Protein AF-A0A9E5QYQ7-F1 (afdb_monomer_lite)

pLDDT: mean 75.48, std 22.98, range [23.92, 98.12]

Structure (mmCIF, N/CA/C/O backbone):
data_AF-A0A9E5QYQ7-F1
#
_entry.id   AF-A0A9E5QYQ7-F1
#
loop_
_atom_site.group_PDB
_atom_site.id
_atom_site.type_symbol
_atom_site.label_atom_id
_atom_site.label_alt_id
_atom_site.label_comp_id
_atom_site.label_asym_id
_atom_site.label_entity_id
_atom_site.label_seq_id
_atom_site.pdbx_PDB_ins_code
_atom_site.Cartn_x
_atom_site.Cartn_y
_atom_site.Cartn_z
_atom_site.occupancy
_atom_site.B_iso_or_equiv
_atom_site.auth_seq_id
_atom_site.auth_comp_id
_atom_site.auth_asym_id
_atom_site.auth_atom_id
_atom_site.pdbx_PDB_model_num
ATOM 1 N N . MET A 1 1 ? 65.138 37.770 37.296 1.00 38.84 1 MET A N 1
ATOM 2 C CA . MET A 1 1 ? 65.118 37.848 35.817 1.00 38.84 1 MET A CA 1
ATOM 3 C C . MET A 1 1 ? 64.359 36.651 35.265 1.00 38.84 1 MET A C 1
ATOM 5 O O . MET A 1 1 ? 64.835 35.534 35.405 1.00 38.84 1 MET A O 1
ATOM 9 N N . LYS A 1 2 ? 63.151 36.860 34.728 1.00 35.47 2 LYS A N 1
ATOM 10 C CA . LYS A 1 2 ? 62.323 35.807 34.115 1.00 35.47 2 LYS A CA 1
ATOM 11 C C . LYS A 1 2 ? 62.461 35.909 32.596 1.00 35.47 2 LYS A C 1
ATOM 13 O O . LYS A 1 2 ? 62.114 36.936 32.027 1.00 35.47 2 LYS A O 1
ATOM 18 N N . ILE A 1 3 ? 62.979 34.858 31.968 1.00 43.50 3 ILE A N 1
ATOM 19 C CA . ILE A 1 3 ? 63.094 34.733 30.511 1.00 43.50 3 ILE A CA 1
ATOM 20 C C . ILE A 1 3 ? 61.751 34.216 29.979 1.00 43.50 3 ILE A C 1
ATOM 22 O O . ILE A 1 3 ? 61.337 33.101 30.301 1.00 43.50 3 ILE A O 1
ATOM 26 N N . GLN A 1 4 ? 61.053 35.047 29.203 1.00 43.84 4 GLN A N 1
ATOM 27 C CA . GLN A 1 4 ? 59.834 34.685 28.480 1.00 43.84 4 GLN A CA 1
ATOM 28 C C . GLN A 1 4 ? 60.175 33.746 27.315 1.00 43.84 4 GLN A C 1
ATOM 30 O O . GLN A 1 4 ? 60.941 34.098 26.422 1.00 43.84 4 GLN A O 1
ATOM 35 N N . ARG A 1 5 ? 59.576 32.551 27.312 1.00 45.88 5 ARG A N 1
ATOM 36 C CA . ARG A 1 5 ? 59.571 31.638 26.164 1.00 45.88 5 ARG A CA 1
ATOM 37 C C . ARG A 1 5 ? 58.439 32.040 25.219 1.00 45.88 5 ARG A C 1
ATOM 39 O O . ARG A 1 5 ? 57.270 31.860 25.550 1.00 45.88 5 ARG A O 1
ATOM 46 N N . VAL A 1 6 ? 58.790 32.568 24.051 1.00 42.19 6 VAL A N 1
ATOM 47 C CA . VAL A 1 6 ? 57.861 32.773 22.933 1.00 42.19 6 VAL A CA 1
ATOM 48 C C . VAL A 1 6 ? 57.679 31.428 22.227 1.00 42.19 6 VAL A C 1
ATOM 50 O O . VAL A 1 6 ? 58.617 30.902 21.634 1.00 42.19 6 VAL A O 1
ATOM 53 N N . CYS A 1 7 ? 56.485 30.844 22.331 1.00 45.31 7 CYS A N 1
ATOM 54 C CA . CYS A 1 7 ? 56.102 29.659 21.565 1.00 45.31 7 CYS A CA 1
ATOM 55 C C . CYS A 1 7 ? 55.668 30.089 20.157 1.00 45.31 7 CYS A C 1
ATOM 57 O O . CYS A 1 7 ? 54.628 30.724 19.997 1.00 45.31 7 CYS A O 1
ATOM 59 N N . PHE A 1 8 ? 56.451 29.724 19.141 1.00 40.88 8 PHE A N 1
ATOM 60 C CA . PHE A 1 8 ? 56.025 29.766 17.742 1.00 40.88 8 PHE A CA 1
ATOM 61 C C . PHE A 1 8 ? 55.010 28.641 17.499 1.00 40.88 8 PHE A C 1
ATOM 63 O O . PHE A 1 8 ? 55.369 27.470 17.402 1.00 40.88 8 PHE A O 1
ATOM 70 N N . LEU A 1 9 ? 53.730 28.999 17.420 1.00 43.44 9 LEU A N 1
ATOM 71 C CA . LEU A 1 9 ? 52.652 28.108 16.995 1.00 43.44 9 LEU A CA 1
ATOM 72 C C . LEU A 1 9 ? 52.541 28.204 15.465 1.00 43.44 9 LEU A C 1
ATOM 74 O O . LEU A 1 9 ? 51.872 29.082 14.925 1.00 43.44 9 LEU A O 1
ATOM 78 N N . LEU A 1 10 ? 53.255 27.321 14.763 1.00 41.22 10 LEU A N 1
ATOM 79 C CA . LEU A 1 10 ? 53.089 27.083 13.327 1.00 41.22 10 LEU A CA 1
ATOM 80 C C . LEU A 1 10 ? 51.719 26.428 13.100 1.00 41.22 10 LEU A C 1
ATOM 82 O O . LEU A 1 10 ? 51.566 25.211 13.194 1.00 41.22 10 LEU A O 1
ATOM 86 N N . ILE A 1 11 ? 50.705 27.248 12.826 1.00 45.03 11 ILE A N 1
ATOM 87 C CA . ILE A 1 11 ? 49.406 26.793 12.325 1.00 45.03 11 ILE A CA 1
ATOM 88 C C . ILE A 1 11 ? 49.627 26.355 10.874 1.00 45.03 11 ILE A C 1
ATOM 90 O O . ILE A 1 11 ? 49.570 27.158 9.945 1.00 45.03 11 ILE A O 1
ATOM 94 N N . GLY A 1 12 ? 49.932 25.071 10.687 1.00 43.25 12 GLY A N 1
ATOM 95 C CA . GLY A 1 12 ? 49.880 24.420 9.385 1.00 43.25 12 GLY A CA 1
ATOM 96 C C . GLY A 1 12 ? 48.432 24.378 8.916 1.00 43.25 12 GLY A C 1
ATOM 97 O O . GLY A 1 12 ? 47.701 23.453 9.253 1.00 43.25 12 GLY A O 1
ATOM 98 N N . LEU A 1 13 ? 48.008 25.405 8.180 1.00 41.00 13 LEU A N 1
ATOM 99 C CA . LEU A 1 13 ? 46.746 25.415 7.454 1.00 41.00 13 LEU A CA 1
ATOM 100 C C . LEU A 1 13 ? 46.850 24.312 6.386 1.00 41.00 13 LEU A C 1
ATOM 102 O O . LEU A 1 13 ? 47.666 24.456 5.471 1.00 41.00 13 LEU A O 1
ATOM 106 N N . PRO A 1 14 ? 46.101 23.196 6.468 1.00 48.91 14 PRO A N 1
ATOM 107 C CA . PRO A 1 14 ? 46.063 22.271 5.356 1.00 48.91 14 PRO A CA 1
ATOM 108 C C . PRO A 1 14 ? 45.380 23.021 4.215 1.00 48.91 14 PRO A C 1
ATOM 110 O O . PRO A 1 14 ? 44.173 23.264 4.245 1.00 48.91 14 PRO A O 1
ATOM 113 N N . LEU A 1 15 ? 46.173 23.432 3.226 1.00 45.81 15 LEU A N 1
ATOM 114 C CA . LEU A 1 15 ? 45.701 23.782 1.895 1.00 45.81 15 LEU A CA 1
ATOM 115 C C . LEU A 1 15 ? 44.999 22.536 1.349 1.00 45.81 15 LEU A C 1
ATOM 117 O O . LEU A 1 15 ? 45.595 21.709 0.663 1.00 45.81 15 LEU A O 1
ATOM 121 N N . PHE A 1 16 ? 43.721 22.383 1.690 1.00 46.03 16 PHE A N 1
ATOM 122 C CA . PHE A 1 16 ? 42.801 21.564 0.928 1.00 46.03 16 PHE A CA 1
ATOM 123 C C . PHE A 1 16 ? 42.709 22.229 -0.442 1.00 46.03 16 PHE A C 1
ATOM 125 O O . PHE A 1 16 ? 41.857 23.081 -0.690 1.00 46.03 16 PHE A O 1
ATOM 132 N N . LEU A 1 17 ? 43.637 21.860 -1.325 1.00 43.59 17 LEU A N 1
ATOM 133 C CA . LEU A 1 17 ? 43.463 21.965 -2.760 1.00 43.59 17 LEU A CA 1
ATOM 134 C C . LEU A 1 17 ? 42.234 21.116 -3.073 1.00 43.59 17 LEU A C 1
ATOM 136 O O . LEU A 1 17 ? 42.340 19.919 -3.334 1.00 43.59 17 LEU A O 1
ATOM 140 N N . ALA A 1 18 ? 41.054 21.725 -2.953 1.00 46.72 18 ALA A N 1
ATOM 141 C CA . ALA A 1 18 ? 39.823 21.182 -3.478 1.00 46.72 18 ALA A CA 1
ATOM 142 C C . ALA A 1 18 ? 40.062 21.050 -4.977 1.00 46.72 18 ALA A C 1
ATOM 144 O O . ALA A 1 18 ? 39.936 22.016 -5.729 1.00 46.72 18 ALA A O 1
ATOM 145 N N . SER A 1 19 ? 40.512 19.867 -5.391 1.00 51.03 19 SER A N 1
ATOM 146 C CA . SER A 1 19 ? 40.604 19.506 -6.792 1.00 51.03 19 SER A CA 1
ATOM 147 C C . SER A 1 19 ? 39.211 19.792 -7.344 1.00 51.03 19 SER A C 1
ATOM 149 O O . SER A 1 19 ? 38.252 19.248 -6.786 1.00 51.03 19 SER A O 1
ATOM 151 N N . PRO A 1 20 ? 39.044 20.698 -8.324 1.00 54.78 20 PRO A N 1
ATOM 152 C CA . PRO A 1 20 ? 37.731 20.968 -8.879 1.00 54.78 20 PRO A CA 1
ATOM 153 C C . PRO A 1 20 ? 37.189 19.631 -9.368 1.00 54.78 20 PRO A C 1
ATOM 155 O O . PRO A 1 20 ? 37.719 19.034 -10.301 1.00 54.78 20 PRO A O 1
ATOM 158 N N . GLY A 1 21 ? 36.204 19.108 -8.640 1.00 57.53 21 GLY A N 1
ATOM 159 C CA . GLY A 1 21 ? 35.591 17.833 -8.946 1.00 57.53 21 GLY A CA 1
ATOM 160 C C . GLY A 1 21 ? 34.894 17.978 -10.284 1.00 57.53 21 GLY A C 1
ATOM 161 O O . GLY A 1 21 ? 33.826 18.579 -10.368 1.00 57.53 21 GLY A O 1
ATOM 162 N N . PHE A 1 22 ? 35.536 17.464 -11.322 1.00 58.47 22 PHE A N 1
ATOM 163 C CA . PHE A 1 22 ? 35.000 17.241 -12.655 1.00 58.47 22 PHE A CA 1
ATOM 164 C C . PHE A 1 22 ? 33.882 16.193 -12.560 1.00 58.47 22 PHE A C 1
ATOM 166 O O . PHE A 1 22 ? 34.091 15.002 -12.770 1.00 58.47 22 PHE A O 1
ATOM 173 N N . GLY A 1 23 ? 32.714 16.616 -12.076 1.00 66.69 23 GLY A N 1
ATOM 174 C CA . GLY A 1 23 ? 31.576 15.743 -11.829 1.00 66.69 23 GLY A CA 1
ATOM 175 C C . GLY A 1 23 ? 30.323 16.287 -12.493 1.00 66.69 23 GLY A C 1
ATOM 176 O O . GLY A 1 23 ? 29.873 17.377 -12.160 1.00 66.69 23 GLY A O 1
ATOM 177 N N . GLN A 1 24 ? 29.730 15.506 -13.395 1.00 78.62 24 GLN A N 1
ATOM 178 C CA . GLN A 1 24 ? 28.367 15.753 -13.873 1.00 78.62 24 GLN A CA 1
ATOM 179 C C . GLN A 1 24 ? 27.392 15.610 -12.700 1.00 78.62 24 GLN A C 1
ATOM 181 O O . GLN A 1 24 ? 27.439 14.606 -11.978 1.00 78.62 24 GLN A O 1
ATOM 186 N N . ASP A 1 25 ? 26.494 16.570 -12.506 1.00 83.31 25 ASP A N 1
ATOM 187 C CA . ASP A 1 25 ? 25.489 16.486 -11.445 1.00 83.31 25 ASP A CA 1
ATOM 188 C C . ASP A 1 25 ? 24.307 15.632 -11.908 1.00 83.31 25 ASP A C 1
ATOM 190 O O . ASP A 1 25 ? 23.764 15.841 -12.992 1.00 83.31 25 ASP A O 1
ATOM 194 N N . ILE A 1 26 ? 23.890 14.676 -11.074 1.00 85.38 26 ILE A N 1
ATOM 195 C CA . ILE A 1 26 ? 22.733 13.815 -11.351 1.00 85.38 26 ILE A CA 1
ATOM 196 C C . ILE A 1 26 ? 21.555 14.306 -10.533 1.00 85.38 26 ILE A C 1
ATOM 198 O O . ILE A 1 26 ? 21.653 14.472 -9.317 1.00 85.38 26 ILE A O 1
ATOM 202 N N . GLY A 1 27 ? 20.428 14.477 -11.205 1.00 87.81 27 GLY A N 1
ATOM 203 C CA . GLY A 1 27 ? 19.148 14.796 -10.605 1.00 87.81 27 GLY A CA 1
ATOM 204 C C . GLY A 1 27 ? 18.158 13.662 -10.776 1.00 87.81 27 GLY A C 1
ATOM 205 O O . GLY A 1 27 ? 18.388 12.674 -11.473 1.00 87.81 27 GLY A O 1
ATOM 206 N N . GLN A 1 28 ? 17.011 13.831 -10.134 1.00 90.19 28 GLN A N 1
ATOM 207 C CA . GLN A 1 28 ? 15.899 12.904 -10.230 1.00 90.19 28 GLN A CA 1
ATOM 208 C C . GLN A 1 28 ? 14.604 13.685 -10.446 1.00 90.19 28 GLN A C 1
ATOM 210 O O . GLN A 1 28 ? 14.286 14.581 -9.663 1.00 90.19 28 GLN A O 1
ATOM 215 N N . ARG A 1 29 ? 13.835 13.326 -11.476 1.00 91.62 29 ARG A N 1
ATOM 216 C CA . ARG A 1 29 ? 12.459 13.802 -11.666 1.00 91.62 29 ARG A CA 1
ATOM 217 C C . ARG A 1 29 ? 11.501 12.691 -11.280 1.00 91.62 29 ARG A C 1
ATOM 219 O O . ARG A 1 29 ? 11.740 11.522 -11.565 1.00 91.62 29 ARG A O 1
ATOM 226 N N . ASN A 1 30 ? 10.439 13.055 -10.576 1.00 93.56 30 ASN A N 1
ATOM 227 C CA . ASN A 1 30 ? 9.406 12.116 -10.171 1.00 93.56 30 ASN A CA 1
ATOM 228 C C . ASN A 1 30 ? 8.135 12.435 -10.939 1.00 93.56 30 ASN A C 1
ATOM 230 O O . ASN A 1 30 ? 7.682 13.576 -10.927 1.00 93.56 30 ASN A O 1
ATOM 234 N N . TYR A 1 31 ? 7.564 11.412 -11.549 1.00 91.25 31 TYR A N 1
ATOM 235 C CA . TYR A 1 31 ? 6.316 11.473 -12.282 1.00 91.25 31 TYR A CA 1
ATOM 236 C C . TYR A 1 31 ? 5.318 10.551 -11.594 1.00 91.25 31 TYR A C 1
ATOM 238 O O . TYR A 1 31 ? 5.666 9.445 -11.180 1.00 91.25 31 TYR A O 1
ATOM 246 N N . LEU A 1 32 ? 4.087 11.021 -11.435 1.00 90.38 32 LEU A N 1
ATOM 247 C CA . LEU A 1 32 ? 2.991 10.199 -10.947 1.00 90.38 32 LEU A CA 1
ATOM 248 C C . LEU A 1 32 ? 2.309 9.569 -12.160 1.00 90.38 32 LEU A C 1
ATOM 250 O O . LEU A 1 32 ? 1.726 10.279 -12.979 1.00 90.38 32 LEU A O 1
ATOM 254 N N . ILE A 1 33 ? 2.444 8.256 -12.291 1.00 87.88 33 ILE A N 1
ATOM 255 C CA . ILE A 1 33 ? 1.881 7.469 -13.386 1.00 87.88 33 ILE A CA 1
ATOM 256 C C . ILE A 1 33 ? 0.721 6.663 -12.823 1.00 87.88 33 ILE A C 1
ATOM 258 O O . ILE A 1 33 ? 0.876 6.029 -11.784 1.00 87.88 33 ILE A O 1
ATOM 262 N N . GLU A 1 34 ? -0.430 6.677 -13.487 1.00 84.56 34 GLU A N 1
ATOM 263 C CA . GLU A 1 34 ? -1.482 5.707 -13.174 1.00 84.56 34 GLU A CA 1
ATOM 264 C C . GLU A 1 34 ? -1.282 4.479 -14.041 1.00 84.56 34 GLU A C 1
ATOM 266 O O . GLU A 1 34 ? -0.961 4.596 -15.222 1.00 84.56 34 GLU A O 1
ATOM 271 N N . TYR A 1 35 ? -1.452 3.313 -13.442 1.00 81.81 35 TYR A N 1
ATOM 272 C CA . TYR A 1 35 ? -1.351 2.037 -14.124 1.00 81.81 35 TYR A CA 1
ATOM 273 C C . TYR A 1 35 ? -2.341 1.052 -13.519 1.00 81.81 35 TYR A C 1
ATOM 275 O O . TYR A 1 35 ? -2.819 1.235 -12.397 1.00 81.81 35 TYR A O 1
ATOM 283 N N . VAL A 1 36 ? -2.629 -0.005 -14.264 1.00 80.00 36 VAL A N 1
ATOM 284 C CA . VAL A 1 36 ? -3.455 -1.109 -13.787 1.00 80.00 36 VAL A CA 1
ATOM 285 C C . VAL A 1 36 ? -2.533 -2.214 -13.320 1.00 80.00 36 VAL A C 1
ATOM 287 O O . VAL A 1 36 ? -1.706 -2.714 -14.079 1.00 80.00 36 VAL A O 1
ATOM 290 N N . ARG A 1 37 ? -2.668 -2.600 -12.057 1.00 84.50 37 ARG A N 1
ATOM 291 C CA . ARG A 1 37 ? -1.988 -3.772 -11.526 1.00 84.50 37 ARG A CA 1
ATOM 292 C C . ARG A 1 37 ? -2.822 -5.008 -11.840 1.00 84.50 37 ARG A C 1
ATOM 294 O O . ARG A 1 37 ? -3.970 -5.102 -11.412 1.00 84.50 37 ARG A O 1
ATOM 301 N N . LEU A 1 38 ? -2.210 -5.956 -12.543 1.00 84.25 38 LEU A N 1
ATOM 302 C CA . LEU A 1 38 ? -2.731 -7.309 -12.732 1.00 84.25 38 LEU A CA 1
ATOM 303 C C . LEU A 1 38 ? -2.953 -8.015 -11.391 1.00 84.25 38 LEU A C 1
ATOM 305 O O . LEU A 1 38 ? -2.107 -7.844 -10.516 1.00 84.25 38 LEU A O 1
ATOM 309 N N . PRO A 1 39 ? -3.996 -8.839 -11.203 1.00 87.69 39 PRO A N 1
ATOM 310 C CA . PRO A 1 39 ? -4.102 -9.681 -10.015 1.00 87.69 39 PRO A CA 1
ATOM 311 C C . PRO A 1 39 ? -2.972 -10.721 -9.971 1.00 87.69 39 PRO A C 1
ATOM 313 O O . PRO A 1 39 ? -2.419 -11.101 -11.000 1.00 87.69 39 PRO A O 1
ATOM 316 N N . TYR A 1 40 ? -2.630 -11.189 -8.772 1.00 85.56 40 TYR A N 1
ATOM 317 C CA . TYR A 1 40 ? -1.838 -12.413 -8.607 1.00 85.56 40 TYR A CA 1
ATOM 318 C C . TYR A 1 40 ? -2.696 -13.649 -8.918 1.00 85.56 40 TYR A C 1
ATOM 320 O O . TYR A 1 40 ? -2.279 -14.563 -9.621 1.00 85.56 40 TYR A O 1
ATOM 328 N N . PHE A 1 41 ? -3.935 -13.653 -8.436 1.00 85.19 41 PHE A N 1
ATOM 329 C CA . PHE A 1 41 ? -4.869 -14.759 -8.569 1.00 85.19 41 PHE A CA 1
ATOM 330 C C . PHE A 1 41 ? -6.130 -14.277 -9.276 1.00 85.19 41 PHE A C 1
ATOM 332 O O . PHE A 1 41 ? -7.071 -13.817 -8.640 1.00 85.19 41 PHE A O 1
ATOM 339 N N . GLN A 1 42 ? -6.169 -14.378 -10.600 1.00 81.31 42 GLN A N 1
ATOM 340 C CA . GLN A 1 42 ? -7.366 -14.003 -11.348 1.00 81.31 42 GLN A CA 1
ATOM 341 C C . GLN A 1 42 ? -8.575 -14.842 -10.886 1.00 81.31 42 GLN A C 1
ATOM 343 O O . GLN A 1 42 ? -8.464 -16.054 -10.658 1.00 81.31 42 GLN A O 1
ATOM 348 N N . LEU A 1 43 ? -9.735 -14.212 -10.724 1.00 86.62 43 LEU A N 1
ATOM 349 C CA . LEU A 1 43 ? -10.981 -14.938 -10.483 1.00 86.62 43 LEU A CA 1
ATOM 350 C C . LEU A 1 43 ? -11.389 -15.721 -11.745 1.00 86.62 43 LEU A C 1
ATOM 352 O O . LEU A 1 43 ? -10.883 -15.471 -12.837 1.00 86.62 43 LEU A O 1
ATOM 356 N N . SER A 1 44 ? -12.264 -16.719 -11.599 1.00 85.25 44 SER A N 1
ATOM 357 C CA . SER A 1 44 ? -12.815 -17.438 -12.758 1.00 85.25 44 SER A CA 1
ATOM 358 C C . SER A 1 44 ? -13.576 -16.472 -13.670 1.00 85.25 44 SER A C 1
ATOM 360 O O . SER A 1 44 ? -14.321 -15.641 -13.164 1.00 85.25 44 SER A O 1
ATOM 362 N N . GLU A 1 45 ? -13.477 -16.633 -14.993 1.00 82.81 45 GLU A N 1
ATOM 363 C CA . GLU A 1 45 ? -14.250 -15.838 -15.969 1.00 82.81 45 GLU A CA 1
ATOM 364 C C . GLU A 1 45 ? -15.776 -15.976 -15.814 1.00 82.81 45 GLU A C 1
ATOM 366 O O . GLU A 1 45 ? -16.544 -15.139 -16.293 1.00 82.81 45 GLU A O 1
ATOM 371 N N . SER A 1 46 ? -16.226 -17.042 -15.141 1.00 88.88 46 SER A N 1
ATOM 372 C CA . SER A 1 46 ? -17.635 -17.225 -14.782 1.00 88.88 46 SER A CA 1
ATOM 373 C C . SER A 1 46 ? -18.125 -16.215 -13.740 1.00 88.88 46 SER A C 1
ATOM 375 O O . SER A 1 46 ? -19.325 -15.978 -13.654 1.00 88.88 46 SER A O 1
ATOM 377 N N . ILE A 1 47 ? -17.216 -15.603 -12.974 1.00 93.06 47 ILE A N 1
ATOM 378 C CA . ILE A 1 47 ? -17.538 -14.582 -11.980 1.00 93.06 47 ILE A CA 1
ATOM 379 C C . ILE A 1 47 ? -17.632 -13.241 -12.700 1.00 93.06 47 ILE A C 1
ATOM 381 O O . ILE A 1 47 ? -16.625 -12.696 -13.147 1.00 93.06 47 ILE A O 1
ATOM 385 N N . ARG A 1 48 ? -18.844 -12.695 -12.786 1.00 93.31 48 ARG A N 1
ATOM 386 C CA . ARG A 1 48 ? -19.098 -11.374 -13.383 1.00 93.31 48 ARG A CA 1
ATOM 387 C C . ARG A 1 48 ? -19.632 -10.390 -12.363 1.00 93.31 48 ARG A C 1
ATOM 389 O O . ARG A 1 48 ? -19.363 -9.195 -12.455 1.00 93.31 48 ARG A O 1
ATOM 396 N N . THR A 1 49 ? -20.362 -10.907 -11.383 1.00 96.50 49 THR A N 1
ATOM 397 C CA . THR A 1 49 ? -21.050 -10.108 -10.382 1.00 96.50 49 THR A CA 1
ATOM 398 C C . THR A 1 49 ? -20.534 -10.381 -8.977 1.00 96.50 49 THR A C 1
ATOM 400 O O . THR A 1 49 ? -20.120 -11.495 -8.643 1.00 96.50 49 THR A O 1
ATOM 403 N N . TYR A 1 50 ? -20.586 -9.369 -8.116 1.00 97.56 50 TYR A N 1
ATOM 404 C CA . TYR A 1 50 ? -20.253 -9.525 -6.708 1.00 97.56 50 TYR A CA 1
ATOM 405 C C . TYR A 1 50 ? -21.178 -8.729 -5.787 1.00 97.56 50 TYR A C 1
ATOM 407 O O . TYR A 1 50 ? -21.807 -7.751 -6.187 1.00 97.56 50 TYR A O 1
ATOM 415 N N . GLN A 1 51 ? -21.240 -9.136 -4.520 1.00 97.94 51 GLN A N 1
ATOM 416 C CA . GLN A 1 51 ? -21.945 -8.415 -3.465 1.00 97.94 51 GLN A CA 1
ATOM 417 C C . GLN A 1 51 ? -21.024 -8.148 -2.282 1.00 97.94 51 GLN A C 1
ATOM 419 O O . GLN A 1 51 ? -20.288 -9.020 -1.821 1.00 97.94 51 GLN A O 1
ATOM 424 N N . GLN A 1 52 ? -21.131 -6.943 -1.737 1.00 97.88 52 GLN A N 1
ATOM 425 C CA . GLN A 1 52 ? -20.426 -6.527 -0.533 1.00 97.88 52 GLN A CA 1
ATOM 426 C C . GLN A 1 52 ? -21.352 -6.672 0.678 1.00 97.88 52 GLN A C 1
ATOM 428 O O . GLN A 1 52 ? -22.468 -6.146 0.679 1.00 97.88 52 GLN A O 1
ATOM 433 N N . LYS A 1 53 ? -20.900 -7.342 1.740 1.00 97.94 53 LYS A N 1
ATOM 434 C CA . LYS A 1 53 ? -21.609 -7.371 3.027 1.00 97.94 53 LYS A CA 1
ATOM 435 C C . LYS A 1 53 ? -20.661 -7.009 4.152 1.00 97.94 53 LYS A C 1
ATOM 437 O O . LYS A 1 53 ? -19.594 -7.596 4.289 1.00 97.94 53 LYS A O 1
ATOM 442 N N . ILE A 1 54 ? -21.088 -6.063 4.979 1.00 97.94 54 ILE A N 1
ATOM 443 C CA . ILE A 1 54 ? -20.337 -5.619 6.150 1.00 97.94 54 ILE A CA 1
ATOM 444 C C . ILE A 1 54 ? -21.166 -5.950 7.384 1.00 97.94 54 ILE A C 1
ATOM 446 O O . ILE A 1 54 ? -22.268 -5.423 7.557 1.00 97.94 54 ILE A O 1
ATOM 450 N N . SER A 1 55 ? -20.636 -6.812 8.243 1.00 97.62 55 SER A N 1
ATOM 451 C CA . SER A 1 55 ? -21.188 -7.101 9.561 1.00 97.62 55 SER A CA 1
ATOM 452 C C . SER A 1 55 ? -20.286 -6.537 10.651 1.00 97.62 55 SER A C 1
ATOM 454 O O . SER A 1 55 ? -19.085 -6.338 10.480 1.00 97.62 55 SER A O 1
ATOM 456 N N . MET A 1 56 ? -20.887 -6.245 11.796 1.00 97.56 56 MET A N 1
ATOM 457 C CA . MET A 1 56 ? -20.178 -5.785 12.981 1.00 97.56 56 MET A CA 1
ATOM 458 C C . MET A 1 56 ? -20.717 -6.565 14.166 1.00 97.56 56 MET A C 1
ATOM 460 O O . MET A 1 56 ? -21.934 -6.741 14.284 1.00 97.56 56 MET A O 1
ATOM 464 N N . ASN A 1 57 ? -19.844 -7.003 15.068 1.00 96.81 57 ASN A N 1
ATOM 465 C CA . ASN A 1 57 ? -20.323 -7.556 16.325 1.00 96.81 57 ASN A CA 1
ATOM 466 C C . ASN A 1 57 ? -20.990 -6.462 17.184 1.00 96.81 57 ASN A C 1
ATOM 468 O O . ASN A 1 57 ? -20.867 -5.257 16.929 1.00 96.81 57 ASN A O 1
ATOM 472 N N . LYS A 1 58 ? -21.700 -6.889 18.235 1.00 97.12 58 LYS A N 1
ATOM 473 C CA . LYS A 1 58 ? -22.454 -5.989 19.122 1.00 97.12 58 LYS A CA 1
ATOM 474 C C . LYS A 1 58 ? -21.595 -4.839 19.669 1.00 97.12 58 LYS A C 1
ATOM 476 O O . LYS A 1 58 ? -22.065 -3.706 19.721 1.00 97.12 58 LYS A O 1
ATOM 481 N N . TYR A 1 59 ? -20.351 -5.120 20.054 1.00 95.31 59 TYR A N 1
ATOM 482 C CA . TYR A 1 59 ? -19.461 -4.148 20.692 1.00 95.31 59 TYR A CA 1
ATOM 483 C C . TYR A 1 59 ? -18.956 -3.086 19.715 1.00 95.31 59 TYR A C 1
ATOM 485 O O . TYR A 1 59 ? -18.999 -1.897 20.032 1.00 95.31 59 TYR A O 1
ATOM 493 N N . VAL A 1 60 ? -18.544 -3.496 18.512 1.00 95.50 60 VAL A N 1
ATOM 494 C CA . VAL A 1 60 ? -18.141 -2.566 17.451 1.00 95.50 60 VAL A CA 1
ATOM 495 C C . VAL A 1 60 ? -19.328 -1.710 17.026 1.00 95.50 60 VAL A C 1
ATOM 497 O O . VAL A 1 60 ? -19.202 -0.489 16.980 1.00 95.50 60 VAL A O 1
ATOM 500 N N . SER A 1 61 ? -20.500 -2.314 16.799 1.00 96.38 61 SER A N 1
ATOM 501 C CA . SER A 1 61 ? -21.702 -1.555 16.429 1.00 96.38 61 SER A CA 1
ATOM 502 C C . SER A 1 61 ? -22.055 -0.511 17.492 1.00 96.38 61 SER A C 1
ATOM 504 O O . SER A 1 61 ? -22.313 0.640 17.151 1.00 96.38 61 SER A O 1
ATOM 506 N N . GLN A 1 62 ? -21.995 -0.863 18.782 1.00 95.56 62 GLN A N 1
ATOM 507 C CA . GLN A 1 62 ? -22.251 0.087 19.866 1.00 95.56 62 GLN A CA 1
ATOM 508 C C . GLN A 1 62 ? -21.235 1.241 19.877 1.00 95.56 62 GLN A C 1
ATOM 510 O O . GLN A 1 62 ? -21.640 2.402 19.901 1.00 95.56 62 GLN A O 1
ATOM 515 N N . LEU A 1 63 ? -19.933 0.944 19.808 1.00 94.50 63 LEU A N 1
ATOM 516 C CA . LEU A 1 63 ? -18.879 1.964 19.761 1.00 94.50 63 LEU A CA 1
ATOM 517 C C . LEU A 1 63 ? -19.068 2.931 18.586 1.00 94.50 63 LEU A C 1
ATOM 519 O O . LEU A 1 63 ? -18.952 4.150 18.737 1.00 94.50 63 LEU A O 1
ATOM 523 N N . LEU A 1 64 ? -19.341 2.395 17.399 1.00 95.50 64 LEU A N 1
ATOM 524 C CA . LEU A 1 64 ? -19.458 3.202 16.190 1.00 95.50 64 LEU A CA 1
ATOM 525 C C . LEU A 1 64 ? -20.746 4.031 16.166 1.00 95.50 64 LEU A C 1
ATOM 527 O O . LEU A 1 64 ? -20.726 5.152 15.655 1.00 95.50 64 LEU A O 1
ATOM 531 N N . LYS A 1 65 ? -21.830 3.542 16.780 1.00 96.06 65 LYS A N 1
ATOM 532 C CA . LYS A 1 65 ? -23.059 4.320 17.008 1.00 96.06 65 LYS A CA 1
ATOM 533 C C . LYS A 1 65 ? -22.834 5.452 18.002 1.00 96.06 65 LYS A C 1
ATOM 535 O O . LYS A 1 65 ? -23.152 6.593 17.685 1.00 96.06 65 LYS A O 1
ATOM 540 N N . GLU A 1 66 ? -22.217 5.168 19.153 1.00 95.19 66 GLU A N 1
ATOM 541 C CA . GLU A 1 66 ? -21.899 6.180 20.179 1.00 95.19 66 GLU A CA 1
ATOM 542 C C . GLU A 1 66 ? -20.992 7.301 19.638 1.00 95.19 66 GLU A C 1
ATOM 544 O O . GLU A 1 66 ? -21.037 8.429 20.124 1.00 95.19 66 GLU A O 1
ATOM 549 N N . THR A 1 67 ? -20.169 7.009 18.629 1.00 95.75 67 THR A N 1
ATOM 550 C CA . THR A 1 67 ? -19.240 7.978 18.021 1.00 95.75 67 THR A CA 1
ATOM 551 C C . THR A 1 67 ? -19.753 8.618 16.728 1.00 95.75 67 THR A C 1
ATOM 553 O O . THR A 1 67 ? -19.100 9.532 16.215 1.00 95.75 67 THR A O 1
ATOM 556 N N . GLY A 1 68 ? -20.893 8.162 16.196 1.00 95.94 68 GLY A N 1
ATOM 557 C CA . GLY A 1 68 ? -21.431 8.599 14.903 1.00 95.94 68 GLY A CA 1
ATOM 558 C C . GLY A 1 68 ? -20.576 8.192 13.694 1.00 95.94 68 GLY A C 1
ATOM 559 O O . GLY A 1 68 ? -20.657 8.834 12.650 1.00 95.94 68 GLY A O 1
ATOM 560 N N . LEU A 1 69 ? -19.728 7.167 13.828 1.00 95.62 69 LEU A N 1
ATOM 561 C CA . LEU A 1 69 ? -18.784 6.717 12.793 1.00 95.62 69 LEU A CA 1
ATOM 562 C C . LEU A 1 69 ? -19.258 5.487 12.006 1.00 95.62 69 LEU A C 1
ATOM 564 O O . LEU A 1 69 ? -18.610 5.118 11.030 1.00 95.62 69 LEU A O 1
ATOM 568 N N . GLU A 1 70 ? -20.368 4.848 12.396 1.00 95.62 70 GLU A N 1
ATOM 569 C CA . GLU A 1 70 ? -20.821 3.589 11.778 1.00 95.62 70 GLU A CA 1
ATOM 570 C C . GLU A 1 70 ? -20.996 3.710 10.258 1.00 95.62 70 GLU A C 1
ATOM 572 O O . GLU A 1 70 ? -20.462 2.895 9.508 1.00 95.62 70 GLU A O 1
ATOM 577 N N . ASN A 1 71 ? -21.696 4.749 9.798 1.00 96.06 71 ASN A N 1
ATOM 578 C CA . ASN A 1 71 ? -21.940 4.956 8.370 1.00 96.06 71 ASN A CA 1
ATOM 579 C C . ASN A 1 71 ? -20.669 5.358 7.616 1.00 96.06 71 ASN A C 1
ATOM 581 O O . ASN A 1 71 ? -20.473 4.901 6.496 1.00 96.06 71 ASN A O 1
ATOM 585 N N . ALA A 1 72 ? -19.796 6.160 8.236 1.00 95.38 72 ALA A N 1
ATOM 586 C CA . ALA A 1 72 ? -18.534 6.577 7.628 1.00 95.38 72 ALA A CA 1
ATOM 587 C C . ALA A 1 72 ? -17.623 5.369 7.366 1.00 95.38 72 ALA A C 1
ATOM 589 O O . ALA A 1 72 ? -17.170 5.185 6.244 1.00 95.38 72 ALA A O 1
ATOM 590 N N . ILE A 1 73 ? -17.445 4.493 8.362 1.00 94.12 73 ILE A N 1
ATOM 591 C CA . ILE A 1 73 ? -16.625 3.280 8.224 1.00 94.12 73 ILE A CA 1
ATOM 592 C C . ILE A 1 73 ? -17.258 2.287 7.245 1.00 94.12 73 ILE A C 1
ATOM 594 O O . ILE A 1 73 ? -16.542 1.668 6.463 1.00 94.12 73 ILE A O 1
ATOM 598 N N . LYS A 1 74 ? -18.592 2.126 7.248 1.00 95.94 74 LYS A N 1
ATOM 599 C CA . LYS A 1 74 ? -19.271 1.277 6.252 1.00 95.94 74 LYS A CA 1
ATOM 600 C C . LYS A 1 74 ? -19.084 1.807 4.834 1.00 95.94 74 LYS A C 1
ATOM 602 O O . LYS A 1 74 ? -18.846 1.005 3.941 1.00 95.94 74 LYS A O 1
ATOM 607 N N . SER A 1 75 ? -19.214 3.118 4.631 1.00 95.75 75 SER A N 1
ATOM 608 C CA . SER A 1 75 ? -18.995 3.749 3.326 1.00 95.75 75 SER A CA 1
ATOM 609 C C . SER A 1 75 ? -17.555 3.551 2.871 1.00 95.75 75 SER A C 1
ATOM 611 O O . SER A 1 75 ? -17.337 3.036 1.784 1.00 95.75 75 SER A O 1
ATOM 613 N N . GLU A 1 76 ? -16.590 3.853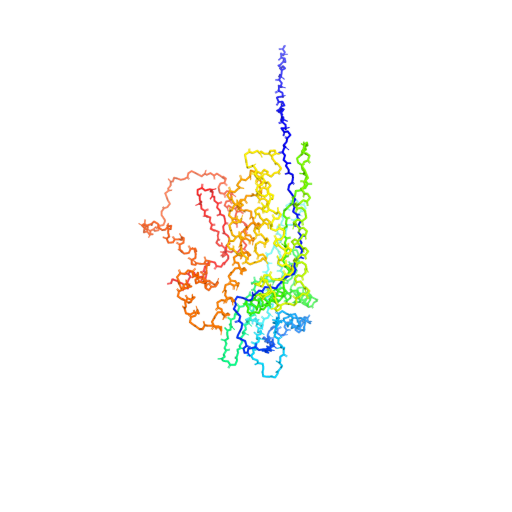 3.742 1.00 95.06 76 GLU A N 1
ATOM 614 C CA . GLU A 1 76 ? -15.170 3.676 3.449 1.00 95.06 76 GLU A CA 1
ATOM 615 C C . GLU A 1 76 ? -14.869 2.215 3.087 1.00 95.06 76 GLU A C 1
ATOM 617 O O . GLU A 1 76 ? -14.326 1.943 2.028 1.00 95.06 76 GLU A O 1
ATOM 622 N N . LEU A 1 77 ? -15.311 1.234 3.877 1.00 95.56 77 LEU A N 1
ATOM 623 C CA . LEU A 1 77 ? -15.107 -0.177 3.531 1.00 95.56 77 LEU A CA 1
ATOM 624 C C . LEU A 1 77 ? -15.724 -0.567 2.181 1.00 95.56 77 LEU A C 1
ATOM 626 O O . LEU A 1 77 ? -15.093 -1.318 1.442 1.00 95.56 77 LEU A O 1
ATOM 630 N N . LYS A 1 78 ? -16.914 -0.060 1.834 1.00 96.38 78 LYS A N 1
ATOM 631 C CA . LYS A 1 78 ? -17.532 -0.326 0.523 1.00 96.38 78 LYS A CA 1
ATOM 632 C C . LYS A 1 78 ? -16.670 0.184 -0.630 1.00 96.38 78 LYS A C 1
ATOM 634 O O . LYS A 1 78 ? -16.482 -0.555 -1.596 1.00 96.38 78 LYS A O 1
ATOM 639 N N . ASP A 1 79 ? -16.108 1.384 -0.497 1.00 94.62 79 ASP A N 1
ATOM 640 C CA . ASP A 1 79 ? -15.230 1.988 -1.506 1.00 94.62 79 ASP A CA 1
ATOM 641 C C . ASP A 1 79 ? -13.949 1.157 -1.702 1.00 94.62 79 ASP A C 1
ATOM 643 O O . ASP A 1 79 ? -13.488 0.953 -2.823 1.00 94.62 79 ASP A O 1
ATOM 647 N N . TYR A 1 80 ? -13.398 0.601 -0.618 1.00 93.69 80 TYR A N 1
ATOM 648 C CA . TYR A 1 80 ? -12.202 -0.253 -0.661 1.00 93.69 80 TYR A CA 1
ATOM 649 C C . TYR A 1 80 ? -12.491 -1.698 -1.108 1.00 93.69 80 TYR A C 1
ATOM 651 O O . TYR A 1 80 ? -11.560 -2.421 -1.470 1.00 93.69 80 TYR A O 1
ATOM 659 N N . MET A 1 81 ? -13.760 -2.117 -1.099 1.00 94.94 81 MET A N 1
ATOM 660 C CA . MET A 1 81 ? -14.232 -3.429 -1.555 1.00 94.94 81 MET A CA 1
ATOM 661 C C . MET A 1 81 ? -14.681 -3.436 -3.025 1.00 94.94 81 MET A C 1
ATOM 663 O O . MET A 1 81 ? -15.333 -4.390 -3.460 1.00 94.94 81 MET A O 1
ATOM 667 N N . VAL A 1 82 ? -14.418 -2.371 -3.785 1.00 92.94 82 VAL A N 1
ATOM 668 C CA . VAL A 1 82 ? -14.723 -2.330 -5.220 1.00 92.94 82 VAL A CA 1
ATOM 669 C C . VAL A 1 82 ? -13.768 -3.250 -5.980 1.00 92.94 82 VAL A C 1
ATOM 671 O O . VAL A 1 82 ? -12.556 -3.194 -5.776 1.00 92.94 82 VAL A O 1
ATOM 674 N N . LEU A 1 83 ? -14.319 -4.110 -6.841 1.00 89.88 83 LEU A N 1
ATOM 675 C CA . LEU A 1 83 ? -13.539 -4.967 -7.732 1.00 89.88 83 LEU A CA 1
ATOM 676 C C . LEU A 1 83 ? -13.618 -4.407 -9.155 1.00 89.88 83 LEU A C 1
ATOM 678 O O . LEU A 1 83 ? -14.637 -4.567 -9.826 1.00 89.88 83 LEU A O 1
ATOM 682 N N . ASP A 1 84 ? -12.545 -3.765 -9.623 1.00 84.31 84 ASP A N 1
ATOM 683 C CA . ASP A 1 84 ? -12.500 -3.213 -10.981 1.00 84.31 84 ASP A CA 1
ATOM 684 C C . ASP A 1 84 ? -12.722 -4.328 -12.019 1.00 84.31 84 ASP A C 1
ATOM 686 O O . ASP A 1 84 ? -12.056 -5.368 -11.992 1.00 84.31 84 ASP A O 1
ATOM 690 N N . GLY A 1 85 ? -13.654 -4.097 -12.948 1.00 81.06 85 GLY A N 1
ATOM 691 C CA . GLY A 1 85 ? -14.030 -5.055 -13.995 1.00 81.06 85 GLY A CA 1
ATOM 692 C C . GLY A 1 85 ? -15.173 -6.012 -13.635 1.00 81.06 85 GLY A C 1
ATOM 693 O O . GLY A 1 85 ? -15.500 -6.862 -14.458 1.00 81.06 85 GLY A O 1
ATOM 694 N N . TYR A 1 86 ? -15.789 -5.870 -12.458 1.00 89.19 86 TYR A N 1
ATOM 695 C CA . TYR A 1 86 ? -16.935 -6.675 -12.022 1.00 89.19 86 TYR A CA 1
ATOM 696 C C . TYR A 1 86 ? -18.139 -5.784 -11.705 1.00 89.19 86 TYR A C 1
ATOM 698 O O . TYR A 1 86 ? -17.992 -4.628 -11.306 1.00 89.19 86 TYR A O 1
ATOM 706 N N . GLU A 1 87 ? -19.341 -6.333 -11.847 1.00 93.19 87 GLU A N 1
ATOM 707 C CA . GLU A 1 87 ? -20.591 -5.620 -11.577 1.00 93.19 87 GLU A CA 1
ATOM 708 C C . GLU A 1 87 ? -21.104 -5.917 -10.165 1.00 93.19 87 GLU A C 1
ATOM 710 O O . GLU A 1 87 ? -21.022 -7.042 -9.671 1.00 93.19 87 GLU A O 1
ATOM 715 N N . ILE A 1 88 ? -21.664 -4.917 -9.488 1.00 96.38 88 ILE A N 1
ATOM 716 C CA . ILE A 1 88 ? -22.310 -5.144 -8.192 1.00 96.38 88 ILE A CA 1
ATOM 717 C C . ILE A 1 88 ? -23.712 -5.711 -8.440 1.00 96.38 88 ILE A C 1
ATOM 719 O O . ILE A 1 88 ? -24.514 -5.078 -9.123 1.00 96.38 88 ILE A O 1
ATOM 723 N N . SER A 1 89 ? -24.029 -6.862 -7.842 1.00 97.44 89 SER A N 1
ATOM 724 C CA . SER A 1 89 ? -25.377 -7.445 -7.849 1.00 97.44 89 SER A CA 1
ATOM 725 C C . SER A 1 89 ? -25.866 -7.704 -6.428 1.00 97.44 89 SER A C 1
ATOM 727 O O . SER A 1 89 ? -25.181 -8.331 -5.618 1.00 97.44 89 SER A O 1
ATOM 729 N N . GLU A 1 90 ? -27.073 -7.237 -6.107 1.00 96.38 90 GLU A N 1
ATOM 730 C CA . GLU A 1 90 ? -27.712 -7.530 -4.820 1.00 96.38 90 GLU A CA 1
ATOM 731 C C . GLU A 1 90 ? -28.442 -8.881 -4.822 1.00 96.38 90 GLU A C 1
ATOM 733 O O . GLU A 1 90 ? -28.611 -9.493 -3.761 1.00 96.38 90 GLU A O 1
ATOM 738 N N . THR A 1 91 ? -28.839 -9.354 -6.006 1.00 95.50 91 THR A N 1
ATOM 739 C CA . THR A 1 91 ? -29.624 -10.571 -6.224 1.00 95.50 91 THR A CA 1
ATOM 740 C C . THR A 1 91 ? -28.771 -11.641 -6.897 1.00 95.50 91 THR A C 1
ATOM 742 O O . THR A 1 91 ? -28.406 -11.496 -8.059 1.00 95.50 91 THR A O 1
ATOM 745 N N . ASP A 1 92 ? -28.488 -12.725 -6.171 1.00 96.19 92 ASP A N 1
ATOM 746 C CA . ASP A 1 92 ? -27.751 -13.903 -6.667 1.00 96.19 92 ASP A CA 1
ATOM 747 C C . ASP A 1 92 ? -26.358 -13.598 -7.283 1.00 96.19 92 ASP A C 1
ATOM 749 O O . ASP A 1 92 ? -26.085 -13.973 -8.424 1.00 96.19 92 ASP A O 1
ATOM 753 N N . PRO A 1 93 ? -25.453 -12.909 -6.556 1.00 97.62 93 PRO A N 1
ATOM 754 C CA . PRO A 1 93 ? -24.106 -12.623 -7.049 1.00 97.62 93 PRO A CA 1
ATOM 755 C C . PRO A 1 93 ? -23.270 -13.903 -7.230 1.00 97.62 93 PRO A C 1
ATOM 757 O O . PRO A 1 93 ? -23.452 -14.902 -6.527 1.00 97.62 93 PRO A O 1
ATOM 760 N N . ASP A 1 94 ? -22.279 -13.857 -8.118 1.00 97.44 94 ASP A N 1
ATOM 761 C CA . ASP A 1 94 ? -21.315 -14.956 -8.294 1.00 97.44 94 ASP A CA 1
ATOM 762 C C . ASP A 1 94 ? -20.316 -15.031 -7.127 1.00 97.44 94 ASP A C 1
ATOM 764 O O . ASP A 1 94 ? -19.845 -16.112 -6.750 1.00 97.44 94 ASP A O 1
ATOM 768 N N . LEU A 1 95 ? -20.016 -13.867 -6.539 1.00 97.12 95 LEU A N 1
ATOM 769 C CA . LEU A 1 95 ? -19.026 -13.667 -5.487 1.00 97.12 95 LEU A CA 1
ATOM 770 C C . LEU A 1 95 ? -19.587 -12.830 -4.326 1.00 97.12 95 LEU A C 1
ATOM 772 O O . LEU A 1 95 ? -20.174 -11.770 -4.516 1.00 97.12 95 LEU A O 1
ATOM 776 N N . TYR A 1 96 ? -19.329 -13.244 -3.093 1.00 97.88 96 TYR A N 1
ATOM 777 C CA . TYR A 1 96 ? -19.605 -12.471 -1.887 1.00 97.88 96 TYR A CA 1
ATOM 778 C C . TYR A 1 96 ? -18.299 -12.017 -1.247 1.00 97.88 96 TYR A C 1
ATOM 780 O O . TYR A 1 96 ? -17.454 -12.846 -0.912 1.00 97.88 96 TYR A O 1
ATOM 788 N N . ILE A 1 97 ? -18.169 -10.716 -0.999 1.00 97.81 97 ILE A N 1
ATOM 789 C CA . ILE A 1 97 ? -17.101 -10.140 -0.181 1.00 97.81 97 ILE A CA 1
ATOM 790 C C . ILE A 1 97 ? -17.710 -9.776 1.169 1.00 97.81 97 ILE A C 1
ATOM 792 O O . ILE A 1 97 ? -18.517 -8.849 1.280 1.00 97.81 97 ILE A O 1
ATOM 796 N N . LEU A 1 98 ? -17.356 -10.539 2.195 1.00 98.00 98 LEU A N 1
ATOM 797 C CA . LEU A 1 98 ? -17.878 -10.403 3.545 1.00 98.00 98 LEU A CA 1
ATOM 798 C C . LEU A 1 98 ? -16.789 -9.816 4.442 1.00 98.00 98 LEU A C 1
ATOM 800 O O . LEU A 1 98 ? -15.723 -10.406 4.593 1.00 98.00 98 LEU A O 1
ATOM 804 N N . VAL A 1 99 ? -17.069 -8.675 5.059 1.00 97.81 99 VAL A N 1
ATOM 805 C CA . VAL A 1 99 ? -16.198 -8.052 6.057 1.00 97.81 99 VAL A CA 1
ATOM 806 C C . VAL A 1 99 ? -16.911 -8.059 7.399 1.00 97.81 99 VAL A C 1
ATOM 808 O O . VAL A 1 99 ? -17.976 -7.463 7.539 1.00 97.81 99 VAL A O 1
ATOM 811 N N . ASN A 1 100 ? -16.325 -8.713 8.396 1.00 97.75 100 ASN A N 1
ATOM 812 C CA . ASN A 1 100 ? -16.838 -8.737 9.757 1.00 97.75 100 ASN A CA 1
ATOM 813 C C . ASN A 1 100 ? -15.879 -8.014 10.707 1.00 97.75 100 ASN A C 1
ATOM 815 O O . ASN A 1 100 ? -14.756 -8.465 10.928 1.00 97.75 100 ASN A O 1
ATOM 819 N N . LEU A 1 101 ? -16.331 -6.902 11.284 1.00 96.56 101 LEU A N 1
ATOM 820 C CA . LEU A 1 101 ? -15.581 -6.172 12.304 1.00 96.56 101 LEU A CA 1
ATOM 821 C C . LEU A 1 101 ? -15.976 -6.661 13.695 1.00 96.56 101 LEU A C 1
ATOM 823 O O . LEU A 1 101 ? -17.153 -6.631 14.070 1.00 96.56 101 LEU A O 1
ATOM 827 N N . ALA A 1 102 ? -14.996 -7.051 14.500 1.00 95.56 102 ALA A N 1
ATOM 828 C CA . ALA A 1 102 ? -15.249 -7.541 15.845 1.00 95.56 102 ALA A CA 1
ATOM 829 C C . ALA A 1 102 ? -14.191 -7.067 16.837 1.00 95.56 102 ALA A C 1
ATOM 831 O O . ALA A 1 102 ? -13.009 -7.002 16.524 1.00 95.56 102 ALA A O 1
ATOM 832 N N . THR A 1 103 ? -14.611 -6.802 18.069 1.00 92.94 103 THR A N 1
ATOM 833 C CA . THR A 1 103 ? -13.718 -6.774 19.233 1.00 92.94 103 THR A CA 1
ATOM 834 C C . THR A 1 103 ? -14.008 -7.976 20.116 1.00 92.94 103 THR A C 1
ATOM 836 O O . THR A 1 103 ? -15.168 -8.374 20.260 1.00 92.94 103 THR A O 1
ATOM 839 N N . SER A 1 104 ? -12.983 -8.560 20.736 1.00 91.50 104 SER A N 1
ATOM 840 C CA . SER A 1 104 ? -13.186 -9.735 21.596 1.00 91.50 104 SER A CA 1
ATOM 841 C C . SER A 1 104 ? -13.934 -9.422 22.898 1.00 91.50 104 SER A C 1
ATOM 843 O O . SER A 1 104 ? -14.488 -10.330 23.518 1.00 91.50 104 SER A O 1
ATOM 845 N N . LYS A 1 105 ? -13.980 -8.150 23.318 1.00 90.81 105 LYS A N 1
ATOM 846 C CA . LYS A 1 105 ? -14.641 -7.695 24.550 1.00 90.81 105 LYS A CA 1
ATOM 847 C C . LYS A 1 105 ? -15.335 -6.338 24.353 1.00 90.81 105 LYS A C 1
ATOM 849 O O . LYS A 1 105 ? -14.971 -5.593 23.435 1.00 90.81 105 LYS A O 1
ATOM 854 N N . PRO A 1 106 ? -16.326 -5.997 25.201 1.00 90.62 106 PRO A N 1
ATOM 855 C CA . PRO A 1 106 ? -16.843 -4.637 25.270 1.00 90.62 106 PRO A CA 1
ATOM 856 C C . PRO A 1 106 ? -15.755 -3.673 25.752 1.00 90.62 106 PRO A C 1
ATOM 858 O O . PRO A 1 106 ? -14.865 -4.053 26.510 1.00 90.62 106 PRO A O 1
ATOM 861 N N . LEU A 1 107 ? -15.872 -2.406 25.357 1.00 88.75 107 LEU A N 1
ATOM 862 C CA . LEU A 1 107 ? -15.063 -1.318 25.902 1.00 88.75 107 LEU A CA 1
ATOM 863 C C . LEU A 1 107 ? -15.393 -1.118 27.381 1.00 88.75 107 LEU A C 1
ATOM 865 O O . LEU A 1 107 ? -16.434 -0.553 27.719 1.00 88.75 107 LEU A O 1
ATOM 869 N N . THR A 1 108 ? -14.500 -1.568 28.257 1.00 88.94 108 THR A N 1
ATOM 870 C CA . THR A 1 108 ? -14.671 -1.443 29.709 1.00 88.94 108 THR A CA 1
ATOM 871 C C . THR A 1 108 ? -13.648 -0.463 30.281 1.00 88.94 108 THR A C 1
ATOM 873 O O . THR A 1 108 ? -12.444 -0.728 30.215 1.00 88.94 108 THR A O 1
ATOM 876 N N . PRO A 1 109 ? -14.085 0.686 30.830 1.00 90.06 109 PRO A N 1
ATOM 877 C CA . PRO A 1 109 ? -13.191 1.556 31.573 1.00 90.06 109 PRO A CA 1
ATOM 878 C C . PRO A 1 109 ? -12.830 0.900 32.907 1.00 90.06 109 PRO A C 1
ATOM 880 O O . PRO A 1 109 ? -13.697 0.610 33.728 1.00 90.06 109 PRO A O 1
ATOM 883 N N . LYS A 1 110 ? -11.537 0.675 33.132 1.00 92.56 110 LYS A N 1
ATOM 884 C CA . LYS A 1 110 ? -10.976 0.189 34.394 1.00 92.56 110 LYS A CA 1
ATOM 885 C C . LYS A 1 110 ? -10.311 1.354 35.111 1.00 92.56 110 LYS A C 1
ATOM 887 O O . LYS A 1 110 ? -9.413 1.995 34.566 1.00 92.56 110 LYS A O 1
ATOM 892 N N . LEU A 1 111 ? -10.752 1.642 36.333 1.00 92.88 111 LEU A N 1
ATOM 893 C CA . LEU A 1 111 ? -10.118 2.659 37.167 1.00 92.88 111 LEU A CA 1
ATOM 894 C C . LEU A 1 111 ? -8.687 2.221 37.499 1.00 92.88 111 LEU A C 1
ATOM 896 O O . LEU A 1 111 ? -8.469 1.134 38.037 1.00 92.88 111 LEU A O 1
ATOM 900 N N . LYS A 1 112 ? -7.713 3.080 37.204 1.00 93.44 112 LYS A N 1
ATOM 901 C CA . LYS A 1 112 ? -6.324 2.916 37.629 1.00 93.44 112 LYS A CA 1
ATOM 902 C C . LYS A 1 112 ? -5.949 4.030 38.589 1.00 93.44 112 LYS A C 1
ATOM 904 O O . LYS A 1 112 ? -6.157 5.212 38.308 1.00 93.44 112 LYS A O 1
ATOM 909 N N . VAL A 1 113 ? -5.375 3.622 39.714 1.00 92.19 113 VAL A N 1
ATOM 910 C CA . VAL A 1 113 ? -4.855 4.507 40.753 1.00 92.19 113 VAL A CA 1
ATOM 911 C C . VAL A 1 113 ? -3.337 4.450 40.695 1.00 92.19 113 VAL A C 1
ATOM 913 O O . VAL A 1 113 ? -2.752 3.369 40.678 1.00 92.19 113 VAL A O 1
ATOM 916 N N . PHE A 1 114 ? -2.705 5.615 40.650 1.00 88.94 114 PHE A N 1
ATOM 917 C CA . PHE A 1 114 ? -1.254 5.750 40.672 1.00 88.94 114 PHE A CA 1
ATOM 918 C C . PHE A 1 114 ? -0.853 6.496 41.930 1.00 88.94 114 PHE A C 1
ATOM 920 O O . PHE A 1 114 ? -1.354 7.596 42.174 1.00 88.94 114 PHE A O 1
ATOM 927 N N . SER A 1 115 ? 0.081 5.925 42.679 1.00 89.81 115 SER A N 1
ATOM 928 C CA . SER A 1 115 ? 0.782 6.620 43.751 1.00 89.81 115 SER A CA 1
ATOM 929 C C . SER A 1 115 ? 1.896 7.459 43.137 1.00 89.81 115 SER A C 1
ATOM 931 O O . SER A 1 115 ? 2.798 6.927 42.492 1.00 89.81 115 SER A O 1
ATOM 933 N N . ASN A 1 116 ? 1.825 8.771 43.315 1.00 89.38 116 ASN A N 1
ATOM 934 C CA . ASN A 1 116 ? 2.876 9.701 42.927 1.00 89.38 116 ASN A CA 1
ATOM 935 C C . ASN A 1 116 ? 3.334 10.478 44.160 1.00 89.38 116 ASN A C 1
ATOM 937 O O . ASN A 1 116 ? 2.734 10.394 45.230 1.00 89.38 116 ASN A O 1
ATOM 941 N N . SER A 1 117 ? 4.363 11.295 43.992 1.00 89.44 117 SER A N 1
ATOM 942 C CA . SER A 1 117 ? 4.712 12.323 44.959 1.00 89.44 117 SER A CA 1
ATOM 943 C C . SER A 1 117 ? 5.175 13.586 44.245 1.00 89.44 117 SER A C 1
ATOM 945 O O . SER A 1 117 ? 5.583 13.542 43.081 1.00 89.44 117 SER A O 1
ATOM 947 N N . TYR A 1 118 ? 5.055 14.728 44.912 1.00 90.88 118 TYR A N 1
ATOM 948 C CA . TYR A 1 118 ? 5.703 15.968 44.490 1.00 90.88 118 TYR A CA 1
ATOM 949 C C . TYR A 1 118 ? 6.551 16.508 45.632 1.00 90.88 118 TYR A C 1
ATOM 951 O O . TYR A 1 118 ? 6.293 16.244 46.804 1.00 90.88 118 TYR A O 1
ATOM 959 N N . SER A 1 119 ? 7.593 17.243 45.274 1.00 93.19 119 SER A N 1
ATOM 960 C CA . SER A 1 119 ? 8.507 17.840 46.236 1.00 93.19 119 SER A CA 1
ATOM 961 C C . SER A 1 119 ? 8.003 19.222 46.643 1.00 93.19 119 SER A C 1
ATOM 963 O O . SER A 1 119 ? 7.831 20.089 45.787 1.00 93.19 119 SER A O 1
ATOM 965 N N . VAL A 1 120 ? 7.783 19.428 47.938 1.00 95.44 120 VAL A N 1
ATOM 966 C CA . VAL A 1 120 ? 7.520 20.734 48.552 1.00 95.44 120 VAL A CA 1
ATOM 967 C C . VAL A 1 120 ? 8.796 21.184 49.241 1.00 95.44 120 VAL A C 1
ATOM 969 O O . VAL A 1 120 ? 9.412 20.409 49.969 1.00 95.44 120 VAL A O 1
ATOM 972 N N . ARG A 1 121 ? 9.222 22.421 48.989 1.00 96.88 121 ARG A N 1
ATOM 973 C CA . ARG A 1 121 ? 10.333 23.021 49.724 1.00 96.88 121 ARG A CA 1
ATOM 974 C C . ARG A 1 121 ? 9.766 23.765 50.926 1.00 96.88 121 ARG A C 1
ATOM 976 O O . ARG A 1 121 ? 8.949 24.662 50.742 1.00 96.88 121 ARG A O 1
ATOM 983 N N . ASN A 1 122 ? 10.187 23.369 52.116 1.00 94.81 122 ASN A N 1
ATOM 984 C CA . ASN A 1 122 ? 9.810 24.003 53.369 1.00 94.81 122 ASN A CA 1
ATOM 985 C C . ASN A 1 122 ? 10.595 25.310 53.569 1.00 94.81 122 ASN A C 1
ATOM 987 O O . ASN A 1 122 ? 11.590 25.565 52.884 1.00 94.81 122 ASN A O 1
ATOM 991 N N . GLU A 1 123 ? 10.149 26.139 54.514 1.00 95.62 123 GLU A N 1
ATOM 992 C CA . GLU A 1 123 ? 10.764 27.441 54.823 1.00 95.62 123 GLU A CA 1
ATOM 993 C C . GLU A 1 123 ? 12.222 27.319 55.302 1.00 95.62 123 GLU A C 1
ATOM 995 O O . GLU A 1 123 ? 13.039 28.194 55.025 1.00 95.62 123 GLU A O 1
ATOM 1000 N N . ASP A 1 124 ? 12.578 26.199 55.937 1.00 94.69 124 ASP A N 1
ATOM 1001 C CA . ASP A 1 124 ? 13.944 25.859 56.366 1.00 94.69 124 ASP A CA 1
ATOM 1002 C C . ASP A 1 124 ? 14.860 25.389 55.213 1.00 94.69 124 ASP A C 1
ATOM 1004 O O . ASP A 1 124 ? 16.023 25.039 55.421 1.00 94.69 124 ASP A O 1
ATOM 1008 N N . GLY A 1 125 ? 14.343 25.363 53.981 1.00 95.69 125 GLY A N 1
ATOM 1009 C CA . GLY A 1 125 ? 15.047 24.909 52.787 1.00 95.69 125 GLY A CA 1
ATOM 1010 C C . GLY A 1 125 ? 15.031 23.393 52.571 1.00 95.69 125 GLY A C 1
ATOM 1011 O O . GLY A 1 125 ? 15.497 22.949 51.511 1.00 95.69 125 GLY A O 1
ATOM 1012 N N . THR A 1 126 ? 14.475 22.604 53.501 1.00 95.81 126 THR A N 1
ATOM 1013 C CA . THR A 1 126 ? 14.324 21.151 53.341 1.00 95.81 126 THR A CA 1
ATOM 1014 C C . THR A 1 126 ? 13.302 20.826 52.255 1.00 95.81 126 THR A C 1
ATOM 1016 O O . THR A 1 126 ? 12.370 21.584 51.990 1.00 95.81 126 THR A O 1
ATOM 1019 N N . VAL A 1 127 ? 13.498 19.701 51.565 1.00 96.06 127 VAL A N 1
ATOM 1020 C CA . VAL A 1 127 ? 12.575 19.229 50.529 1.00 96.06 127 VAL A CA 1
ATOM 1021 C C . VAL A 1 127 ? 11.811 18.031 51.072 1.00 96.06 127 VAL A C 1
ATOM 1023 O O . VAL A 1 127 ? 12.386 16.961 51.267 1.00 96.06 127 VAL A O 1
ATOM 1026 N N . GLN A 1 128 ? 10.513 18.201 51.290 1.00 95.38 128 GLN A N 1
ATOM 1027 C CA . GLN A 1 128 ? 9.609 17.137 51.698 1.00 95.38 128 GLN A CA 1
ATOM 1028 C C . GLN A 1 128 ? 8.903 16.552 50.474 1.00 95.38 128 GLN A C 1
ATOM 1030 O O . GLN A 1 128 ? 8.316 17.271 49.668 1.00 95.38 128 GLN A O 1
ATOM 1035 N N . SER A 1 129 ? 8.936 15.227 50.331 1.00 95.25 129 SER A N 1
ATOM 1036 C CA . SER A 1 129 ? 8.135 14.535 49.321 1.00 95.25 129 SER A CA 1
ATOM 1037 C C . SER A 1 129 ? 6.725 14.314 49.863 1.00 95.25 129 SER A C 1
ATOM 1039 O O . SER A 1 129 ? 6.545 13.604 50.851 1.00 95.25 129 SER A O 1
ATOM 1041 N N . VAL A 1 130 ? 5.727 14.928 49.231 1.00 94.38 130 VAL A N 1
ATOM 1042 C CA . VAL A 1 130 ? 4.315 14.774 49.591 1.00 94.38 130 VAL A CA 1
ATOM 1043 C C . VAL A 1 130 ? 3.691 13.732 48.662 1.00 94.38 130 VAL A C 1
ATOM 1045 O O . VAL A 1 130 ? 3.602 13.979 47.452 1.00 94.38 130 VAL A O 1
ATOM 1048 N N . PRO A 1 131 ? 3.281 12.556 49.175 1.00 94.69 131 PRO A N 1
ATOM 1049 C CA . PRO A 1 131 ? 2.611 11.555 48.362 1.00 94.69 131 PRO A CA 1
ATOM 1050 C C . PRO A 1 131 ? 1.207 12.033 47.982 1.00 94.69 131 PRO A C 1
ATOM 1052 O O . PRO A 1 131 ? 0.495 12.635 48.782 1.00 94.69 131 PRO A O 1
ATOM 1055 N N . TYR A 1 132 ? 0.780 11.730 46.761 1.00 92.50 132 TYR A N 1
ATOM 1056 C CA . TYR A 1 132 ? -0.593 11.930 46.316 1.00 92.50 132 TYR A CA 1
ATOM 1057 C C . TYR A 1 132 ? -1.019 10.812 45.369 1.00 92.50 132 TYR A C 1
ATOM 1059 O O . TYR A 1 132 ? -0.214 10.248 44.627 1.00 92.50 132 TYR A O 1
ATOM 1067 N N . SER A 1 133 ? -2.313 10.506 45.370 1.00 93.25 133 SER A N 1
ATOM 1068 C CA . SER A 1 133 ? -2.893 9.579 44.402 1.00 93.25 133 SER A CA 1
ATOM 1069 C C . SER A 1 133 ? -3.400 10.340 43.185 1.00 93.25 133 SER A C 1
ATOM 1071 O O . SER A 1 133 ? -3.958 11.430 43.301 1.00 93.25 133 SER A O 1
ATOM 1073 N N . SER A 1 134 ? -3.221 9.759 42.007 1.00 92.81 134 SER A N 1
ATOM 1074 C CA . SER A 1 134 ? -3.834 10.255 40.778 1.00 92.81 134 SER A CA 1
ATOM 1075 C C . SER A 1 134 ? -4.623 9.150 40.091 1.00 92.81 134 SER A C 1
ATOM 1077 O O . SER A 1 134 ? -4.212 7.990 40.130 1.00 92.81 134 SER A O 1
ATOM 1079 N N . PHE A 1 135 ? -5.709 9.521 39.426 1.00 92.19 135 PHE A N 1
ATOM 1080 C CA . PHE A 1 135 ? -6.706 8.602 38.894 1.00 92.19 135 PHE A CA 1
ATOM 1081 C C . PHE A 1 135 ? -6.822 8.752 37.375 1.00 92.19 135 PHE A C 1
ATOM 1083 O O . PHE A 1 135 ? -6.796 9.870 36.846 1.00 92.19 135 PHE A O 1
ATOM 1090 N N . CYS A 1 136 ? -6.976 7.632 36.670 1.00 93.38 136 CYS A N 1
ATOM 1091 C CA . CYS A 1 136 ? -7.333 7.610 35.253 1.00 93.38 136 CYS A CA 1
ATOM 1092 C C . CYS A 1 136 ? -8.189 6.380 34.906 1.00 93.38 136 CYS A C 1
ATOM 1094 O O . CYS A 1 136 ? -8.307 5.453 35.712 1.00 93.38 136 CYS A O 1
ATOM 1096 N N . TYR A 1 137 ? -8.773 6.366 33.705 1.00 92.75 137 TYR A N 1
ATOM 1097 C CA . TYR A 1 137 ? -9.409 5.166 33.160 1.00 92.75 137 TYR A CA 1
ATOM 1098 C C . TYR A 1 137 ? -8.485 4.512 32.132 1.00 92.75 137 TYR A C 1
ATOM 1100 O O . TYR A 1 137 ? -8.137 5.115 31.113 1.00 92.75 137 TYR A O 1
ATOM 1108 N N . GLU A 1 138 ? -8.108 3.264 32.383 1.00 90.38 138 GLU A N 1
ATOM 1109 C CA . GLU A 1 138 ? -7.543 2.380 31.371 1.00 90.38 138 GLU A CA 1
ATOM 1110 C C . GLU A 1 138 ? -8.693 1.720 30.615 1.00 90.38 138 GLU A C 1
ATOM 1112 O O . GLU A 1 138 ? -9.591 1.140 31.222 1.00 90.38 138 GLU A O 1
ATOM 1117 N N . ILE A 1 139 ? -8.692 1.828 29.290 1.00 88.81 139 ILE A N 1
ATOM 1118 C CA . ILE A 1 139 ? -9.772 1.285 28.472 1.00 88.81 139 ILE A CA 1
ATOM 1119 C C . ILE A 1 139 ? -9.320 -0.046 27.878 1.00 88.81 139 ILE A C 1
ATOM 1121 O O . ILE A 1 139 ? -8.457 -0.071 27.001 1.00 88.81 139 ILE A O 1
ATOM 1125 N N . ASP A 1 140 ? -9.928 -1.136 28.344 1.00 87.38 140 ASP A N 1
ATOM 1126 C CA . ASP A 1 140 ? -9.746 -2.478 27.788 1.00 87.38 140 ASP A CA 1
ATOM 1127 C C . ASP A 1 140 ? -10.876 -2.775 26.796 1.00 87.38 140 ASP A C 1
ATOM 1129 O O . ASP A 1 140 ? -12.057 -2.677 27.141 1.00 87.38 140 ASP A O 1
ATOM 1133 N N . TYR A 1 141 ? -10.506 -3.113 25.563 1.00 82.44 141 TYR A N 1
ATOM 1134 C CA . TYR A 1 141 ? -11.421 -3.456 24.471 1.00 82.44 141 TYR A CA 1
ATOM 1135 C C . TYR A 1 141 ? -11.058 -4.777 23.783 1.00 82.44 141 TYR A C 1
ATOM 1137 O O . TYR A 1 141 ? -11.636 -5.119 22.750 1.00 82.44 141 TYR A O 1
ATOM 1145 N N . GLY A 1 142 ? -10.120 -5.540 24.355 1.00 86.75 142 GLY A N 1
ATOM 1146 C CA . GLY A 1 142 ? -9.601 -6.752 23.732 1.00 86.75 142 GLY A CA 1
ATOM 1147 C C . GLY A 1 142 ? -8.879 -6.496 22.403 1.00 86.75 142 GLY A C 1
ATOM 1148 O O . GLY A 1 142 ? -8.343 -5.416 22.160 1.00 86.75 142 GLY A O 1
ATOM 1149 N N . VAL A 1 143 ? -8.852 -7.516 21.544 1.00 87.06 143 VAL A N 1
ATOM 1150 C CA . VAL A 1 143 ? -8.267 -7.428 20.199 1.00 87.06 143 VAL A CA 1
ATOM 1151 C C . VAL A 1 143 ? -9.371 -7.009 19.237 1.00 87.06 143 VAL A C 1
ATOM 1153 O O . VAL A 1 143 ? -10.412 -7.668 19.163 1.00 87.06 143 VAL A O 1
ATOM 1156 N N . ALA A 1 144 ? -9.164 -5.894 18.536 1.00 91.75 144 ALA A N 1
ATOM 1157 C CA . ALA A 1 144 ? -10.011 -5.510 17.417 1.00 91.75 144 ALA A CA 1
ATOM 1158 C C . ALA A 1 144 ? -9.550 -6.276 16.176 1.00 91.75 144 ALA A C 1
ATOM 1160 O O . ALA A 1 144 ? -8.361 -6.334 15.881 1.00 91.75 144 ALA A O 1
ATOM 1161 N N . THR A 1 145 ? -10.492 -6.873 15.465 1.00 94.69 145 THR A N 1
ATOM 1162 C CA . THR A 1 145 ? -10.246 -7.753 14.326 1.00 94.69 145 THR A CA 1
ATOM 1163 C C . THR A 1 145 ? -11.155 -7.375 13.166 1.00 94.69 145 THR A C 1
ATOM 1165 O O . THR A 1 145 ? -12.305 -6.972 13.369 1.00 94.69 145 THR A O 1
ATOM 1168 N N . LEU A 1 146 ? -10.631 -7.524 11.956 1.00 96.12 146 LEU A N 1
ATOM 1169 C CA . LEU A 1 146 ? -11.383 -7.538 10.712 1.00 96.12 146 LEU A CA 1
ATOM 1170 C C . LEU A 1 146 ? -11.239 -8.922 10.099 1.00 96.12 146 LEU A C 1
ATOM 1172 O O . LEU A 1 146 ? -10.135 -9.338 9.762 1.00 96.12 146 LEU A O 1
ATOM 1176 N N . GLN A 1 147 ? -12.349 -9.627 9.936 1.00 97.19 147 GLN A N 1
ATOM 1177 C CA . GLN A 1 147 ? -12.388 -10.876 9.185 1.00 97.19 147 GLN A CA 1
ATOM 1178 C C . GLN A 1 147 ? -12.886 -10.580 7.773 1.00 97.19 147 GLN A C 1
ATOM 1180 O O . GLN A 1 147 ? -14.010 -10.112 7.599 1.00 97.19 147 GLN A O 1
ATOM 1185 N N . LEU A 1 148 ? -12.044 -10.834 6.779 1.00 97.44 148 LEU A N 1
ATOM 1186 C CA . LEU A 1 148 ? -12.371 -10.759 5.363 1.00 97.44 148 LEU A CA 1
ATOM 1187 C C . LEU A 1 148 ? -12.597 -12.181 4.847 1.00 97.44 148 LEU A C 1
ATOM 1189 O O . LEU A 1 148 ? -11.688 -13.010 4.891 1.00 97.44 148 LEU A O 1
ATOM 1193 N N . GLN A 1 149 ? -13.793 -12.450 4.334 1.00 97.44 149 GLN A N 1
ATOM 1194 C CA . GLN A 1 149 ? -14.115 -13.687 3.633 1.00 97.44 149 GLN A CA 1
ATOM 1195 C C . GLN A 1 149 ? -14.554 -13.377 2.203 1.00 97.44 149 GLN A C 1
ATOM 1197 O O . GLN A 1 149 ? -15.444 -12.556 1.988 1.00 97.44 149 GLN A O 1
ATOM 1202 N N . ILE A 1 150 ? -13.974 -14.073 1.230 1.00 96.12 150 ILE A N 1
ATOM 1203 C CA . ILE A 1 150 ? -14.447 -14.087 -0.155 1.00 96.12 150 ILE A CA 1
ATOM 1204 C C . ILE A 1 150 ? -15.092 -15.450 -0.385 1.00 96.12 150 ILE A C 1
ATOM 1206 O O . ILE A 1 150 ? -14.438 -16.478 -0.198 1.00 96.12 150 ILE A O 1
ATOM 1210 N N . LYS A 1 151 ? -16.372 -15.480 -0.758 1.00 96.69 151 LYS A N 1
ATOM 1211 C CA . LYS A 1 151 ? -17.122 -16.721 -1.002 1.00 96.69 151 LYS A CA 1
ATOM 1212 C C . LYS A 1 151 ? -17.689 -16.743 -2.408 1.00 96.69 151 LYS A C 1
ATOM 1214 O O . LYS A 1 151 ? -18.212 -15.738 -2.869 1.00 96.69 151 LYS A O 1
ATOM 1219 N N . THR A 1 152 ? -17.635 -17.892 -3.057 1.00 96.06 152 THR A N 1
ATOM 1220 C CA . THR A 1 152 ? -18.380 -18.170 -4.288 1.00 96.06 152 THR A CA 1
ATOM 1221 C C . THR A 1 152 ? -19.565 -19.076 -3.958 1.00 96.06 152 THR A C 1
ATOM 1223 O O . THR A 1 152 ? -19.717 -19.537 -2.822 1.00 96.06 152 THR A O 1
ATOM 1226 N N . ARG A 1 153 ? -20.383 -19.411 -4.959 1.00 93.75 153 ARG A N 1
ATOM 1227 C CA . ARG A 1 153 ? -21.435 -20.437 -4.824 1.00 93.75 153 ARG A CA 1
ATOM 1228 C C . ARG A 1 153 ? -20.889 -21.820 -4.434 1.00 93.75 153 ARG A C 1
ATOM 1230 O O . ARG A 1 153 ? -21.623 -22.633 -3.887 1.00 93.75 153 ARG A O 1
ATOM 1237 N N . GLN A 1 154 ? -19.608 -22.078 -4.701 1.00 94.19 154 GLN A N 1
ATOM 1238 C CA . GLN A 1 154 ? -18.946 -23.354 -4.416 1.00 94.19 154 GLN A CA 1
ATOM 1239 C C . GLN A 1 154 ? -18.354 -23.426 -3.000 1.00 94.19 154 GLN A C 1
ATOM 1241 O O . GLN A 1 154 ? -17.995 -24.511 -2.551 1.00 94.19 154 GLN A O 1
ATOM 1246 N N . GLY A 1 155 ? -18.247 -22.300 -2.284 1.00 94.31 155 GLY A N 1
ATOM 1247 C CA . GLY A 1 155 ? -17.720 -22.270 -0.921 1.00 94.31 155 GLY A CA 1
ATOM 1248 C C . GLY A 1 155 ? -16.865 -21.045 -0.611 1.00 94.31 155 GLY A C 1
ATOM 1249 O O . GLY A 1 155 ? -16.912 -20.022 -1.293 1.00 94.31 155 GLY A O 1
ATOM 1250 N N . VAL A 1 156 ? -16.089 -21.140 0.470 1.00 95.19 156 VAL A N 1
ATOM 1251 C CA . VAL A 1 156 ? -15.165 -20.079 0.888 1.00 95.19 156 VAL A CA 1
ATOM 1252 C C . VAL A 1 156 ? -13.893 -20.172 0.062 1.00 95.19 156 VAL A C 1
ATOM 1254 O O . VAL A 1 156 ? -13.193 -21.178 0.105 1.00 95.19 156 VAL A O 1
ATOM 1257 N N . PHE A 1 157 ? -13.608 -19.115 -0.686 1.00 91.44 157 PHE A N 1
ATOM 1258 C CA . PHE A 1 157 ? -12.424 -19.008 -1.527 1.00 91.44 157 PHE A CA 1
ATOM 1259 C C . PHE A 1 157 ? -11.238 -18.408 -0.761 1.00 91.44 157 PHE A C 1
ATOM 1261 O O . PHE A 1 157 ? -10.114 -18.887 -0.876 1.00 91.44 157 PHE A O 1
ATOM 1268 N N . LEU A 1 158 ? -11.494 -17.386 0.060 1.00 94.19 158 LEU A N 1
ATOM 1269 C CA . LEU A 1 158 ? -10.490 -16.751 0.910 1.00 94.19 158 LEU A CA 1
ATOM 1270 C C . LEU A 1 158 ? -11.077 -16.464 2.284 1.00 94.19 158 LEU A C 1
ATOM 1272 O O . LEU A 1 158 ? -12.201 -15.980 2.389 1.00 94.19 158 LEU A O 1
ATOM 1276 N N . GLU A 1 159 ? -10.275 -16.681 3.319 1.00 96.44 159 GLU A N 1
ATOM 1277 C CA . GLU A 1 159 ? -10.555 -16.225 4.673 1.00 96.44 159 GLU A CA 1
ATOM 1278 C C . GLU A 1 159 ? -9.279 -15.657 5.302 1.00 96.44 159 GLU A C 1
ATOM 1280 O O . GLU A 1 159 ? -8.223 -16.299 5.327 1.00 96.44 159 GLU A O 1
ATOM 1285 N N . ARG A 1 160 ? -9.363 -14.414 5.777 1.00 96.50 160 ARG A N 1
ATOM 1286 C CA . ARG A 1 160 ? -8.268 -13.694 6.428 1.00 96.50 160 ARG A CA 1
ATOM 1287 C C . ARG A 1 160 ? -8.786 -12.954 7.648 1.00 96.50 160 ARG A C 1
ATOM 1289 O O . ARG A 1 160 ? -9.819 -12.299 7.583 1.00 96.50 160 ARG A O 1
ATOM 1296 N N . THR A 1 161 ? -8.020 -13.010 8.730 1.00 96.12 161 THR A N 1
ATOM 1297 C CA . THR A 1 161 ? -8.254 -12.206 9.930 1.00 96.12 161 THR A CA 1
ATOM 1298 C C . THR A 1 161 ? -7.108 -11.218 10.067 1.00 96.12 161 THR A C 1
ATOM 1300 O O . THR A 1 161 ? -5.949 -11.619 10.135 1.00 96.12 161 THR A O 1
ATOM 1303 N N . ILE A 1 162 ? -7.436 -9.933 10.089 1.00 93.69 162 ILE A N 1
ATOM 1304 C CA . ILE A 1 162 ? -6.508 -8.833 10.322 1.00 93.69 162 ILE A CA 1
ATOM 1305 C C . ILE A 1 162 ? -6.740 -8.345 11.744 1.00 93.69 162 ILE A C 1
ATOM 1307 O O . ILE A 1 162 ? -7.850 -7.948 12.099 1.00 93.69 162 ILE A O 1
ATOM 1311 N N . GLU A 1 163 ? -5.698 -8.366 12.562 1.00 92.56 163 GLU A N 1
ATOM 1312 C CA . GLU A 1 163 ? -5.747 -7.811 13.909 1.00 92.56 163 GLU A CA 1
ATOM 1313 C C . GLU A 1 163 ? -5.301 -6.350 13.875 1.00 92.56 163 GLU A C 1
ATOM 1315 O O . GLU A 1 163 ? -4.269 -6.008 13.294 1.00 92.56 163 GLU A O 1
ATOM 1320 N N . ALA A 1 164 ? -6.070 -5.470 14.515 1.00 86.81 164 ALA A N 1
ATOM 1321 C CA . ALA A 1 164 ? -5.603 -4.122 14.783 1.00 86.81 164 ALA A CA 1
ATOM 1322 C C . ALA A 1 164 ? -4.374 -4.205 15.697 1.00 86.81 164 ALA A C 1
ATOM 1324 O O . ALA A 1 164 ? -4.372 -5.010 16.637 1.00 86.81 164 ALA A O 1
ATOM 1325 N N . PRO A 1 165 ? -3.361 -3.342 15.507 1.00 78.75 165 PRO A N 1
ATOM 1326 C CA . PRO A 1 165 ? -2.273 -3.252 16.462 1.00 78.75 165 PRO A CA 1
ATOM 1327 C C . PRO A 1 165 ? -2.853 -2.985 17.852 1.00 78.75 165 PRO A C 1
ATOM 1329 O O . PRO A 1 165 ? -3.675 -2.085 18.041 1.00 78.75 165 PRO A O 1
ATOM 1332 N N . MET A 1 166 ? -2.437 -3.793 18.823 1.00 70.38 166 MET A N 1
ATOM 1333 C CA . MET A 1 166 ? -2.925 -3.683 20.189 1.00 70.38 166 MET A CA 1
ATOM 1334 C C . MET A 1 166 ? -2.470 -2.335 20.766 1.00 70.38 166 MET A C 1
ATOM 1336 O O . MET A 1 166 ? -1.282 -2.111 21.002 1.00 70.38 166 MET A O 1
ATOM 1340 N N . LEU A 1 167 ? -3.404 -1.407 20.970 1.00 67.25 167 LEU A N 1
ATOM 1341 C CA . LEU A 1 167 ? -3.112 -0.096 21.544 1.00 67.25 167 LEU A CA 1
ATOM 1342 C C . LEU A 1 167 ? -3.697 -0.039 22.951 1.00 67.25 167 LEU A C 1
ATOM 1344 O O . LEU A 1 167 ? -4.899 0.164 23.112 1.00 67.25 167 LEU A O 1
ATOM 1348 N N . GLN A 1 168 ? -2.865 -0.158 23.985 1.00 68.25 168 GLN A N 1
ATOM 1349 C CA . GLN A 1 168 ? -3.305 0.263 25.313 1.00 68.25 168 GLN A CA 1
ATOM 1350 C C . GLN A 1 168 ? -3.610 1.762 25.263 1.00 68.25 168 GLN A C 1
ATOM 1352 O O . GLN A 1 168 ? -2.738 2.586 24.971 1.00 68.25 168 GLN A O 1
ATOM 1357 N N . THR A 1 169 ? -4.869 2.126 25.506 1.00 75.44 169 THR A N 1
ATOM 1358 C CA . THR A 1 169 ? -5.292 3.526 25.522 1.00 75.44 169 THR A CA 1
ATOM 1359 C C . THR A 1 169 ? -5.787 3.921 26.897 1.00 75.44 169 THR A C 1
ATOM 1361 O O . THR A 1 169 ? -6.699 3.309 27.448 1.00 75.44 169 THR A O 1
ATOM 1364 N N . VAL A 1 170 ? -5.191 4.986 27.423 1.00 77.00 170 VAL A N 1
ATOM 1365 C CA . VAL A 1 170 ? -5.524 5.554 28.726 1.00 77.00 170 VAL A CA 1
ATOM 1366 C C . VAL A 1 170 ? -6.248 6.882 28.514 1.00 77.00 170 VAL A C 1
ATOM 1368 O O . VAL A 1 170 ? -5.744 7.773 27.820 1.00 77.00 170 VAL A O 1
ATOM 1371 N N . PHE A 1 171 ? -7.431 7.028 29.104 1.00 76.50 171 PHE A N 1
ATOM 1372 C CA . PHE A 1 171 ? -8.139 8.303 29.185 1.00 76.50 171 PHE A CA 1
ATOM 1373 C C . PHE A 1 171 ? -7.609 9.115 30.375 1.00 76.50 171 PHE A C 1
ATOM 1375 O O . PHE A 1 171 ? -7.491 8.582 31.474 1.00 76.50 171 PHE A O 1
ATOM 1382 N N . GLY A 1 172 ? -7.297 10.401 30.168 1.00 58.84 172 GLY A N 1
ATOM 1383 C CA . GLY A 1 172 ? -6.625 11.236 31.181 1.00 58.84 172 GLY A CA 1
ATOM 1384 C C . GLY A 1 172 ? -5.093 11.105 31.177 1.00 58.84 172 GLY A C 1
ATOM 1385 O O . GLY A 1 172 ? -4.455 11.160 32.219 1.00 58.84 172 GLY A O 1
ATOM 1386 N N . SER A 1 173 ? -4.492 10.856 30.006 1.00 56.59 173 SER A N 1
ATOM 1387 C CA . SER A 1 173 ? -3.035 10.709 29.838 1.00 56.59 173 SER A CA 1
ATOM 1388 C C . SER A 1 173 ? -2.473 11.567 28.692 1.00 56.59 173 SER A C 1
ATOM 1390 O O . SER A 1 173 ? -1.516 11.167 28.021 1.00 56.59 173 SER A O 1
ATOM 1392 N N . ARG A 1 174 ? -3.059 12.739 28.400 1.00 48.31 174 ARG A N 1
ATOM 1393 C CA . ARG A 1 174 ? -2.424 13.678 27.454 1.00 48.31 174 ARG A CA 1
ATOM 1394 C C . ARG A 1 174 ? -1.166 14.230 28.126 1.00 48.31 174 ARG A C 1
ATOM 1396 O O . ARG A 1 174 ? -1.265 15.116 28.969 1.00 48.31 174 ARG A O 1
ATOM 1403 N N . GLY A 1 175 ? -0.014 13.653 27.779 1.00 49.94 175 GLY A N 1
ATOM 1404 C CA . GLY A 1 175 ? 1.244 13.897 28.483 1.00 49.94 175 GLY A CA 1
ATOM 1405 C C . GLY A 1 175 ? 1.198 13.353 29.911 1.00 49.94 175 GLY A C 1
ATOM 1406 O O . GLY A 1 175 ? 0.142 12.987 30.423 1.00 49.94 175 GLY A O 1
ATOM 1407 N N . TYR A 1 176 ? 2.337 13.302 30.586 1.00 39.41 176 TYR A N 1
ATOM 1408 C CA . TYR A 1 176 ? 2.437 12.861 31.981 1.00 39.41 176 TYR A CA 1
ATOM 1409 C C . TYR A 1 176 ? 1.666 13.767 32.981 1.00 39.41 176 TYR A C 1
ATOM 1411 O O . TYR A 1 176 ? 1.711 13.522 34.181 1.00 39.41 176 TYR A O 1
ATOM 1419 N N . GLU A 1 177 ? 0.926 14.777 32.503 1.00 48.84 177 GLU A N 1
ATOM 1420 C CA . GLU A 1 177 ? 0.429 15.915 33.286 1.00 48.84 177 GLU A CA 1
ATOM 1421 C C . GLU A 1 177 ? -1.089 15.939 33.534 1.00 48.84 177 GLU A C 1
ATOM 1423 O O . GLU A 1 177 ? -1.540 16.688 34.393 1.00 48.84 177 GLU A O 1
ATOM 1428 N N . THR A 1 178 ? -1.909 15.127 32.854 1.00 60.53 178 THR A N 1
ATOM 1429 C CA . THR A 1 178 ? -3.386 15.219 32.987 1.00 60.53 178 THR A CA 1
ATOM 1430 C C . THR A 1 178 ? -4.040 14.028 33.682 1.00 60.53 178 THR A C 1
ATOM 1432 O O . THR A 1 178 ? -5.151 13.634 33.333 1.00 60.53 178 THR A O 1
ATOM 1435 N N . ARG A 1 179 ? -3.387 13.467 34.707 1.00 82.00 179 ARG A N 1
ATOM 1436 C CA . ARG A 1 179 ? -4.073 12.564 35.643 1.00 82.00 179 ARG A CA 1
ATOM 1437 C C . ARG A 1 179 ? -4.932 13.385 36.607 1.00 82.00 179 ARG A C 1
ATOM 1439 O O . ARG A 1 179 ? -4.530 14.463 37.041 1.00 82.00 179 ARG A O 1
ATOM 1446 N N . TYR A 1 180 ? -6.102 12.874 36.969 1.00 90.19 180 TYR A N 1
ATOM 1447 C CA . TYR A 1 180 ? -7.018 13.589 37.858 1.00 90.19 180 TYR A CA 1
ATOM 1448 C C . TYR A 1 180 ? -6.614 13.388 39.320 1.00 90.19 180 TYR A C 1
ATOM 1450 O O . TYR A 1 180 ? -6.176 12.305 39.700 1.00 90.19 180 TYR A O 1
ATOM 1458 N N . ARG A 1 181 ? -6.773 14.422 40.157 1.00 91.12 181 ARG A N 1
ATOM 1459 C CA . ARG A 1 181 ? -6.434 14.365 41.595 1.00 91.12 181 ARG A CA 1
ATOM 1460 C C . ARG A 1 181 ? -7.479 13.636 42.445 1.00 91.12 181 ARG A C 1
ATOM 1462 O O . ARG A 1 181 ? -7.184 13.254 43.569 1.00 91.12 181 ARG A O 1
ATOM 1469 N N . SER A 1 182 ? -8.688 13.446 41.920 1.00 92.94 182 SER A N 1
ATOM 1470 C CA . SER A 1 182 ? -9.773 12.727 42.589 1.00 92.94 182 SER A CA 1
ATOM 1471 C C . SER A 1 182 ? -10.574 11.892 41.594 1.00 92.94 182 SER A C 1
ATOM 1473 O O . SER A 1 182 ? -10.646 12.222 40.406 1.00 92.94 182 SER A O 1
ATOM 1475 N N . GLN A 1 183 ? -11.203 10.823 42.088 1.00 94.25 183 GLN A N 1
ATOM 1476 C CA . GLN A 1 183 ? -12.102 9.981 41.297 1.00 94.25 183 GLN A CA 1
ATOM 1477 C C . GLN A 1 183 ? -13.320 10.767 40.782 1.00 94.25 183 GLN A C 1
ATOM 1479 O O . GLN A 1 183 ? -13.738 10.570 39.646 1.00 94.25 183 GLN A O 1
ATOM 1484 N N . GLU A 1 184 ? -13.843 11.712 41.568 1.00 94.88 184 GLU A N 1
ATOM 1485 C CA . GLU A 1 184 ? -14.945 12.585 41.143 1.00 94.88 184 GLU A CA 1
ATOM 1486 C C . GLU A 1 184 ? -14.545 13.470 39.951 1.00 94.88 184 GLU A C 1
ATOM 1488 O O . GLU A 1 184 ? -15.268 13.558 38.958 1.00 94.88 184 GLU A O 1
ATOM 1493 N N . SER A 1 185 ? -13.353 14.079 40.008 1.00 92.50 185 SER A N 1
ATOM 1494 C CA . SER A 1 185 ? -12.832 14.877 38.892 1.00 92.50 185 SER A CA 1
ATOM 1495 C C . SER A 1 185 ? -12.617 14.021 37.642 1.00 92.50 185 SER A C 1
ATOM 1497 O O . SER A 1 185 ? -12.911 14.476 36.537 1.00 92.50 185 SER A O 1
ATOM 1499 N N . LEU A 1 186 ? -12.138 12.778 37.807 1.00 93.31 186 LEU A N 1
ATOM 1500 C CA . LEU A 1 186 ? -12.003 11.817 36.708 1.00 93.31 186 LEU A CA 1
ATOM 1501 C C . LEU A 1 186 ? -13.359 11.499 36.076 1.00 93.31 186 LEU A C 1
ATOM 1503 O O . LEU A 1 186 ? -13.460 11.489 34.853 1.00 93.31 186 LEU A O 1
ATOM 1507 N N . GLN A 1 187 ? -14.390 11.257 36.885 1.00 94.44 187 GLN A N 1
ATOM 1508 C CA . GLN A 1 187 ? -15.728 10.941 36.393 1.00 94.44 187 GLN A CA 1
ATOM 1509 C C . GLN A 1 187 ? -16.321 12.105 35.589 1.00 94.44 187 GLN A C 1
ATOM 1511 O O . GLN A 1 187 ? -16.735 11.903 34.449 1.00 94.44 187 GLN A O 1
ATOM 1516 N N . LYS A 1 188 ? -16.252 13.336 36.115 1.00 94.75 188 LYS A N 1
ATOM 1517 C CA . LYS A 1 188 ? -16.665 14.559 35.395 1.00 94.75 188 LYS A CA 1
ATOM 1518 C C . LYS A 1 188 ? -15.885 14.745 34.088 1.00 94.75 188 LYS A C 1
ATOM 1520 O O . LYS A 1 188 ? -16.440 15.099 33.043 1.00 94.75 188 LYS A O 1
ATOM 1525 N N . GLY A 1 189 ? -14.580 14.479 34.132 1.00 92.00 189 GLY A N 1
ATOM 1526 C CA . GLY A 1 189 ? -13.716 14.494 32.956 1.00 92.00 189 GLY A CA 1
ATOM 1527 C C . GLY A 1 189 ? -14.111 13.444 31.919 1.00 92.00 189 GLY A C 1
ATOM 1528 O O . GLY A 1 189 ? -14.139 13.733 30.725 1.00 92.00 189 GLY A O 1
ATOM 1529 N N . TRP A 1 190 ? -14.451 12.235 32.359 1.00 93.19 190 TRP A N 1
ATOM 1530 C CA . TRP A 1 190 ? -14.904 11.154 31.492 1.00 93.19 190 TRP A CA 1
ATOM 1531 C C . TRP A 1 190 ? -16.245 11.475 30.846 1.00 93.19 190 TRP A C 1
ATOM 1533 O O . TRP A 1 190 ? -16.351 11.386 29.631 1.00 93.19 190 TRP A O 1
ATOM 1543 N N . GLU A 1 191 ? -17.243 11.916 31.606 1.00 93.81 191 GLU A N 1
ATOM 1544 C CA . GLU A 1 191 ? -18.569 12.256 31.074 1.00 93.81 191 GLU A CA 1
ATOM 1545 C C . GLU A 1 191 ? -18.497 13.335 29.987 1.00 93.81 191 GLU A C 1
ATOM 1547 O O . GLU A 1 191 ? -19.110 13.190 28.930 1.00 93.81 191 GLU A O 1
ATOM 1552 N N . SER A 1 192 ? -17.670 14.364 30.191 1.00 93.38 192 SER A N 1
ATOM 1553 C CA . SER A 1 192 ? -17.461 15.424 29.195 1.00 93.38 192 SER A CA 1
ATOM 1554 C C . SER A 1 192 ? -16.556 15.001 28.025 1.00 93.38 192 SER A C 1
ATOM 1556 O O . SER A 1 192 ? -16.742 15.448 26.893 1.00 93.38 192 SER A O 1
ATOM 1558 N N . GLY A 1 193 ? -15.566 14.136 28.267 1.00 91.88 193 GLY A N 1
ATOM 1559 C CA . GLY A 1 193 ? -14.527 13.779 27.295 1.00 91.88 193 GLY A CA 1
ATOM 1560 C C . GLY A 1 193 ? -14.703 12.435 26.579 1.00 91.88 193 GLY A C 1
ATOM 1561 O O . GLY A 1 193 ? -13.952 12.164 25.631 1.00 91.88 193 GLY A O 1
ATOM 1562 N N . LYS A 1 194 ? -15.662 11.594 26.995 1.00 92.81 194 LYS A N 1
ATOM 1563 C CA . LYS A 1 194 ? -15.858 10.217 26.502 1.00 92.81 194 LYS A CA 1
ATOM 1564 C C . LYS A 1 194 ? -16.078 10.193 24.996 1.00 92.81 194 LYS A C 1
ATOM 1566 O O . LYS A 1 194 ? -15.370 9.468 24.304 1.00 92.81 194 LYS A O 1
ATOM 1571 N N . GLY A 1 195 ? -16.998 11.005 24.471 1.00 93.44 195 GLY A N 1
ATOM 1572 C CA . GLY A 1 195 ? -17.328 11.030 23.038 1.00 93.44 195 GLY A CA 1
ATOM 1573 C C . GLY A 1 195 ? -16.104 11.286 22.144 1.00 93.44 195 GLY A C 1
ATOM 1574 O O . GLY A 1 195 ? -15.743 10.424 21.337 1.00 93.44 195 GLY A O 1
ATOM 1575 N N . PRO A 1 196 ? -15.385 12.414 22.315 1.00 93.69 196 PRO A N 1
ATOM 1576 C CA . PRO A 1 196 ? -14.166 12.695 21.556 1.00 93.69 196 PRO A CA 1
ATOM 1577 C C . PRO A 1 196 ? -13.060 11.649 21.741 1.00 93.69 196 PRO A C 1
ATOM 1579 O O . PRO A 1 196 ? -12.296 11.391 20.808 1.00 93.69 196 PRO A O 1
ATOM 1582 N N . PHE A 1 197 ? -12.932 11.063 22.935 1.00 92.50 197 PHE A N 1
ATOM 1583 C CA . PHE A 1 197 ? -11.979 9.982 23.175 1.00 92.50 197 PHE A CA 1
ATOM 1584 C C . PHE A 1 197 ? -12.338 8.722 22.383 1.00 92.50 197 PHE A C 1
ATOM 1586 O O . PHE A 1 197 ? -11.489 8.229 21.639 1.00 92.50 197 PHE A O 1
ATOM 1593 N N . LEU A 1 198 ? -13.582 8.249 22.488 1.00 92.50 198 LEU A N 1
ATOM 1594 C CA . LEU A 1 198 ? -14.054 7.063 21.780 1.00 92.50 198 LEU A CA 1
ATOM 1595 C C . LEU A 1 198 ? -13.976 7.250 20.268 1.00 92.50 198 LEU A C 1
ATOM 1597 O O . LEU A 1 198 ? -13.556 6.332 19.575 1.00 92.50 198 LEU A O 1
ATOM 1601 N N . LYS A 1 199 ? -14.276 8.449 19.754 1.00 94.25 199 LYS A N 1
ATOM 1602 C CA . LYS A 1 199 ? -14.142 8.760 18.323 1.00 94.25 199 LYS A CA 1
ATOM 1603 C C . LYS A 1 199 ? -12.695 8.607 17.844 1.00 94.25 199 LYS A C 1
ATOM 1605 O O . LYS A 1 199 ? -12.444 7.998 16.809 1.00 94.25 199 LYS A O 1
ATOM 1610 N N . ARG A 1 200 ? -11.720 9.111 18.614 1.00 92.12 200 ARG A N 1
ATOM 1611 C CA . ARG A 1 200 ? -10.291 8.925 18.301 1.00 92.12 200 ARG A CA 1
ATOM 1612 C C . ARG A 1 200 ? -9.864 7.465 18.401 1.00 92.12 200 ARG A C 1
ATOM 1614 O O . ARG A 1 200 ? -9.051 7.036 17.590 1.00 92.12 200 ARG A O 1
ATOM 1621 N N . LEU A 1 201 ? -10.368 6.734 19.395 1.00 91.00 201 LEU A N 1
ATOM 1622 C CA . LEU A 1 201 ? -10.084 5.311 19.553 1.00 91.00 201 LEU A CA 1
ATOM 1623 C C . LEU A 1 201 ? -10.626 4.517 18.358 1.00 91.00 201 LEU A C 1
ATOM 1625 O O . LEU A 1 201 ? -9.856 3.818 17.715 1.00 91.00 201 LEU A O 1
ATOM 1629 N N . ALA A 1 202 ? -11.899 4.701 18.005 1.00 92.44 202 ALA A N 1
ATOM 1630 C CA . ALA A 1 202 ? -12.534 4.063 16.856 1.00 92.44 202 ALA A CA 1
ATOM 1631 C C . ALA A 1 202 ? -11.781 4.345 15.546 1.00 92.44 202 ALA A C 1
ATOM 1633 O O . ALA A 1 202 ? -11.451 3.405 14.830 1.00 92.44 202 ALA A O 1
ATOM 1634 N N . ASN A 1 203 ? -11.412 5.603 15.278 1.00 91.81 203 ASN A N 1
ATOM 1635 C CA . ASN A 1 203 ? -10.602 5.940 14.102 1.00 91.81 203 ASN A CA 1
ATOM 1636 C C . ASN A 1 203 ? -9.251 5.204 14.100 1.00 91.81 203 ASN A C 1
ATOM 1638 O O . ASN A 1 203 ? -8.842 4.651 13.089 1.00 91.81 203 ASN A O 1
ATOM 1642 N N . ARG A 1 204 ? -8.548 5.138 15.237 1.00 89.56 204 ARG A N 1
ATOM 1643 C CA . ARG A 1 204 ? -7.273 4.399 15.300 1.00 89.56 204 ARG A CA 1
ATOM 1644 C C . ARG A 1 204 ? -7.443 2.905 15.044 1.00 89.56 204 ARG A C 1
ATOM 1646 O O . ARG A 1 204 ? -6.559 2.311 14.440 1.00 89.56 204 ARG A O 1
ATOM 1653 N N . LEU A 1 205 ? -8.534 2.316 15.530 1.00 90.12 205 LEU A N 1
ATOM 1654 C CA . LEU A 1 205 ? -8.791 0.887 15.378 1.00 90.12 205 LEU A CA 1
ATOM 1655 C C . LEU A 1 205 ? -9.188 0.527 13.948 1.00 90.12 205 LEU A C 1
ATOM 1657 O O . LEU A 1 205 ? -8.712 -0.480 13.438 1.00 90.12 205 LEU A O 1
ATOM 1661 N N . PHE A 1 206 ? -10.034 1.335 13.307 1.00 90.25 206 PHE A N 1
ATOM 1662 C CA . PHE A 1 206 ? -10.697 0.929 12.068 1.00 90.25 206 PHE A CA 1
ATOM 1663 C C . PHE A 1 206 ? -10.225 1.668 10.813 1.00 90.25 206 PHE A C 1
ATOM 1665 O O . PHE A 1 206 ? -10.379 1.110 9.740 1.00 90.25 206 PHE A O 1
ATOM 1672 N N . THR A 1 207 ? -9.594 2.846 10.888 1.00 85.94 207 THR A N 1
ATOM 1673 C CA . THR A 1 207 ? -9.187 3.598 9.675 1.00 85.94 207 THR A CA 1
ATOM 1674 C C . THR A 1 207 ? -8.015 2.953 8.921 1.00 85.94 207 THR A C 1
ATOM 1676 O O . THR A 1 207 ? -7.858 3.162 7.725 1.00 85.94 207 THR A O 1
ATOM 1679 N N . ALA A 1 208 ? -7.182 2.141 9.580 1.00 86.19 208 ALA A N 1
ATOM 1680 C CA . ALA A 1 208 ? -6.112 1.415 8.885 1.00 86.19 208 ALA A CA 1
ATOM 1681 C C . ALA A 1 208 ? -6.629 0.180 8.123 1.00 86.19 208 ALA A C 1
ATOM 1683 O O . ALA A 1 208 ? -6.016 -0.242 7.147 1.00 86.19 208 ALA A O 1
ATOM 1684 N N . MET A 1 209 ? -7.758 -0.389 8.553 1.00 90.38 209 MET A N 1
ATOM 1685 C CA . MET A 1 209 ? -8.246 -1.677 8.063 1.00 90.38 209 MET A CA 1
ATOM 1686 C C . MET A 1 209 ? -8.755 -1.671 6.606 1.00 90.38 209 MET A C 1
ATOM 1688 O O . MET A 1 209 ? -8.490 -2.652 5.913 1.00 90.38 209 MET A O 1
ATOM 1692 N N . PRO A 1 210 ? -9.435 -0.622 6.091 1.00 91.06 210 PRO A N 1
ATOM 1693 C CA . PRO A 1 210 ? -9.827 -0.556 4.682 1.00 91.06 210 PRO A CA 1
ATOM 1694 C C . PRO A 1 210 ? -8.651 -0.710 3.713 1.00 91.06 210 PRO A C 1
ATOM 1696 O O . PRO A 1 210 ? -8.772 -1.422 2.716 1.00 91.06 210 PRO A O 1
ATOM 1699 N N . ASN A 1 211 ? -7.493 -0.118 4.033 1.00 89.50 211 ASN A N 1
ATOM 1700 C CA . ASN A 1 211 ? -6.286 -0.254 3.213 1.00 89.50 211 ASN A CA 1
ATOM 1701 C C . ASN A 1 211 ? -5.849 -1.719 3.100 1.00 89.50 211 ASN A C 1
ATOM 1703 O O . ASN A 1 211 ? -5.619 -2.193 1.992 1.00 89.50 211 ASN A O 1
ATOM 1707 N N . GLU A 1 212 ? -5.823 -2.447 4.220 1.00 91.88 212 GLU A N 1
ATOM 1708 C CA . GLU A 1 212 ? -5.488 -3.877 4.250 1.00 91.88 212 GLU A CA 1
ATOM 1709 C C . GLU A 1 212 ? -6.490 -4.713 3.439 1.00 91.88 212 GLU A C 1
ATOM 1711 O O . GLU A 1 212 ? -6.094 -5.584 2.667 1.00 91.88 212 GLU A O 1
ATOM 1716 N N . VAL A 1 213 ? -7.794 -4.419 3.548 1.00 93.75 213 VAL A N 1
ATOM 1717 C CA . VAL A 1 213 ? -8.830 -5.092 2.741 1.00 93.75 213 VAL A CA 1
ATOM 1718 C C . VAL A 1 213 ? -8.567 -4.886 1.255 1.00 93.75 213 VAL A C 1
ATOM 1720 O O . VAL A 1 213 ? -8.538 -5.853 0.499 1.00 93.75 213 VAL A O 1
ATOM 1723 N N . SER A 1 214 ? -8.342 -3.648 0.825 1.00 92.06 214 SER A N 1
ATOM 1724 C CA . SER A 1 214 ? -8.119 -3.366 -0.592 1.00 92.06 214 SER A CA 1
ATOM 1725 C C . SER A 1 214 ? -6.787 -3.912 -1.097 1.00 92.06 214 SER A C 1
ATOM 1727 O O . SER A 1 214 ? -6.684 -4.318 -2.257 1.00 92.06 214 SER A O 1
ATOM 1729 N N . ASP A 1 215 ? -5.758 -3.969 -0.253 1.00 90.00 215 ASP A N 1
ATOM 1730 C CA . ASP A 1 215 ? -4.487 -4.601 -0.598 1.00 90.00 215 ASP A CA 1
ATOM 1731 C C . ASP A 1 215 ? -4.651 -6.109 -0.796 1.00 90.00 215 ASP A C 1
ATOM 1733 O O . ASP A 1 215 ? -4.196 -6.619 -1.820 1.00 90.00 215 ASP A O 1
ATOM 1737 N N . ILE A 1 216 ? -5.411 -6.796 0.061 1.00 93.12 216 ILE A N 1
ATOM 1738 C CA . ILE A 1 216 ? -5.758 -8.209 -0.147 1.00 93.12 216 ILE A CA 1
ATOM 1739 C C . ILE A 1 216 ? -6.595 -8.390 -1.420 1.00 93.12 216 ILE A C 1
ATOM 1741 O O . ILE A 1 216 ? -6.274 -9.235 -2.251 1.00 93.12 216 ILE A O 1
ATOM 1745 N N . LEU A 1 217 ? -7.652 -7.595 -1.619 1.00 92.44 217 LEU A N 1
ATOM 1746 C CA . LEU A 1 217 ? -8.534 -7.735 -2.789 1.00 92.44 217 LEU A CA 1
ATOM 1747 C C . LEU A 1 217 ? -7.800 -7.491 -4.110 1.00 92.44 217 LEU A C 1
ATOM 1749 O O . LEU A 1 217 ? -8.058 -8.169 -5.100 1.00 92.44 217 LEU A O 1
ATOM 1753 N N . SER A 1 218 ? -6.811 -6.602 -4.112 1.00 88.94 218 SER A N 1
ATOM 1754 C CA . SER A 1 218 ? -5.968 -6.330 -5.280 1.00 88.94 218 SER A CA 1
ATOM 1755 C C . SER A 1 218 ? -5.003 -7.457 -5.668 1.00 88.94 218 SER A C 1
ATOM 1757 O O . SER A 1 218 ? -4.251 -7.351 -6.647 1.00 88.94 218 SER A O 1
ATOM 1759 N N . GLU A 1 219 ? -4.950 -8.524 -4.875 1.00 90.25 219 GLU A N 1
ATOM 1760 C CA . GLU A 1 219 ? -4.336 -9.777 -5.293 1.00 90.25 219 GLU A CA 1
ATOM 1761 C C . GLU A 1 219 ? -5.254 -10.560 -6.237 1.00 90.25 219 GLU A C 1
ATOM 1763 O O . GLU A 1 219 ? -4.738 -11.378 -6.988 1.00 90.25 219 GLU A O 1
ATOM 1768 N N . TYR A 1 220 ? -6.562 -10.282 -6.261 1.00 88.50 220 TYR A N 1
ATOM 1769 C CA . TYR A 1 220 ? -7.563 -11.071 -6.988 1.00 88.50 220 TYR A CA 1
ATOM 1770 C C . TYR A 1 220 ? -8.258 -10.332 -8.132 1.00 88.50 220 TYR A C 1
ATOM 1772 O O . TYR A 1 220 ? -8.696 -10.954 -9.100 1.00 88.50 220 TYR A O 1
ATOM 1780 N N . CYS A 1 221 ? -8.332 -9.005 -8.055 1.00 84.44 221 CYS A N 1
ATOM 1781 C CA . CYS A 1 221 ? -8.890 -8.169 -9.111 1.00 84.44 221 CYS A CA 1
ATOM 1782 C C . CYS A 1 221 ? -7.840 -7.252 -9.742 1.00 84.44 221 CYS A C 1
ATOM 1784 O O . CYS A 1 221 ? -6.746 -7.040 -9.206 1.00 84.44 221 CYS A O 1
ATOM 1786 N N . LEU A 1 222 ? -8.203 -6.688 -10.895 1.00 84.19 222 LEU A N 1
ATOM 1787 C CA . LEU A 1 222 ? -7.499 -5.534 -11.434 1.00 84.19 222 LEU A CA 1
ATOM 1788 C C . LEU A 1 222 ? -7.606 -4.390 -10.425 1.00 84.19 222 LEU A C 1
ATOM 1790 O O . LEU A 1 222 ? -8.598 -4.274 -9.703 1.00 84.19 222 LEU A O 1
ATOM 1794 N N . ARG A 1 223 ? -6.564 -3.565 -10.347 1.00 83.06 223 ARG A N 1
ATOM 1795 C CA . ARG A 1 223 ? -6.616 -2.356 -9.527 1.00 83.06 223 ARG A CA 1
ATOM 1796 C C . ARG A 1 223 ? -5.896 -1.217 -10.208 1.00 83.06 223 ARG A C 1
ATOM 1798 O O . ARG A 1 223 ? -4.707 -1.339 -10.522 1.00 83.06 223 ARG A O 1
ATOM 1805 N N . GLN A 1 224 ? -6.591 -0.101 -10.377 1.00 82.81 224 GLN A N 1
ATOM 1806 C CA . GLN A 1 224 ? -5.949 1.138 -10.788 1.00 82.81 224 GLN A CA 1
ATOM 1807 C C . GLN A 1 224 ? -5.134 1.712 -9.622 1.00 82.81 224 GLN A C 1
ATOM 1809 O O . GLN A 1 224 ? -5.638 1.938 -8.523 1.00 82.81 224 GLN A O 1
ATOM 1814 N N . LEU A 1 225 ? -3.842 1.930 -9.850 1.00 83.62 225 LEU A N 1
ATOM 1815 C CA . LEU A 1 225 ? -2.906 2.431 -8.852 1.00 83.62 225 LEU A CA 1
ATOM 1816 C C . LEU A 1 225 ? -2.083 3.580 -9.409 1.00 83.62 225 LEU A C 1
ATOM 1818 O O . LEU A 1 225 ? -1.841 3.685 -10.608 1.00 83.62 225 LEU A O 1
ATOM 1822 N N . GLN A 1 226 ? -1.577 4.408 -8.502 1.00 87.56 226 GLN A N 1
ATOM 1823 C CA . GLN A 1 226 ? -0.576 5.412 -8.819 1.00 87.56 226 GLN A CA 1
ATOM 1824 C C . GLN A 1 226 ? 0.819 4.895 -8.457 1.00 87.56 226 GLN A C 1
ATOM 1826 O O . GLN A 1 226 ? 1.088 4.505 -7.321 1.00 87.56 226 GLN A O 1
ATOM 1831 N N . HIS A 1 227 ? 1.728 4.907 -9.425 1.00 86.94 227 HIS A N 1
ATOM 1832 C CA . HIS A 1 227 ? 3.141 4.619 -9.245 1.00 86.94 227 HIS A CA 1
ATOM 1833 C C . HIS A 1 227 ? 3.964 5.895 -9.409 1.00 86.94 227 HIS A C 1
ATOM 1835 O O . HIS A 1 227 ? 3.853 6.620 -10.399 1.00 86.94 227 HIS A O 1
ATOM 1841 N N . ARG A 1 228 ? 4.853 6.155 -8.449 1.00 91.62 228 ARG A N 1
ATOM 1842 C CA . ARG A 1 228 ? 5.834 7.236 -8.557 1.00 91.62 228 ARG A CA 1
ATOM 1843 C C . ARG A 1 228 ? 7.022 6.768 -9.398 1.00 91.62 228 ARG A C 1
ATOM 1845 O O . ARG A 1 228 ? 7.993 6.232 -8.864 1.00 91.62 228 ARG A O 1
ATOM 1852 N N . LEU A 1 229 ? 6.969 7.026 -10.702 1.00 90.44 229 LEU A N 1
ATOM 1853 C CA . LEU A 1 229 ? 8.088 6.802 -11.607 1.00 90.44 229 LEU A CA 1
ATOM 1854 C C . LEU A 1 229 ? 9.166 7.861 -11.371 1.00 90.44 229 LEU A C 1
ATOM 1856 O O . LEU A 1 229 ? 9.022 9.034 -11.704 1.00 90.44 229 LEU A O 1
ATOM 1860 N N . SER A 1 230 ? 10.281 7.436 -10.805 1.00 92.38 230 SER A N 1
ATOM 1861 C CA . SER A 1 230 ? 11.478 8.259 -10.687 1.00 92.38 230 SER A CA 1
ATOM 1862 C C . SER A 1 230 ? 12.341 8.080 -11.932 1.00 92.38 230 SER A C 1
ATOM 1864 O O . SER A 1 230 ? 12.836 6.980 -12.112 1.00 92.38 230 SER A O 1
ATOM 1866 N N . LEU A 1 231 ? 12.633 9.106 -12.722 1.00 91.94 231 LEU A N 1
ATOM 1867 C CA . LEU A 1 231 ? 13.681 9.044 -13.753 1.00 91.94 231 LEU A CA 1
ATOM 1868 C C . LEU A 1 231 ? 14.893 9.855 -13.304 1.00 91.94 231 LEU A C 1
ATOM 1870 O O . LEU A 1 231 ? 14.750 10.940 -12.735 1.00 91.94 231 LEU A O 1
ATOM 1874 N N . GLU A 1 232 ? 16.081 9.299 -13.502 1.00 89.88 232 GLU A N 1
ATOM 1875 C CA . GLU A 1 232 ? 17.334 9.999 -13.214 1.00 89.88 232 GLU A CA 1
ATOM 1876 C C . GLU A 1 232 ? 17.759 10.766 -14.469 1.00 89.88 232 GLU A C 1
ATOM 1878 O O . GLU A 1 232 ? 17.600 10.239 -15.565 1.00 89.88 232 GLU A O 1
ATOM 1883 N N . TYR A 1 233 ? 18.239 12.002 -14.316 1.00 88.12 233 TYR A N 1
ATOM 1884 C CA . TYR A 1 233 ? 18.631 12.901 -15.411 1.00 88.12 233 TYR A CA 1
ATOM 1885 C C . TYR A 1 233 ? 19.911 13.665 -15.063 1.00 88.12 233 TYR A C 1
ATOM 1887 O O . TYR A 1 233 ? 20.355 13.665 -13.912 1.00 88.12 233 TYR A O 1
ATOM 1895 N N . ILE A 1 234 ? 20.499 14.339 -16.048 1.00 83.75 234 ILE A N 1
ATOM 1896 C CA . ILE A 1 234 ? 21.730 15.117 -15.874 1.00 83.75 234 ILE A CA 1
ATOM 1897 C C . ILE A 1 234 ? 21.354 16.576 -15.600 1.00 83.75 234 ILE A C 1
ATOM 1899 O O . ILE A 1 234 ? 20.702 17.222 -16.411 1.00 83.75 234 ILE A O 1
ATOM 1903 N N . VAL A 1 235 ? 21.720 17.089 -14.423 1.00 78.31 235 VAL A N 1
ATOM 1904 C CA . VAL A 1 235 ? 21.355 18.441 -13.952 1.00 78.31 235 VAL A CA 1
ATOM 1905 C C . VAL A 1 235 ? 22.300 19.487 -14.510 1.00 78.31 235 VAL A C 1
ATOM 1907 O O . VAL A 1 235 ? 21.865 20.571 -14.891 1.00 78.31 235 VAL A O 1
ATOM 1910 N N . ARG A 1 236 ? 23.598 19.176 -14.525 1.00 73.50 236 ARG A N 1
ATOM 1911 C CA . ARG A 1 236 ? 24.627 20.046 -15.086 1.00 73.50 236 ARG A CA 1
ATOM 1912 C C . ARG A 1 236 ? 25.635 19.206 -15.859 1.00 73.50 236 ARG A C 1
ATOM 1914 O O . ARG A 1 236 ? 26.149 18.237 -15.287 1.00 73.50 236 ARG A O 1
ATOM 1921 N N . PRO A 1 237 ? 25.938 19.579 -17.116 1.00 70.19 237 PRO A N 1
ATOM 1922 C CA . PRO A 1 237 ? 27.116 19.060 -17.783 1.00 70.19 237 PRO A CA 1
ATOM 1923 C C . PRO A 1 237 ? 28.354 19.464 -16.979 1.00 70.19 237 PRO A C 1
ATOM 1925 O O . PRO A 1 237 ? 28.349 20.432 -16.212 1.00 70.19 237 PRO A O 1
ATOM 1928 N N . GLU A 1 238 ? 29.421 18.698 -17.134 1.00 68.94 238 GLU A N 1
ATOM 1929 C CA . GLU A 1 238 ? 30.686 18.984 -16.477 1.00 68.94 238 GLU A CA 1
ATOM 1930 C C . GLU A 1 238 ? 31.190 20.368 -16.910 1.00 68.94 238 GLU A C 1
ATOM 1932 O O . GLU A 1 238 ? 31.147 20.705 -18.099 1.00 68.94 238 GLU A O 1
ATOM 1937 N N . LYS A 1 239 ? 31.636 21.187 -15.946 1.00 61.31 239 LYS A N 1
ATOM 1938 C CA . LYS A 1 239 ? 32.179 22.523 -16.227 1.00 61.31 239 LYS A CA 1
ATOM 1939 C C . LYS A 1 239 ? 33.308 22.366 -17.254 1.00 61.31 239 LYS A C 1
ATOM 1941 O O . LYS A 1 239 ? 34.289 21.694 -16.956 1.00 61.31 239 LYS A O 1
ATOM 1946 N N . ASN A 1 240 ? 33.154 22.993 -18.424 1.00 59.84 240 ASN A N 1
ATOM 1947 C CA . ASN A 1 240 ? 34.046 22.946 -19.600 1.00 59.84 240 ASN A CA 1
ATOM 1948 C C . ASN A 1 240 ? 33.778 21.845 -20.645 1.00 59.84 240 ASN A C 1
ATOM 1950 O O . ASN A 1 240 ? 34.582 21.693 -21.561 1.00 59.84 240 ASN A O 1
ATOM 1954 N N . THR A 1 241 ? 32.658 21.121 -20.577 1.00 64.25 241 THR A N 1
ATOM 1955 C CA . THR A 1 241 ? 32.237 20.226 -21.671 1.00 64.25 241 THR A CA 1
ATOM 1956 C C . THR A 1 241 ? 31.177 20.894 -22.552 1.00 64.25 241 THR A C 1
ATOM 1958 O O . THR A 1 241 ? 30.215 21.467 -22.049 1.00 64.25 241 THR A O 1
ATOM 1961 N N . THR A 1 242 ? 31.343 20.826 -23.877 1.00 73.88 242 THR A N 1
ATOM 1962 C CA . THR A 1 242 ? 30.365 21.297 -24.885 1.00 73.88 242 THR A CA 1
ATOM 1963 C C . THR A 1 242 ? 29.232 20.294 -25.126 1.00 73.88 242 THR A C 1
ATOM 1965 O O . THR A 1 242 ? 28.406 20.480 -26.016 1.00 73.88 242 THR A O 1
ATOM 1968 N N . HIS A 1 243 ? 29.193 19.203 -24.359 1.00 80.69 243 HIS A N 1
ATOM 1969 C CA . HIS A 1 243 ? 28.233 18.126 -24.546 1.00 80.69 243 HIS A CA 1
ATOM 1970 C C . HIS A 1 243 ? 26.826 18.540 -24.102 1.00 80.69 243 HIS A C 1
ATOM 1972 O O . HIS A 1 243 ? 26.615 18.927 -22.951 1.00 80.69 243 HIS A O 1
ATOM 1978 N N . THR A 1 244 ? 25.851 18.384 -24.997 1.00 85.50 244 THR A N 1
ATOM 1979 C CA . THR A 1 244 ? 24.421 18.485 -24.683 1.00 85.50 244 THR A CA 1
ATOM 1980 C C . THR A 1 244 ? 23.844 17.101 -24.354 1.00 85.50 244 THR A C 1
ATOM 1982 O O . THR A 1 244 ? 24.397 16.065 -24.741 1.00 85.50 244 THR A O 1
ATOM 1985 N N . TYR A 1 245 ? 22.732 17.074 -23.614 1.00 89.25 245 TYR A N 1
ATOM 1986 C CA . TYR A 1 245 ? 22.007 15.852 -23.221 1.00 89.25 245 TYR A CA 1
ATOM 1987 C C . TYR A 1 245 ? 20.521 15.935 -23.605 1.00 89.25 245 TYR A C 1
ATOM 1989 O O . TYR A 1 245 ? 19.651 15.413 -22.912 1.00 89.25 245 TYR A O 1
ATOM 1997 N N . GLU A 1 246 ? 20.219 16.634 -24.702 1.00 91.56 246 GLU A N 1
ATOM 1998 C CA . GLU A 1 246 ? 18.847 16.818 -25.196 1.00 91.56 246 GLU A CA 1
ATOM 1999 C C . GLU A 1 246 ? 18.184 15.489 -25.577 1.00 91.56 246 GLU A C 1
ATOM 2001 O O . GLU A 1 246 ? 16.992 15.299 -25.359 1.00 91.56 246 GLU A O 1
ATOM 2006 N N . ASP A 1 247 ? 18.964 14.538 -26.088 1.00 93.25 247 ASP A N 1
ATOM 2007 C CA . ASP A 1 247 ? 18.539 13.164 -26.356 1.00 93.25 247 ASP A CA 1
ATOM 2008 C C . ASP A 1 247 ? 18.106 12.427 -25.081 1.00 93.25 247 ASP A C 1
ATOM 2010 O O . ASP A 1 247 ? 17.091 11.727 -25.076 1.00 93.25 247 ASP A O 1
ATOM 2014 N N . PHE A 1 248 ? 18.817 12.639 -23.974 1.00 91.06 248 PHE A N 1
ATOM 2015 C CA . PHE A 1 248 ? 18.464 12.080 -22.673 1.00 91.06 248 PHE A CA 1
ATOM 2016 C C . PHE A 1 248 ? 17.101 12.597 -22.180 1.00 91.06 248 PHE A C 1
ATOM 2018 O O . PHE A 1 248 ? 16.256 11.819 -21.710 1.00 91.06 248 PHE A O 1
ATOM 2025 N N . ASP A 1 249 ? 16.885 13.909 -22.293 1.00 90.81 249 ASP A N 1
ATOM 2026 C CA . ASP A 1 249 ? 15.624 14.558 -21.931 1.00 90.81 249 ASP A CA 1
ATOM 2027 C C . ASP A 1 249 ? 14.490 14.136 -22.875 1.00 90.81 249 ASP A C 1
ATOM 2029 O O . ASP A 1 249 ? 13.395 13.823 -22.402 1.00 90.81 249 ASP A O 1
ATOM 2033 N N . LYS A 1 250 ? 14.761 14.028 -24.183 1.00 95.38 250 LYS A N 1
ATOM 2034 C CA . LYS A 1 250 ? 13.809 13.545 -25.193 1.00 95.38 250 LYS A CA 1
ATOM 2035 C C . LYS A 1 250 ? 13.321 12.131 -24.876 1.00 95.38 250 LYS A C 1
ATOM 2037 O O . LYS A 1 250 ? 12.115 11.907 -24.838 1.00 95.38 250 LYS A O 1
ATOM 2042 N N . ALA A 1 251 ? 14.226 11.194 -24.594 1.00 96.38 251 ALA A N 1
ATOM 2043 C CA . ALA A 1 251 ? 13.858 9.825 -24.227 1.00 96.38 251 ALA A CA 1
ATOM 2044 C C . ALA A 1 251 ? 13.041 9.772 -22.924 1.00 96.38 251 ALA A C 1
ATOM 2046 O O . ALA A 1 251 ? 12.042 9.058 -22.830 1.00 96.38 251 ALA A O 1
ATOM 2047 N N . SER A 1 252 ? 13.415 10.584 -21.931 1.00 94.81 252 SER A N 1
ATOM 2048 C CA . SER A 1 252 ? 12.660 10.689 -20.676 1.00 94.81 252 SER A CA 1
ATOM 2049 C C . SER A 1 252 ? 11.244 11.226 -20.901 1.00 94.81 252 SER A C 1
ATOM 2051 O O . SER A 1 252 ? 10.297 10.730 -20.287 1.00 94.81 252 SER A O 1
ATOM 2053 N N . LEU A 1 253 ? 11.094 12.231 -21.769 1.00 94.62 253 LEU A N 1
ATOM 2054 C CA . LEU A 1 253 ? 9.805 12.816 -22.123 1.00 94.62 253 LEU A CA 1
ATOM 2055 C C . LEU A 1 253 ? 8.926 11.807 -22.869 1.00 94.62 253 LEU A C 1
ATOM 2057 O O . LEU A 1 253 ? 7.786 11.609 -22.455 1.00 94.62 253 LEU A O 1
ATOM 2061 N N . LEU A 1 254 ? 9.476 11.108 -23.870 1.00 95.69 254 LEU A N 1
ATOM 2062 C CA . LEU A 1 254 ? 8.776 10.062 -24.626 1.00 95.69 254 LEU A CA 1
ATOM 2063 C C . LEU A 1 254 ? 8.203 8.978 -23.708 1.00 95.69 254 LEU A C 1
ATOM 2065 O O . LEU A 1 254 ? 7.019 8.656 -23.802 1.00 95.69 254 LEU A O 1
ATOM 2069 N N . LEU A 1 255 ? 9.006 8.464 -22.767 1.00 94.44 255 LEU A N 1
ATOM 2070 C CA . LEU A 1 255 ? 8.533 7.477 -21.793 1.00 94.44 255 LEU A CA 1
ATOM 2071 C C . LEU A 1 255 ? 7.391 8.038 -20.934 1.00 94.44 255 LEU A C 1
ATOM 2073 O O . LEU A 1 255 ? 6.376 7.377 -20.736 1.00 94.44 255 LEU A O 1
ATOM 2077 N N . VAL A 1 256 ? 7.534 9.255 -20.405 1.00 93.25 256 VAL A N 1
ATOM 2078 C CA . VAL A 1 256 ? 6.512 9.860 -19.533 1.00 93.25 256 VAL A CA 1
ATOM 2079 C C . VAL A 1 256 ? 5.215 10.143 -20.289 1.00 93.25 256 VAL A C 1
ATOM 2081 O O . VAL A 1 256 ? 4.139 9.937 -19.730 1.00 93.25 256 VAL A O 1
ATOM 2084 N N . GLU A 1 257 ? 5.293 10.617 -21.530 1.00 92.44 257 GLU A N 1
ATOM 2085 C CA . GLU A 1 257 ? 4.128 10.849 -22.387 1.00 92.44 257 GLU A CA 1
ATOM 2086 C C . GLU A 1 257 ? 3.410 9.540 -22.708 1.00 92.44 257 GLU A C 1
ATOM 2088 O O . GLU A 1 257 ? 2.205 9.445 -22.475 1.00 92.44 257 GLU A O 1
ATOM 2093 N N . ALA A 1 258 ? 4.152 8.506 -23.114 1.00 90.50 258 ALA A N 1
ATOM 2094 C CA . ALA A 1 258 ? 3.598 7.178 -23.366 1.00 90.50 258 ALA A CA 1
ATOM 2095 C C . ALA A 1 258 ? 2.866 6.623 -22.130 1.00 90.50 258 ALA A C 1
ATOM 2097 O O . ALA A 1 258 ? 1.730 6.161 -22.214 1.00 90.50 258 ALA A O 1
ATOM 2098 N N . LEU A 1 259 ? 3.473 6.738 -20.946 1.00 88.88 259 LEU A N 1
ATOM 2099 C CA . LEU A 1 259 ? 2.870 6.248 -19.705 1.00 88.88 259 LEU A CA 1
ATOM 2100 C C . LEU A 1 259 ? 1.683 7.090 -19.218 1.00 88.88 259 LEU A C 1
ATOM 2102 O O . LEU A 1 259 ? 0.823 6.580 -18.505 1.00 88.88 259 LEU A O 1
ATOM 2106 N N . LYS A 1 260 ? 1.599 8.372 -19.584 1.00 87.69 260 LYS A N 1
ATOM 2107 C CA . LYS A 1 260 ? 0.398 9.187 -19.334 1.00 87.69 260 LYS A CA 1
ATOM 2108 C C . LYS A 1 260 ? -0.754 8.805 -20.264 1.00 87.69 260 LYS A C 1
ATOM 2110 O O . LYS A 1 260 ? -1.910 8.963 -19.872 1.00 87.69 260 LYS A O 1
ATOM 2115 N N . GLU A 1 261 ? -0.454 8.312 -21.463 1.00 84.19 261 GLU A N 1
ATOM 2116 C CA . GLU A 1 261 ? -1.447 7.847 -22.438 1.00 84.19 261 GLU A CA 1
ATOM 2117 C C . GLU A 1 261 ? -2.076 6.502 -22.059 1.00 84.19 261 GLU A C 1
ATOM 2119 O O . GLU A 1 261 ? -3.240 6.290 -22.392 1.00 84.19 261 GLU A O 1
ATOM 2124 N N . LEU A 1 262 ? -1.398 5.670 -21.250 1.00 73.94 262 LEU A N 1
ATOM 2125 C CA . LEU A 1 262 ? -1.967 4.434 -20.676 1.00 73.94 262 LEU A CA 1
ATOM 2126 C C . LEU A 1 262 ? -3.312 4.647 -19.958 1.00 73.94 262 LEU A C 1
ATOM 2128 O O . LEU A 1 262 ? -4.077 3.704 -19.796 1.00 73.94 262 LEU A O 1
ATOM 2132 N N . LYS A 1 263 ? -3.615 5.879 -19.534 1.00 66.25 263 LYS A N 1
ATOM 2133 C CA . LYS A 1 263 ? -4.883 6.242 -18.890 1.00 66.25 263 LYS A CA 1
ATOM 2134 C C . LYS A 1 263 ? -6.086 6.296 -19.841 1.00 66.25 263 LYS A C 1
ATOM 2136 O O . LYS A 1 263 ? -7.212 6.202 -19.364 1.00 66.25 263 LYS A O 1
ATOM 2141 N N . LYS A 1 264 ? -5.877 6.556 -21.139 1.00 57.06 264 LYS A N 1
ATOM 2142 C CA . LYS A 1 264 ? -6.964 6.882 -22.087 1.00 57.06 264 LYS A CA 1
ATOM 2143 C C . LYS A 1 264 ? -7.574 5.650 -22.757 1.00 57.06 264 LYS A C 1
ATOM 2145 O O . LYS A 1 264 ? -8.774 5.650 -23.011 1.00 57.06 264 LYS A O 1
ATOM 2150 N N . ASP A 1 265 ? -6.783 4.600 -22.961 1.00 52.09 265 ASP A N 1
ATOM 2151 C CA . ASP A 1 265 ? -7.229 3.360 -23.596 1.00 52.09 265 ASP A CA 1
ATOM 2152 C C . ASP A 1 265 ? -7.456 2.296 -22.516 1.00 52.09 265 ASP A C 1
ATOM 2154 O O . ASP A 1 265 ? -6.519 1.805 -21.898 1.00 52.09 265 ASP A O 1
ATOM 2158 N N . SER A 1 266 ? -8.732 2.006 -22.256 1.00 50.50 266 SER A N 1
ATOM 2159 C CA . SER A 1 266 ? -9.294 1.244 -21.133 1.00 50.50 266 SER A CA 1
ATOM 2160 C C . SER A 1 266 ? -8.402 0.211 -20.412 1.00 50.50 266 SER A C 1
ATOM 2162 O O . SER A 1 266 ? -7.707 -0.614 -20.998 1.00 50.50 266 SER A O 1
ATOM 2164 N N . ILE A 1 267 ? -8.609 0.176 -19.100 1.00 50.03 267 ILE A N 1
ATOM 2165 C CA . ILE A 1 267 ? -8.067 -0.686 -18.037 1.00 50.03 267 ILE A CA 1
ATOM 2166 C C . ILE A 1 267 ? -8.107 -2.211 -18.310 1.00 50.03 267 ILE A C 1
ATOM 2168 O O . ILE A 1 267 ? -7.403 -2.976 -17.655 1.00 50.03 267 ILE A O 1
ATOM 2172 N N . VAL A 1 268 ? -8.875 -2.667 -19.304 1.00 46.12 268 VAL A N 1
ATOM 2173 C CA . VAL A 1 268 ? -8.982 -4.080 -19.732 1.00 46.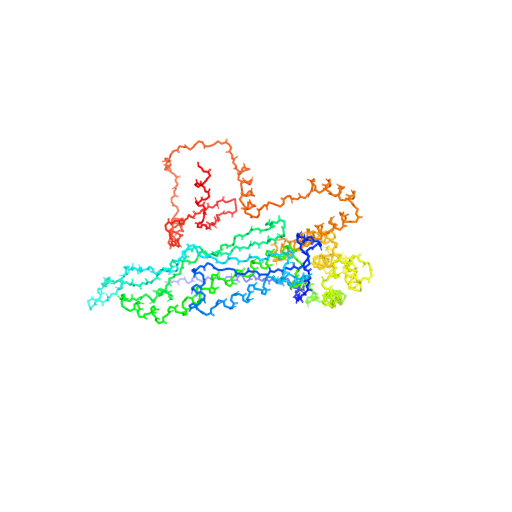12 268 VAL A CA 1
ATOM 2174 C C . VAL A 1 268 ? -8.007 -4.410 -20.872 1.00 46.12 268 VAL A C 1
ATOM 2176 O O . VAL A 1 268 ? -7.637 -5.563 -21.095 1.00 46.12 268 VAL A O 1
ATOM 2179 N N . LEU A 1 269 ? -7.547 -3.389 -21.590 1.00 46.59 269 LEU A N 1
ATOM 2180 C CA . LEU A 1 269 ? -6.748 -3.526 -22.794 1.00 46.59 269 LEU A CA 1
ATOM 2181 C C . LEU A 1 269 ? -5.242 -3.525 -22.517 1.00 46.59 269 LEU A C 1
ATOM 2183 O O . LEU A 1 269 ? -4.518 -4.055 -23.341 1.00 46.59 269 LEU A O 1
ATOM 2187 N N . THR A 1 270 ? -4.730 -3.035 -21.386 1.00 48.66 270 THR A N 1
ATOM 2188 C CA . THR A 1 270 ? -3.270 -2.908 -21.180 1.00 48.66 270 THR A CA 1
ATOM 2189 C C . THR A 1 270 ? -2.526 -4.255 -21.232 1.00 48.66 270 THR A C 1
ATOM 2191 O O . THR A 1 270 ? -1.469 -4.330 -21.854 1.00 48.66 270 THR A O 1
ATOM 2194 N N . ASN A 1 271 ? -3.132 -5.347 -20.746 1.00 49.38 271 ASN A N 1
ATOM 2195 C CA . ASN A 1 271 ? -2.537 -6.696 -20.816 1.00 49.38 271 ASN A CA 1
ATOM 2196 C C . ASN A 1 271 ? -2.638 -7.354 -22.209 1.00 49.38 271 ASN A C 1
ATOM 2198 O O . ASN A 1 271 ? -1.899 -8.291 -22.507 1.00 49.38 271 ASN A O 1
ATOM 2202 N N . ARG A 1 272 ? -3.540 -6.872 -23.082 1.00 49.06 272 ARG A N 1
ATOM 2203 C CA . ARG A 1 272 ? -3.667 -7.309 -24.491 1.00 49.06 272 ARG A CA 1
ATOM 2204 C C . ARG A 1 272 ? -2.922 -6.383 -25.468 1.00 49.06 272 ARG A C 1
ATOM 2206 O O . ARG A 1 272 ? -2.369 -6.850 -26.460 1.00 49.06 272 ARG A O 1
ATOM 2213 N N . LEU A 1 273 ? -2.875 -5.081 -25.192 1.00 43.62 273 LEU A N 1
ATOM 2214 C CA . LEU A 1 273 ? -2.314 -4.042 -26.058 1.00 43.62 273 LEU A CA 1
ATOM 2215 C C . LEU A 1 273 ? -0.798 -3.942 -25.956 1.00 43.62 273 LEU A C 1
ATOM 2217 O O . LEU A 1 273 ? -0.171 -3.670 -26.973 1.00 43.62 273 LEU A O 1
ATOM 2221 N N . LEU A 1 274 ? -0.185 -4.189 -24.793 1.00 48.69 274 LEU A N 1
ATOM 2222 C CA . LEU A 1 274 ? 1.282 -4.211 -24.712 1.00 48.69 274 LEU A CA 1
ATOM 2223 C C . LEU A 1 274 ? 1.879 -5.430 -25.430 1.00 48.69 274 LEU A C 1
ATOM 2225 O O . LEU A 1 274 ? 2.979 -5.343 -25.968 1.00 48.69 274 LEU A O 1
ATOM 2229 N N . LYS A 1 275 ? 1.127 -6.529 -25.553 1.00 53.00 275 LYS A N 1
ATOM 2230 C CA . LYS A 1 275 ? 1.574 -7.726 -26.284 1.00 53.00 275 LYS A CA 1
ATOM 2231 C C . LYS A 1 275 ? 1.420 -7.627 -27.794 1.00 53.00 275 LYS A C 1
ATOM 2233 O O . LYS A 1 275 ? 2.066 -8.374 -28.519 1.00 53.00 275 LYS A O 1
ATOM 2238 N N . THR A 1 276 ? 0.594 -6.706 -28.283 1.00 52.78 276 THR A N 1
ATOM 2239 C CA . THR A 1 276 ? 0.457 -6.508 -29.724 1.00 52.78 276 THR A CA 1
ATOM 2240 C C . THR A 1 276 ? 1.487 -5.468 -30.159 1.00 52.78 276 THR A C 1
ATOM 2242 O O . THR A 1 276 ? 1.443 -4.331 -29.695 1.00 52.78 276 THR A O 1
ATOM 2245 N N . ASP A 1 277 ? 2.390 -5.811 -31.080 1.00 56.41 277 ASP A N 1
ATOM 2246 C CA . ASP A 1 277 ? 3.466 -4.931 -31.591 1.00 56.41 277 ASP A CA 1
ATOM 2247 C C . ASP A 1 277 ? 2.977 -3.632 -32.278 1.00 56.41 277 ASP A C 1
ATOM 2249 O O . ASP A 1 277 ? 3.764 -2.873 -32.832 1.00 56.41 277 ASP A O 1
ATOM 2253 N N . ARG A 1 278 ? 1.667 -3.357 -32.252 1.00 57.12 278 ARG A N 1
ATOM 2254 C CA . A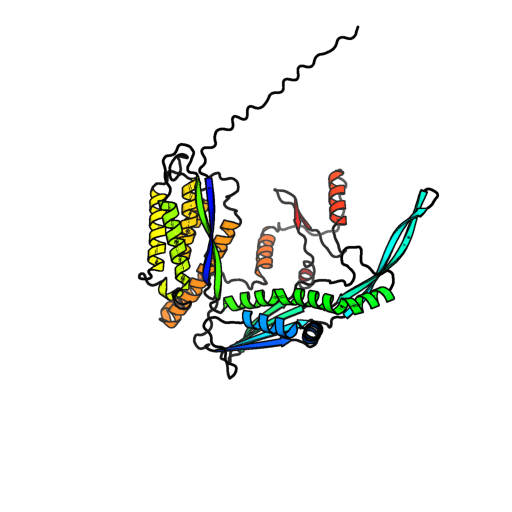RG A 1 278 ? 1.001 -2.221 -32.902 1.00 57.12 278 ARG A CA 1
ATOM 2255 C C . ARG A 1 278 ? 0.476 -1.160 -31.928 1.00 57.12 278 ARG A C 1
ATOM 2257 O O . ARG A 1 278 ? -0.227 -0.252 -32.361 1.00 57.12 278 ARG A O 1
ATOM 2264 N N . SER A 1 279 ? 0.762 -1.264 -30.628 1.00 76.12 279 SER A N 1
ATOM 2265 C CA . SER A 1 279 ? 0.346 -0.231 -29.671 1.00 76.12 279 SER A CA 1
ATOM 2266 C C . SER A 1 279 ? 1.198 1.040 -29.835 1.00 76.12 279 SER A C 1
ATOM 2268 O O . SER A 1 279 ? 2.413 0.964 -29.640 1.00 76.12 279 SER A O 1
ATOM 2270 N N . PRO A 1 280 ? 0.601 2.218 -30.118 1.00 82.69 280 PRO A N 1
ATOM 2271 C CA . PRO A 1 280 ? 1.348 3.474 -30.260 1.00 82.69 280 PRO A CA 1
ATOM 2272 C C . PRO A 1 280 ? 2.102 3.850 -28.975 1.00 82.69 280 PRO A C 1
ATOM 2274 O O . PRO A 1 280 ? 3.167 4.463 -29.027 1.00 82.69 280 PRO A O 1
ATOM 2277 N N . ILE A 1 281 ? 1.588 3.422 -27.818 1.00 85.06 281 ILE A N 1
ATOM 2278 C CA . ILE A 1 281 ? 2.250 3.579 -26.521 1.00 85.06 281 ILE A CA 1
ATOM 2279 C C . ILE A 1 281 ? 3.544 2.758 -26.486 1.00 85.06 281 ILE A C 1
ATOM 2281 O O . ILE A 1 281 ? 4.592 3.278 -26.106 1.00 85.06 281 ILE A O 1
ATOM 2285 N N . ARG A 1 282 ? 3.495 1.488 -26.919 1.00 86.56 282 ARG A N 1
ATOM 2286 C CA . ARG A 1 282 ? 4.677 0.615 -26.962 1.00 86.56 282 ARG A CA 1
ATOM 2287 C C . ARG A 1 282 ? 5.731 1.163 -27.917 1.00 86.56 282 ARG A C 1
ATOM 2289 O O . ARG A 1 282 ? 6.900 1.182 -27.544 1.00 86.56 282 ARG A O 1
ATOM 2296 N N . THR A 1 283 ? 5.322 1.682 -29.076 1.00 90.19 283 THR A N 1
ATOM 2297 C CA . THR A 1 283 ? 6.227 2.338 -30.032 1.00 90.19 283 THR A CA 1
ATOM 2298 C C . THR A 1 283 ? 6.968 3.512 -29.390 1.00 90.19 283 THR A C 1
ATOM 2300 O O . THR A 1 283 ? 8.193 3.548 -29.443 1.00 90.19 283 THR A O 1
ATOM 2303 N N . LYS A 1 284 ? 6.275 4.416 -28.682 1.00 93.12 284 LYS A N 1
ATOM 2304 C CA . LYS A 1 284 ? 6.928 5.540 -27.978 1.00 93.12 284 LYS A CA 1
ATOM 2305 C C . LYS A 1 284 ? 7.907 5.084 -26.891 1.00 93.12 284 LYS A C 1
ATOM 2307 O O . LYS A 1 284 ? 8.971 5.683 -26.728 1.00 93.12 284 LYS A O 1
ATOM 2312 N N . ILE A 1 285 ? 7.572 4.029 -26.140 1.00 93.44 285 ILE A N 1
ATOM 2313 C CA . ILE A 1 285 ? 8.496 3.476 -25.135 1.00 93.44 285 ILE A CA 1
ATOM 2314 C C . ILE A 1 285 ? 9.719 2.848 -25.821 1.00 93.44 285 ILE A C 1
ATOM 2316 O O . ILE A 1 285 ? 10.841 3.059 -25.365 1.00 93.44 285 ILE A O 1
ATOM 2320 N N . GLN A 1 286 ? 9.528 2.130 -26.930 1.00 95.06 286 GLN A N 1
ATOM 2321 C CA . GLN A 1 286 ? 10.619 1.564 -27.728 1.00 95.06 286 GLN A CA 1
ATOM 2322 C C . GLN A 1 286 ? 11.523 2.652 -28.322 1.00 95.06 286 GLN A C 1
ATOM 2324 O O . GLN A 1 286 ? 12.739 2.501 -28.284 1.00 95.06 286 GLN A O 1
ATOM 2329 N N . GLU A 1 287 ? 10.972 3.773 -28.790 1.00 96.31 287 GLU A N 1
ATOM 2330 C CA . GLU A 1 287 ? 11.762 4.930 -29.232 1.00 96.31 287 GLU A CA 1
ATOM 2331 C C . GLU A 1 287 ? 12.626 5.498 -28.094 1.00 96.31 287 GLU A C 1
ATOM 2333 O O . GLU A 1 287 ? 13.810 5.778 -28.290 1.00 96.31 287 GLU A O 1
ATOM 2338 N N . ALA A 1 288 ? 12.074 5.620 -26.881 1.00 97.19 288 ALA A N 1
ATOM 2339 C CA . ALA A 1 288 ? 12.845 6.039 -25.708 1.00 97.19 288 ALA A CA 1
ATOM 2340 C C . ALA A 1 288 ? 13.984 5.053 -25.379 1.00 97.19 288 ALA A C 1
ATOM 2342 O O . ALA A 1 288 ? 15.105 5.484 -25.096 1.00 97.19 288 ALA A O 1
ATOM 2343 N N . ILE A 1 289 ? 13.713 3.742 -25.455 1.00 97.75 289 ILE A N 1
ATOM 2344 C CA . ILE A 1 289 ? 14.712 2.677 -25.271 1.00 97.75 289 ILE A CA 1
ATOM 2345 C C . ILE A 1 289 ? 15.832 2.811 -26.305 1.00 97.75 289 ILE A C 1
ATOM 2347 O O . ILE A 1 289 ? 16.995 2.883 -25.916 1.00 97.75 289 ILE A O 1
ATOM 2351 N N . GLN A 1 290 ? 15.494 2.934 -27.591 1.00 98.00 290 GLN A N 1
ATOM 2352 C CA . GLN A 1 290 ? 16.469 3.052 -28.679 1.00 98.00 290 GLN A CA 1
ATOM 2353 C C . GLN A 1 290 ? 17.391 4.264 -28.504 1.00 98.00 290 GLN A C 1
ATOM 2355 O O . GLN A 1 290 ? 18.599 4.157 -28.716 1.00 98.00 290 GLN A O 1
ATOM 2360 N N . ILE A 1 291 ? 16.855 5.412 -28.072 1.00 97.94 291 ILE A N 1
ATOM 2361 C CA . ILE A 1 291 ? 17.671 6.602 -27.789 1.00 97.94 291 ILE A CA 1
ATOM 2362 C C . ILE A 1 291 ? 18.656 6.325 -26.643 1.00 97.94 291 ILE A C 1
ATOM 2364 O O . ILE A 1 291 ? 19.842 6.642 -26.758 1.00 97.94 291 ILE A O 1
ATOM 2368 N N . TRP A 1 292 ? 18.198 5.728 -25.538 1.00 98.12 292 TRP A N 1
ATOM 2369 C CA . TRP A 1 292 ? 19.072 5.417 -24.403 1.00 98.12 292 TRP A CA 1
ATOM 2370 C C . TRP A 1 292 ? 20.104 4.328 -24.713 1.00 98.12 292 TRP A C 1
ATOM 2372 O O . TRP A 1 292 ? 21.237 4.433 -24.243 1.00 98.12 292 TRP A O 1
ATOM 2382 N N . GLU A 1 293 ? 19.764 3.320 -25.513 1.00 97.94 293 GLU A N 1
ATOM 2383 C CA . GLU A 1 293 ? 20.714 2.308 -25.992 1.00 97.94 293 GLU A CA 1
ATOM 2384 C C . GLU A 1 293 ? 21.750 2.913 -26.944 1.00 97.94 293 GLU A C 1
ATOM 2386 O O . GLU A 1 293 ? 22.942 2.638 -26.807 1.00 97.94 293 GLU A O 1
ATOM 2391 N N . GLY A 1 294 ? 21.332 3.807 -27.845 1.00 97.69 294 GLY A N 1
ATOM 2392 C CA . GLY A 1 294 ? 22.238 4.543 -28.730 1.00 97.69 294 GLY A CA 1
ATOM 2393 C C . GLY A 1 294 ? 23.200 5.463 -27.972 1.00 97.69 294 GLY A C 1
ATOM 2394 O O . GLY A 1 294 ? 24.368 5.586 -28.344 1.00 97.69 294 GLY A O 1
ATOM 2395 N N . LEU A 1 295 ? 22.743 6.071 -26.872 1.00 96.06 295 LEU A N 1
ATOM 2396 C CA . LEU A 1 295 ? 23.604 6.800 -25.938 1.00 96.06 295 LEU A CA 1
ATOM 2397 C C . LEU A 1 295 ? 24.582 5.864 -25.225 1.00 96.06 295 LEU A C 1
ATOM 2399 O O . LEU A 1 295 ? 25.766 6.166 -25.110 1.00 96.06 295 LEU A O 1
ATOM 2403 N N . LEU A 1 296 ? 24.101 4.718 -24.753 1.00 96.50 296 LEU A N 1
ATOM 2404 C CA . LEU A 1 296 ? 24.919 3.744 -24.043 1.00 96.50 296 LEU A CA 1
ATOM 2405 C C . LEU A 1 296 ? 26.004 3.125 -24.941 1.00 96.50 296 LEU A C 1
ATOM 2407 O O . LEU A 1 296 ? 27.093 2.835 -24.456 1.00 96.50 296 LEU A O 1
ATOM 2411 N N . ALA A 1 297 ? 25.754 2.989 -26.245 1.00 97.19 297 ALA A N 1
ATOM 2412 C CA . ALA A 1 297 ? 26.756 2.555 -27.219 1.00 97.19 297 ALA A CA 1
ATOM 2413 C C . ALA A 1 297 ? 27.944 3.533 -27.343 1.00 97.19 297 ALA A C 1
ATOM 2415 O O . ALA A 1 297 ? 29.027 3.131 -27.758 1.00 97.19 297 ALA A O 1
ATOM 2416 N N . GLN A 1 298 ? 27.765 4.799 -26.949 1.00 95.12 298 GLN A N 1
ATOM 2417 C CA . GLN A 1 298 ? 28.823 5.817 -26.889 1.00 95.12 298 GLN A CA 1
ATOM 2418 C C . GLN A 1 298 ? 29.575 5.803 -25.549 1.00 95.12 298 GLN A C 1
ATOM 2420 O O . GLN A 1 298 ? 30.369 6.708 -25.285 1.00 95.12 298 GLN A O 1
ATOM 2425 N N . ALA A 1 299 ? 29.289 4.844 -24.661 1.00 93.62 299 ALA A N 1
ATOM 2426 C CA . ALA A 1 299 ? 29.872 4.831 -23.333 1.00 93.62 299 ALA A CA 1
ATOM 2427 C C . ALA A 1 299 ? 31.376 4.547 -23.369 1.00 93.62 299 ALA A C 1
ATOM 2429 O O . ALA A 1 299 ? 31.812 3.522 -23.892 1.00 93.62 299 ALA A O 1
ATOM 2430 N N . ASP A 1 300 ? 32.150 5.404 -22.705 1.00 94.00 300 ASP A N 1
ATOM 2431 C CA . ASP A 1 300 ? 33.544 5.138 -22.363 1.00 94.00 300 ASP A CA 1
ATOM 2432 C C . ASP A 1 300 ? 33.676 5.091 -20.832 1.00 94.00 300 ASP A C 1
ATOM 2434 O O . ASP A 1 300 ? 33.795 6.120 -20.164 1.00 94.00 300 ASP A O 1
ATOM 2438 N N . PRO A 1 301 ? 33.624 3.892 -20.224 1.00 87.75 301 PRO A N 1
ATOM 2439 C CA . PRO A 1 301 ? 33.730 3.753 -18.777 1.00 87.75 301 PRO A CA 1
ATOM 2440 C C . PRO A 1 301 ? 35.121 4.077 -18.215 1.00 87.75 301 PRO A C 1
ATOM 2442 O O . PRO A 1 301 ? 35.252 4.158 -16.990 1.00 87.75 301 PRO A O 1
ATOM 2445 N N . LYS A 1 302 ? 36.154 4.185 -19.065 1.00 89.12 302 LYS A N 1
ATOM 2446 C CA . LYS A 1 302 ? 37.535 4.472 -18.650 1.00 89.12 302 LYS A CA 1
ATOM 2447 C C . LYS A 1 302 ? 37.814 5.971 -18.628 1.00 89.12 302 LYS A C 1
ATOM 2449 O O . LYS A 1 302 ? 38.600 6.413 -17.791 1.00 89.12 302 LYS A O 1
ATOM 2454 N N . ASP A 1 303 ? 37.158 6.738 -19.495 1.00 89.69 303 ASP A N 1
ATOM 2455 C CA . ASP A 1 303 ? 37.267 8.193 -19.518 1.00 89.69 303 ASP A CA 1
ATOM 2456 C C . ASP A 1 303 ? 36.168 8.863 -18.678 1.00 89.69 303 ASP A C 1
ATOM 2458 O O . ASP A 1 303 ? 34.986 8.884 -19.021 1.00 89.69 303 ASP A O 1
ATOM 2462 N N . ASN A 1 304 ? 36.567 9.474 -17.560 1.00 85.75 304 ASN A N 1
ATOM 2463 C CA . ASN A 1 304 ? 35.643 10.227 -16.710 1.00 85.75 304 ASN A CA 1
ATOM 2464 C C . ASN A 1 304 ? 35.101 11.495 -17.389 1.00 85.75 304 ASN A C 1
ATOM 2466 O O . ASN A 1 304 ? 34.046 11.968 -16.970 1.00 85.75 304 ASN A O 1
ATOM 2470 N N . LYS A 1 305 ? 35.786 12.017 -18.415 1.00 85.81 305 LYS A N 1
ATOM 2471 C CA . LYS A 1 305 ? 35.384 13.211 -19.174 1.00 85.81 305 LYS A CA 1
ATOM 2472 C C . LYS A 1 305 ? 34.519 12.885 -20.387 1.00 85.81 305 LYS A C 1
ATOM 2474 O O . LYS A 1 305 ? 33.980 13.803 -21.006 1.00 85.81 305 LYS A O 1
ATOM 2479 N N . ALA A 1 306 ? 34.377 11.606 -20.734 1.00 89.25 306 ALA A N 1
ATOM 2480 C CA . ALA A 1 306 ? 33.506 11.203 -21.822 1.00 89.25 306 ALA A CA 1
ATOM 2481 C C . ALA A 1 306 ? 32.070 11.659 -21.547 1.00 89.25 306 ALA A C 1
ATOM 2483 O O . ALA A 1 306 ? 31.574 11.585 -20.417 1.00 89.25 306 ALA A O 1
ATOM 2484 N N . ARG A 1 307 ? 31.370 12.068 -22.613 1.00 90.62 307 ARG A N 1
ATOM 2485 C CA . ARG A 1 307 ? 29.942 12.421 -22.568 1.00 90.62 307 ARG A CA 1
ATOM 2486 C C . ARG A 1 307 ? 29.142 11.367 -21.803 1.00 90.62 307 ARG A C 1
ATOM 2488 O O . ARG A 1 307 ? 28.394 11.690 -20.883 1.00 90.62 307 ARG A O 1
ATOM 2495 N N . ILE A 1 308 ? 29.353 10.101 -22.160 1.00 93.12 308 ILE A N 1
ATOM 2496 C CA . ILE A 1 308 ? 28.742 8.942 -21.512 1.00 93.12 308 ILE A CA 1
ATOM 2497 C C . ILE A 1 308 ? 29.825 8.186 -20.737 1.00 93.12 308 ILE A C 1
ATOM 2499 O O . ILE A 1 308 ? 30.242 7.087 -21.084 1.00 93.12 308 ILE A O 1
ATOM 2503 N N . ASN A 1 309 ? 30.320 8.804 -19.671 1.00 91.38 309 ASN A N 1
ATOM 2504 C CA . ASN A 1 309 ? 31.245 8.139 -18.761 1.00 91.38 309 ASN A CA 1
ATOM 2505 C C . ASN A 1 309 ? 30.540 7.037 -17.940 1.00 91.38 309 ASN A C 1
ATOM 2507 O O . ASN A 1 309 ? 29.318 6.835 -17.980 1.00 91.38 309 ASN A O 1
ATOM 2511 N N . LYS A 1 310 ? 31.321 6.362 -17.092 1.00 91.31 310 LYS A N 1
ATOM 2512 C CA . LYS A 1 310 ? 30.842 5.324 -16.168 1.00 91.31 310 LYS A CA 1
ATOM 2513 C C . LYS A 1 310 ? 29.619 5.754 -15.339 1.00 91.31 310 LYS A C 1
ATOM 2515 O O . LYS A 1 310 ? 28.711 4.952 -15.105 1.00 91.31 310 LYS A O 1
ATOM 2520 N N . LYS A 1 311 ? 29.599 7.014 -14.891 1.00 89.50 311 LYS A N 1
ATOM 2521 C CA . LYS A 1 311 ? 28.547 7.592 -14.050 1.00 89.50 311 LYS A CA 1
ATOM 2522 C C . LYS A 1 311 ? 27.236 7.742 -14.827 1.00 89.50 311 LYS A C 1
ATOM 2524 O O . LYS A 1 311 ? 26.204 7.326 -14.306 1.00 89.50 311 LYS A O 1
ATOM 2529 N N . ILE A 1 312 ? 27.274 8.257 -16.057 1.00 91.38 312 ILE A N 1
ATOM 2530 C CA . ILE A 1 312 ? 26.083 8.394 -16.912 1.00 91.38 312 ILE A CA 1
ATOM 2531 C C . ILE A 1 312 ? 25.572 7.040 -17.396 1.00 91.38 312 ILE A C 1
ATOM 2533 O O . ILE A 1 312 ? 24.368 6.796 -17.333 1.00 91.38 312 ILE A O 1
ATOM 2537 N N . ALA A 1 313 ? 26.458 6.121 -17.786 1.00 94.38 313 ALA A N 1
ATOM 2538 C CA . ALA A 1 313 ? 26.062 4.767 -18.184 1.00 94.38 313 ALA A CA 1
ATOM 2539 C C . ALA A 1 313 ? 25.213 4.076 -17.099 1.00 94.38 313 ALA A C 1
ATOM 2541 O O . ALA A 1 313 ? 24.198 3.447 -17.386 1.00 94.38 313 ALA A O 1
ATOM 2542 N N . ARG A 1 314 ? 25.561 4.273 -15.821 1.00 91.75 314 ARG A N 1
ATOM 2543 C CA . ARG A 1 314 ? 24.800 3.730 -14.688 1.00 91.75 314 ARG A CA 1
ATOM 2544 C C . ARG A 1 314 ? 23.371 4.279 -14.573 1.00 91.75 314 ARG A C 1
ATOM 2546 O O . ARG A 1 314 ? 22.474 3.562 -14.127 1.00 91.75 314 ARG A O 1
ATOM 2553 N N . ILE A 1 315 ? 23.168 5.543 -14.933 1.00 92.38 315 ILE A N 1
ATOM 2554 C CA . ILE A 1 315 ? 21.851 6.196 -14.972 1.00 92.38 315 ILE A CA 1
ATOM 2555 C C . ILE A 1 315 ? 21.031 5.606 -16.119 1.00 92.38 315 ILE A C 1
ATOM 2557 O O . ILE A 1 315 ? 19.883 5.210 -15.911 1.00 92.38 315 ILE A O 1
ATOM 2561 N N . LEU A 1 316 ? 21.645 5.500 -17.304 1.00 95.44 316 LEU A N 1
ATOM 2562 C CA . LEU A 1 316 ? 21.029 4.912 -18.494 1.00 95.44 316 LEU A CA 1
ATOM 2563 C C . LEU A 1 316 ? 20.549 3.490 -18.212 1.00 95.44 316 LEU A C 1
ATOM 2565 O O . LEU A 1 316 ? 19.387 3.195 -18.467 1.00 95.44 316 LEU A O 1
ATOM 2569 N N . TYR A 1 317 ? 21.370 2.655 -17.566 1.00 96.38 317 TYR A N 1
ATOM 2570 C CA . TYR A 1 317 ? 20.958 1.318 -17.132 1.00 96.38 317 TYR A CA 1
ATOM 2571 C C . TYR A 1 317 ? 19.688 1.335 -16.271 1.00 96.38 317 TYR A C 1
ATOM 2573 O O . TYR A 1 317 ? 18.800 0.509 -16.456 1.00 96.38 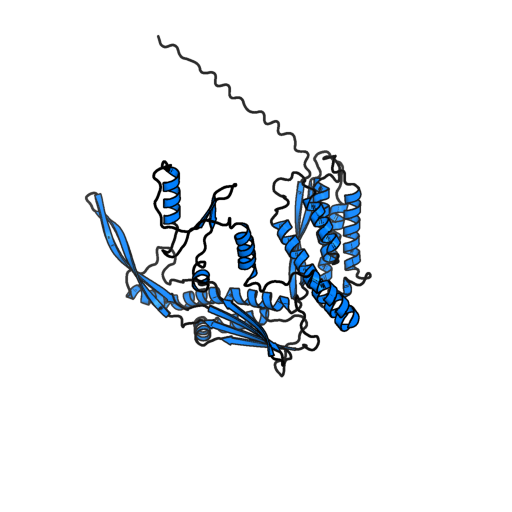317 TYR A O 1
ATOM 2581 N N . PHE A 1 318 ? 19.537 2.288 -15.345 1.00 95.00 318 PHE A N 1
ATOM 2582 C CA . PHE A 1 318 ? 18.330 2.332 -14.516 1.00 95.00 318 PHE A CA 1
ATOM 2583 C C . PHE A 1 318 ? 17.082 2.774 -15.274 1.00 95.00 318 PHE A C 1
ATOM 2585 O O . PHE A 1 318 ? 15.986 2.279 -15.001 1.00 95.00 318 PHE A O 1
ATOM 2592 N N . ASN A 1 319 ? 17.237 3.745 -16.171 1.00 96.88 319 ASN A N 1
ATOM 2593 C CA . ASN A 1 319 ? 16.140 4.246 -16.986 1.00 96.88 319 ASN A CA 1
ATOM 2594 C C . ASN A 1 319 ? 15.705 3.188 -18.013 1.00 96.88 319 ASN A C 1
ATOM 2596 O O . ASN A 1 319 ? 14.508 2.942 -18.140 1.00 96.88 319 ASN A O 1
ATOM 2600 N N . LEU A 1 320 ? 16.657 2.479 -18.631 1.00 97.88 320 LEU A N 1
ATOM 2601 C CA . LEU A 1 320 ? 16.397 1.325 -19.496 1.00 97.88 320 LEU A CA 1
ATOM 2602 C C . LEU A 1 320 ? 15.664 0.217 -18.741 1.00 97.88 320 LEU A C 1
ATOM 2604 O O . LEU A 1 320 ? 14.611 -0.218 -19.195 1.00 97.88 320 LEU A O 1
ATOM 2608 N N . ALA A 1 321 ? 16.125 -0.163 -17.543 1.00 97.50 321 ALA A N 1
ATOM 2609 C CA . ALA A 1 321 ? 15.434 -1.164 -16.726 1.00 97.50 321 ALA A CA 1
ATOM 2610 C C . ALA A 1 321 ? 13.961 -0.796 -16.454 1.00 97.50 321 ALA A C 1
ATOM 2612 O O . ALA A 1 321 ? 13.090 -1.663 -16.415 1.00 97.50 321 ALA A O 1
ATOM 2613 N N . LYS A 1 322 ? 13.659 0.498 -16.290 1.00 95.81 322 LYS A N 1
ATOM 2614 C CA . LYS A 1 322 ? 12.283 0.991 -16.125 1.00 95.81 322 LYS A CA 1
ATOM 2615 C C . LYS A 1 322 ? 11.481 0.953 -17.411 1.00 95.81 322 LYS A C 1
ATOM 2617 O O . LYS A 1 322 ? 10.326 0.558 -17.354 1.00 95.81 322 LYS A O 1
ATOM 2622 N N . ALA A 1 323 ? 12.046 1.374 -18.537 1.00 95.94 323 ALA A N 1
ATOM 2623 C CA . ALA A 1 323 ? 11.326 1.309 -19.803 1.00 95.94 323 ALA A CA 1
ATO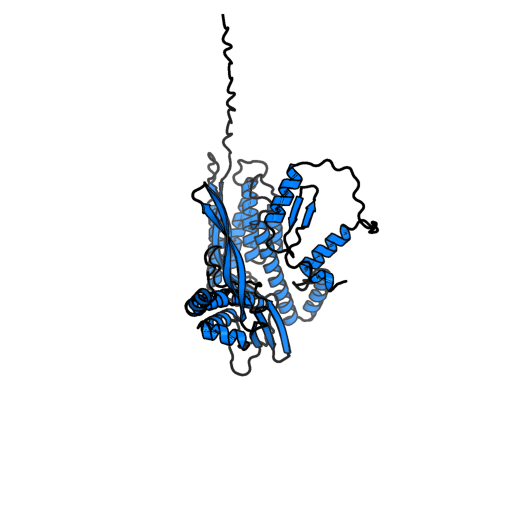M 2624 C C . ALA A 1 323 ? 11.023 -0.140 -20.201 1.00 95.94 323 ALA A C 1
ATOM 2626 O O . ALA A 1 323 ? 9.880 -0.434 -20.537 1.00 95.94 323 ALA A O 1
ATOM 2627 N N . TYR A 1 324 ? 11.993 -1.047 -20.051 1.00 95.88 324 TYR A N 1
ATOM 2628 C CA . TYR A 1 324 ? 11.804 -2.476 -20.306 1.00 95.88 324 TYR A CA 1
ATOM 2629 C C . TYR A 1 324 ? 10.747 -3.112 -19.391 1.00 95.88 324 TYR A C 1
ATOM 2631 O O . TYR A 1 324 ? 9.930 -3.893 -19.868 1.00 95.88 324 TYR A O 1
ATOM 2639 N N . LEU A 1 325 ? 10.668 -2.702 -18.116 1.00 93.56 325 LEU A N 1
ATOM 2640 C CA . LEU A 1 325 ? 9.566 -3.094 -17.228 1.00 93.56 325 LEU A CA 1
ATOM 2641 C C . LEU A 1 325 ? 8.191 -2.724 -17.811 1.00 93.56 325 LEU A C 1
ATOM 2643 O O . LEU A 1 325 ? 7.264 -3.525 -17.740 1.00 93.56 325 LEU A O 1
ATOM 2647 N N . TRP A 1 326 ? 8.043 -1.514 -18.355 1.00 90.25 326 TRP A N 1
ATOM 2648 C CA . TRP A 1 326 ? 6.755 -1.020 -18.856 1.00 90.25 326 TRP A CA 1
ATOM 2649 C C . TRP A 1 326 ? 6.328 -1.620 -20.200 1.00 90.25 326 TRP A C 1
ATOM 2651 O O . TRP A 1 326 ? 5.158 -1.508 -20.552 1.00 90.25 326 TRP A O 1
ATOM 2661 N N . ILE A 1 327 ? 7.240 -2.267 -20.928 1.00 89.69 327 ILE A N 1
ATOM 2662 C CA . ILE A 1 327 ? 6.910 -3.104 -22.095 1.00 89.69 327 ILE A CA 1
ATOM 2663 C C . ILE A 1 327 ? 6.930 -4.602 -21.766 1.00 89.69 327 ILE A C 1
ATOM 2665 O O . ILE A 1 327 ? 6.946 -5.419 -22.681 1.00 89.69 327 ILE A O 1
ATOM 2669 N N . GLU A 1 328 ? 6.937 -4.944 -20.472 1.00 89.31 328 GLU A N 1
ATOM 2670 C CA . GLU A 1 328 ? 6.885 -6.312 -19.937 1.00 89.31 328 GLU A CA 1
ATOM 2671 C C . GLU A 1 328 ? 8.050 -7.226 -20.368 1.00 89.31 328 GLU A C 1
ATOM 2673 O O . GLU A 1 328 ? 7.978 -8.446 -20.237 1.00 89.31 328 GLU A O 1
ATOM 2678 N N . ASP A 1 329 ? 9.178 -6.654 -20.800 1.00 91.69 329 ASP A N 1
ATOM 2679 C CA . ASP A 1 329 ? 10.416 -7.403 -21.038 1.00 91.69 329 ASP A CA 1
ATOM 2680 C C . ASP A 1 329 ? 11.212 -7.501 -19.727 1.00 91.69 329 ASP A C 1
ATOM 2682 O O . ASP A 1 329 ? 12.196 -6.795 -19.467 1.00 91.69 329 ASP A O 1
ATOM 2686 N N . TYR A 1 330 ? 10.711 -8.358 -18.837 1.00 93.69 330 TYR A N 1
ATOM 2687 C CA . TYR A 1 330 ? 11.300 -8.577 -17.519 1.00 93.69 330 TYR A CA 1
ATOM 2688 C C . TYR A 1 330 ? 12.758 -9.068 -17.573 1.00 93.69 330 TYR A C 1
ATOM 2690 O O . TYR A 1 330 ? 13.554 -8.553 -16.781 1.00 93.69 330 TYR A O 1
ATOM 2698 N N . PRO A 1 331 ? 13.161 -9.984 -18.483 1.00 96.19 331 PRO A N 1
ATOM 2699 C CA . PRO A 1 331 ? 14.560 -10.388 -18.617 1.00 96.19 331 PRO A CA 1
ATOM 2700 C C . PRO A 1 331 ? 15.494 -9.214 -18.928 1.00 96.19 331 PRO A C 1
ATOM 2702 O O . PRO A 1 331 ? 16.487 -9.032 -18.219 1.00 96.19 331 PRO A O 1
ATOM 2705 N N . LYS A 1 332 ? 15.161 -8.359 -19.908 1.00 97.50 332 LYS A N 1
ATOM 2706 C CA . LYS A 1 332 ? 15.969 -7.163 -20.210 1.00 97.50 332 LYS A CA 1
ATOM 2707 C C . LYS A 1 332 ? 15.970 -6.168 -19.060 1.00 97.50 332 LYS A C 1
ATOM 2709 O O . LYS A 1 332 ? 17.016 -5.610 -18.720 1.00 97.50 332 LYS A O 1
ATOM 2714 N N . ALA A 1 333 ? 14.825 -5.962 -18.412 1.00 97.50 333 ALA A N 1
ATOM 2715 C CA . ALA A 1 333 ? 14.746 -5.088 -17.247 1.00 97.50 333 ALA A CA 1
ATOM 2716 C C . ALA A 1 333 ? 15.680 -5.554 -16.113 1.00 97.50 333 ALA A C 1
ATOM 2718 O O . ALA A 1 333 ? 16.365 -4.730 -15.499 1.00 97.50 333 ALA A O 1
ATOM 2719 N N . GLN A 1 334 ? 15.739 -6.864 -15.853 1.00 97.00 334 GLN A N 1
ATOM 2720 C CA . GLN A 1 334 ? 16.648 -7.464 -14.874 1.00 97.00 334 GLN A CA 1
ATOM 2721 C C . GLN A 1 334 ? 18.118 -7.366 -15.309 1.00 97.00 334 GLN A C 1
ATOM 2723 O O . GLN A 1 334 ? 18.957 -7.006 -14.482 1.00 97.00 334 GLN A O 1
ATOM 2728 N N . GLU A 1 335 ? 18.425 -7.619 -16.585 1.00 97.19 335 GLU A N 1
ATOM 2729 C CA . GLU A 1 335 ? 19.771 -7.474 -17.162 1.00 97.19 335 GLU A CA 1
ATOM 2730 C C . GLU A 1 335 ? 20.320 -6.064 -16.906 1.00 97.19 335 GLU A C 1
ATOM 2732 O O . GLU A 1 335 ? 21.376 -5.898 -16.292 1.00 97.19 335 GLU A O 1
ATOM 2737 N N . TYR A 1 336 ? 19.565 -5.025 -17.272 1.00 97.56 336 TYR A N 1
ATOM 2738 C CA . TYR A 1 336 ? 19.975 -3.638 -17.048 1.00 97.56 336 TYR A CA 1
ATOM 2739 C C . TYR A 1 336 ? 20.061 -3.265 -15.566 1.00 97.56 336 TYR A C 1
ATOM 2741 O O . TYR A 1 336 ? 20.927 -2.482 -15.161 1.00 97.56 336 TYR A O 1
ATOM 2749 N N . LEU A 1 337 ? 19.205 -3.843 -14.723 1.00 95.25 337 LEU A N 1
ATOM 2750 C CA . LEU A 1 337 ? 19.294 -3.648 -13.281 1.00 95.25 337 LEU A CA 1
ATOM 2751 C C . LEU A 1 337 ? 20.580 -4.254 -12.700 1.00 95.25 337 LEU A C 1
ATOM 2753 O O . LEU A 1 337 ? 21.178 -3.665 -11.796 1.00 95.25 337 LEU A O 1
ATOM 2757 N N . GLN A 1 338 ? 21.023 -5.391 -13.236 1.00 94.19 338 GLN A N 1
ATOM 2758 C CA . GLN A 1 338 ? 22.277 -6.033 -12.861 1.00 94.19 338 GLN A CA 1
ATOM 2759 C C . GLN A 1 338 ? 23.485 -5.241 -13.380 1.00 94.19 338 GLN A C 1
ATOM 2761 O O . GLN A 1 338 ? 24.364 -4.901 -12.589 1.00 94.19 338 GLN A O 1
ATOM 2766 N N . LEU A 1 339 ? 23.468 -4.796 -14.643 1.00 93.94 339 LEU A N 1
ATOM 2767 C CA . LEU A 1 339 ? 24.494 -3.901 -15.200 1.00 93.94 339 LEU A CA 1
ATOM 2768 C C . LEU A 1 339 ? 24.652 -2.619 -14.371 1.00 93.94 339 LEU A C 1
ATOM 2770 O O . LEU A 1 339 ? 25.765 -2.133 -14.155 1.00 93.94 339 LEU A O 1
ATOM 2774 N N . ARG A 1 340 ? 23.551 -2.084 -13.832 1.00 92.56 340 ARG A N 1
ATOM 2775 C CA . ARG A 1 340 ? 23.585 -0.947 -12.903 1.00 92.56 340 ARG A CA 1
ATOM 2776 C C . ARG A 1 340 ? 24.337 -1.244 -11.601 1.00 92.56 340 ARG A C 1
ATOM 2778 O O . ARG A 1 340 ? 24.988 -0.331 -11.080 1.00 92.56 340 ARG A O 1
ATOM 2785 N N . ARG A 1 341 ? 24.202 -2.458 -11.058 1.00 89.75 341 ARG A N 1
ATOM 2786 C CA . ARG A 1 341 ? 24.897 -2.907 -9.837 1.00 89.75 341 ARG A CA 1
ATOM 2787 C C . ARG A 1 341 ? 26.381 -3.104 -10.098 1.00 89.75 341 ARG A C 1
ATOM 2789 O O . ARG A 1 341 ? 27.224 -2.596 -9.366 1.00 89.75 341 ARG A O 1
ATOM 2796 N N . ASP A 1 342 ? 26.698 -3.790 -11.186 1.00 89.12 342 ASP A N 1
ATOM 2797 C CA . ASP A 1 342 ? 28.083 -4.096 -11.537 1.00 89.12 342 ASP A CA 1
ATOM 2798 C C . ASP A 1 342 ? 28.852 -2.822 -11.901 1.00 89.12 342 ASP A C 1
ATOM 2800 O O . ASP A 1 342 ? 30.042 -2.675 -11.597 1.00 89.12 342 ASP A O 1
ATOM 2804 N N . ASN A 1 343 ? 28.145 -1.823 -12.435 1.00 86.69 343 ASN A N 1
ATOM 2805 C CA . ASN A 1 343 ? 28.671 -0.490 -12.663 1.00 86.69 343 ASN A CA 1
ATOM 2806 C C . ASN A 1 343 ? 28.761 0.337 -11.361 1.00 86.69 343 ASN A C 1
ATOM 2808 O O . ASN A 1 343 ? 28.081 1.352 -11.172 1.00 86.69 343 ASN A O 1
ATOM 2812 N N . LYS A 1 344 ? 29.671 -0.069 -10.465 1.00 75.88 344 LYS A N 1
ATOM 2813 C CA . LYS A 1 344 ? 30.070 0.663 -9.250 1.00 75.88 344 LYS A CA 1
ATOM 2814 C C . LYS A 1 344 ? 30.828 1.944 -9.621 1.00 75.88 344 LYS A C 1
ATOM 2816 O O . LYS A 1 344 ? 32.056 2.018 -9.541 1.00 75.88 344 LYS A O 1
ATOM 2821 N N . GLY A 1 345 ? 30.120 2.948 -10.128 1.00 60.38 345 GLY A N 1
ATOM 2822 C CA . GLY A 1 345 ? 30.622 4.319 -10.214 1.00 60.38 345 GLY A CA 1
ATOM 2823 C C . GLY A 1 345 ? 30.678 4.894 -8.801 1.00 60.38 345 GLY A C 1
ATOM 2824 O O . GLY A 1 345 ? 29.689 4.773 -8.082 1.00 60.38 345 GLY A O 1
ATOM 2825 N N . GLY A 1 346 ? 31.811 5.477 -8.396 1.00 55.69 346 GLY A N 1
ATOM 2826 C CA . GLY A 1 346 ? 32.131 5.939 -7.031 1.00 55.69 346 GLY A CA 1
ATOM 2827 C C . GLY A 1 346 ? 31.262 7.070 -6.456 1.00 55.69 346 GLY A C 1
ATOM 2828 O O . GLY A 1 346 ? 31.755 7.916 -5.720 1.00 55.69 346 GLY A O 1
ATOM 2829 N N . ILE A 1 347 ? 29.971 7.114 -6.784 1.00 56.09 347 ILE A N 1
ATOM 2830 C CA . ILE A 1 347 ? 28.993 8.020 -6.197 1.00 56.09 347 ILE A CA 1
ATOM 2831 C C . ILE A 1 347 ? 28.682 7.533 -4.777 1.00 56.09 347 ILE A C 1
ATOM 2833 O O . ILE A 1 347 ? 27.901 6.595 -4.582 1.00 56.09 347 ILE A O 1
ATOM 2837 N N . ALA A 1 348 ? 29.268 8.190 -3.777 1.00 49.75 348 ALA A N 1
ATOM 2838 C CA . ALA A 1 348 ? 28.850 8.038 -2.389 1.00 49.75 348 ALA A CA 1
ATOM 2839 C C . ALA A 1 348 ? 27.329 8.288 -2.277 1.00 49.75 348 ALA A C 1
ATOM 2841 O O . ALA A 1 348 ? 26.822 9.304 -2.746 1.00 49.75 348 ALA A O 1
ATOM 2842 N N . GLY A 1 349 ? 26.582 7.337 -1.705 1.00 52.56 349 GLY A N 1
ATOM 2843 C CA . GLY A 1 349 ? 25.129 7.452 -1.487 1.00 52.56 349 GLY A CA 1
ATOM 2844 C C . GLY A 1 349 ? 24.225 6.828 -2.562 1.00 52.56 349 GLY A C 1
ATOM 2845 O O . GLY A 1 349 ? 23.070 6.526 -2.266 1.00 52.56 349 GLY A O 1
ATOM 2846 N N . ILE A 1 350 ? 24.738 6.523 -3.759 1.00 55.94 350 ILE A N 1
ATOM 2847 C CA . ILE A 1 350 ? 24.055 5.666 -4.748 1.00 55.94 350 ILE A CA 1
ATOM 2848 C C . ILE A 1 350 ? 24.782 4.319 -4.743 1.00 55.94 350 ILE A C 1
ATOM 2850 O O . ILE A 1 350 ? 25.422 3.931 -5.707 1.00 55.94 350 ILE A O 1
ATOM 2854 N N . GLY A 1 351 ? 24.802 3.621 -3.612 1.00 57.03 351 GLY A N 1
ATOM 2855 C CA . GLY A 1 351 ? 25.368 2.269 -3.549 1.00 57.03 351 GLY A CA 1
ATOM 2856 C C . GLY A 1 351 ? 24.411 1.228 -4.137 1.00 57.03 351 GLY A C 1
ATOM 2857 O O . GLY A 1 351 ? 23.210 1.477 -4.242 1.00 57.03 351 GLY A O 1
ATOM 2858 N N . ASP A 1 352 ? 24.913 0.028 -4.432 1.00 59.50 352 ASP A N 1
ATOM 2859 C CA . ASP A 1 352 ? 24.097 -1.137 -4.839 1.00 59.50 352 ASP A CA 1
ATOM 2860 C C . ASP A 1 352 ? 23.047 -1.533 -3.791 1.00 59.50 352 ASP A C 1
ATOM 2862 O O . ASP A 1 352 ? 22.096 -2.246 -4.086 1.00 59.50 352 ASP A O 1
ATOM 2866 N N . LYS A 1 353 ? 23.189 -1.016 -2.565 1.00 68.00 353 LYS A N 1
ATOM 2867 C CA . LYS A 1 353 ? 22.236 -1.160 -1.459 1.00 68.00 353 LYS A CA 1
ATOM 2868 C C . LYS A 1 353 ? 21.293 0.037 -1.308 1.00 68.00 353 LYS A C 1
ATOM 2870 O O . LYS A 1 353 ? 20.732 0.231 -0.231 1.00 68.00 353 LYS A O 1
ATOM 2875 N N . SER A 1 354 ? 21.143 0.887 -2.328 1.00 81.50 354 SER A N 1
ATOM 2876 C CA . SER A 1 354 ? 20.221 2.019 -2.212 1.00 81.50 354 SER A CA 1
ATOM 2877 C C . SER A 1 354 ? 18.791 1.493 -1.988 1.00 81.50 354 SER A C 1
ATOM 2879 O O . SER A 1 354 ? 18.329 0.646 -2.760 1.00 81.50 354 SER A O 1
ATOM 2881 N N . PRO A 1 355 ? 18.051 1.991 -0.977 1.00 86.06 355 PRO A N 1
ATOM 2882 C CA . PRO A 1 355 ? 16.668 1.570 -0.734 1.00 86.06 355 PRO A CA 1
ATOM 2883 C C . PRO A 1 355 ? 15.774 1.706 -1.974 1.00 86.06 355 PRO A C 1
ATOM 2885 O O . PRO A 1 355 ? 14.852 0.922 -2.170 1.00 86.06 355 PRO A O 1
ATOM 2888 N N . LYS A 1 356 ? 16.093 2.667 -2.852 1.00 85.81 356 LYS A N 1
ATOM 2889 C CA . LYS A 1 356 ? 15.404 2.904 -4.125 1.00 85.81 356 LYS A CA 1
ATOM 2890 C C . LYS A 1 356 ? 15.600 1.768 -5.130 1.00 85.81 356 LYS A C 1
ATOM 2892 O O . LYS A 1 356 ? 14.634 1.371 -5.774 1.00 85.81 356 LYS A O 1
ATOM 2897 N N . LEU A 1 357 ? 16.828 1.263 -5.277 1.00 88.88 357 LEU A N 1
ATOM 2898 C CA . LEU A 1 357 ? 17.118 0.145 -6.176 1.00 88.88 357 LEU A CA 1
ATOM 2899 C C . LEU A 1 357 ? 16.384 -1.115 -5.712 1.00 88.88 357 LEU A C 1
ATOM 2901 O O . LEU A 1 357 ? 15.720 -1.757 -6.516 1.00 88.88 357 LEU A O 1
ATOM 2905 N N . ASN A 1 358 ? 16.433 -1.402 -4.409 1.00 90.31 358 ASN A N 1
ATOM 2906 C CA . ASN A 1 358 ? 15.753 -2.557 -3.819 1.00 90.31 358 ASN A CA 1
ATOM 2907 C C . ASN A 1 358 ? 14.226 -2.442 -3.935 1.00 90.31 358 ASN A C 1
ATOM 2909 O O . ASN A 1 358 ? 13.553 -3.423 -4.240 1.00 90.31 358 ASN A O 1
ATOM 2913 N N . ALA A 1 359 ? 13.670 -1.241 -3.735 1.00 91.56 359 ALA A N 1
ATOM 2914 C CA . ALA A 1 359 ? 12.246 -0.994 -3.938 1.00 91.56 359 ALA A CA 1
ATOM 2915 C C . ALA A 1 359 ? 11.831 -1.218 -5.402 1.00 91.56 359 ALA A C 1
ATOM 2917 O O . ALA A 1 359 ? 10.802 -1.846 -5.651 1.00 91.56 359 ALA A O 1
ATOM 2918 N N . PHE A 1 360 ? 12.638 -0.754 -6.364 1.00 93.69 360 PHE A N 1
ATOM 2919 C CA . PHE A 1 360 ? 12.380 -0.991 -7.784 1.00 93.69 360 PHE A CA 1
ATOM 2920 C C . PHE A 1 360 ? 12.519 -2.470 -8.164 1.00 93.69 360 PHE A C 1
ATOM 2922 O O . PHE A 1 360 ? 11.655 -2.981 -8.860 1.00 93.69 360 PHE A O 1
ATOM 2929 N N . GLU A 1 361 ? 13.538 -3.181 -7.677 1.00 94.50 361 GLU A N 1
ATOM 2930 C CA . GLU A 1 361 ? 13.687 -4.623 -7.922 1.00 94.50 361 GLU A CA 1
ATOM 2931 C C . GLU A 1 361 ? 12.494 -5.414 -7.374 1.00 94.50 361 GLU A C 1
ATOM 2933 O O . GLU A 1 361 ? 11.942 -6.268 -8.066 1.00 94.50 361 GLU A O 1
ATOM 2938 N N . LYS A 1 362 ? 12.055 -5.107 -6.145 1.00 94.38 362 LYS A N 1
ATOM 2939 C CA . LYS A 1 362 ? 10.862 -5.726 -5.556 1.00 94.38 362 LYS A CA 1
ATOM 2940 C C . LYS A 1 362 ? 9.629 -5.460 -6.420 1.00 94.38 362 LYS A C 1
ATOM 2942 O O . LYS A 1 362 ? 8.838 -6.376 -6.641 1.00 94.38 362 LYS A O 1
ATOM 2947 N N . PHE A 1 363 ? 9.476 -4.230 -6.914 1.00 93.06 363 PHE A N 1
ATOM 2948 C CA . PHE A 1 363 ? 8.391 -3.868 -7.822 1.00 93.06 363 PHE A CA 1
ATOM 2949 C C . PHE A 1 363 ? 8.471 -4.642 -9.146 1.00 93.06 363 PHE A C 1
ATOM 2951 O O . PHE A 1 363 ? 7.482 -5.261 -9.524 1.00 93.06 363 PHE A O 1
ATOM 2958 N N . LEU A 1 364 ? 9.643 -4.691 -9.785 1.00 94.00 364 LEU A N 1
ATOM 2959 C CA . LEU A 1 364 ? 9.906 -5.435 -11.020 1.00 94.00 364 LEU A CA 1
ATOM 2960 C C . LEU A 1 364 ? 9.524 -6.915 -10.885 1.00 94.00 364 LEU A C 1
ATOM 2962 O O . LEU A 1 364 ? 8.688 -7.398 -11.641 1.00 94.00 364 LEU A O 1
ATOM 2966 N N . ARG A 1 365 ? 10.051 -7.606 -9.865 1.00 94.44 365 ARG A N 1
ATOM 2967 C CA . ARG A 1 365 ? 9.738 -9.024 -9.601 1.00 94.44 365 ARG A CA 1
ATOM 2968 C C . ARG A 1 365 ? 8.254 -9.253 -9.311 1.00 94.44 365 ARG A C 1
ATOM 2970 O O . ARG A 1 365 ? 7.695 -10.281 -9.677 1.00 94.44 365 ARG A O 1
ATOM 2977 N N . THR A 1 366 ? 7.609 -8.297 -8.642 1.00 91.12 366 THR A N 1
ATOM 2978 C CA . THR A 1 366 ? 6.167 -8.356 -8.365 1.00 91.12 366 THR A CA 1
ATOM 2979 C C . THR A 1 366 ? 5.349 -8.286 -9.653 1.00 91.12 366 THR A C 1
ATOM 2981 O O . THR A 1 366 ? 4.402 -9.056 -9.793 1.00 91.12 366 THR A O 1
ATOM 2984 N N . GLN A 1 367 ? 5.703 -7.393 -10.584 1.00 89.50 367 GLN A N 1
ATOM 2985 C CA . GLN A 1 367 ? 5.012 -7.294 -11.873 1.00 89.50 367 GLN A CA 1
ATOM 2986 C C . GLN A 1 367 ? 5.258 -8.535 -12.737 1.00 89.50 367 GLN A C 1
ATOM 2988 O O . GLN A 1 367 ? 4.303 -9.095 -13.258 1.00 89.50 367 GLN A O 1
ATOM 2993 N N . GLU A 1 368 ? 6.497 -9.023 -12.801 1.00 91.25 368 GLU A N 1
ATOM 2994 C CA . GLU A 1 368 ? 6.853 -10.247 -13.532 1.00 91.25 368 GLU A CA 1
ATOM 2995 C C . GLU A 1 368 ? 6.062 -11.467 -13.051 1.00 91.25 368 GLU A C 1
ATOM 2997 O O . GLU A 1 368 ? 5.519 -12.223 -13.855 1.00 91.25 368 GLU A O 1
ATOM 3002 N N . LEU A 1 369 ? 5.961 -11.654 -11.731 1.00 88.75 369 LEU A N 1
ATOM 3003 C CA . LEU A 1 369 ? 5.199 -12.763 -11.164 1.00 88.75 369 LEU A CA 1
ATOM 3004 C C . LEU A 1 369 ? 3.712 -12.670 -11.534 1.00 88.75 369 LEU A C 1
ATOM 3006 O O . LEU A 1 369 ? 3.118 -13.681 -11.905 1.00 88.75 369 LEU A O 1
ATOM 3010 N N . ARG A 1 370 ? 3.130 -11.465 -11.475 1.00 87.75 370 ARG A N 1
ATOM 3011 C CA . ARG A 1 370 ? 1.740 -11.228 -11.893 1.00 87.75 370 ARG A CA 1
ATOM 3012 C C . ARG A 1 370 ? 1.570 -11.540 -13.378 1.00 87.75 370 ARG A C 1
ATOM 3014 O O . ARG A 1 370 ? 0.685 -12.315 -13.723 1.00 87.75 370 ARG A O 1
ATOM 3021 N N . ALA A 1 371 ? 2.436 -11.027 -14.248 1.00 84.94 371 ALA A N 1
ATOM 3022 C CA . ALA A 1 371 ? 2.364 -11.298 -15.683 1.00 84.94 371 ALA A CA 1
ATOM 3023 C C . ALA A 1 371 ? 2.429 -12.802 -15.990 1.00 84.94 371 ALA A C 1
ATOM 3025 O O . ALA A 1 371 ? 1.538 -13.319 -16.661 1.00 84.94 371 ALA A O 1
ATOM 3026 N N . ARG A 1 372 ? 3.394 -13.531 -15.411 1.00 84.94 372 ARG A N 1
ATOM 3027 C CA . ARG A 1 372 ? 3.531 -14.988 -15.602 1.00 84.94 372 ARG A CA 1
ATOM 3028 C C . ARG A 1 372 ? 2.304 -15.775 -15.145 1.00 84.94 372 ARG A C 1
ATOM 3030 O O . ARG A 1 372 ? 1.879 -16.699 -15.833 1.00 84.94 372 ARG A O 1
ATOM 3037 N N . GLN A 1 373 ? 1.733 -15.423 -13.992 1.00 82.81 373 GLN A N 1
ATOM 3038 C CA . GLN A 1 373 ? 0.538 -16.098 -13.472 1.00 82.81 373 GLN A CA 1
ATOM 3039 C C . GLN A 1 373 ? -0.685 -15.889 -14.372 1.00 82.81 373 GLN A C 1
ATOM 3041 O O . GLN A 1 373 ? -1.487 -16.807 -14.530 1.00 82.81 373 GLN A O 1
ATOM 3046 N N . ASN A 1 374 ? -0.803 -14.715 -14.994 1.00 80.69 374 ASN A N 1
ATOM 3047 C CA . ASN A 1 374 ? -1.891 -14.427 -15.928 1.00 80.69 374 ASN A CA 1
ATOM 3048 C C . ASN A 1 374 ? -1.627 -15.025 -17.330 1.00 80.69 374 ASN A C 1
ATOM 3050 O O . ASN A 1 374 ? -2.564 -15.453 -17.995 1.00 80.69 374 ASN A O 1
ATOM 3054 N N . GLU A 1 375 ? -0.370 -15.132 -17.775 1.00 77.44 375 GLU A N 1
ATOM 3055 C CA . GLU A 1 375 ? 0.003 -15.778 -19.048 1.00 77.44 375 GLU A CA 1
ATOM 3056 C C . GLU A 1 375 ? -0.305 -17.268 -19.088 1.00 77.44 375 GLU A C 1
ATOM 3058 O O . GLU A 1 375 ? -0.891 -17.760 -20.052 1.00 77.44 375 GLU A O 1
ATOM 3063 N N . TRP A 1 376 ? 0.082 -17.984 -18.034 1.00 61.44 376 TRP A N 1
ATOM 3064 C CA . TRP A 1 376 ? -0.136 -19.421 -17.935 1.00 61.44 376 TRP A CA 1
ATOM 3065 C C . TRP A 1 376 ? -1.618 -19.794 -18.061 1.00 61.44 376 TRP A C 1
ATOM 3067 O O . TRP A 1 376 ? -1.958 -20.786 -18.700 1.00 61.44 376 TRP A O 1
ATOM 3077 N N . ARG A 1 377 ? -2.504 -18.968 -17.502 1.00 56.94 377 ARG A N 1
ATOM 3078 C CA . ARG A 1 377 ? -3.945 -19.210 -17.538 1.00 56.94 377 ARG A CA 1
ATOM 3079 C C . ARG A 1 377 ? -4.537 -19.010 -18.931 1.00 56.94 377 ARG A C 1
ATOM 3081 O O . ARG A 1 377 ? -5.285 -19.860 -19.397 1.00 56.94 377 ARG A O 1
ATOM 3088 N N . LEU A 1 378 ? -4.117 -17.952 -19.629 1.00 64.44 378 LEU A N 1
ATOM 3089 C CA . LEU A 1 378 ? -4.490 -17.737 -21.032 1.00 64.44 378 LEU A CA 1
ATOM 3090 C C . LEU A 1 378 ? -4.018 -18.901 -21.923 1.00 64.44 378 LEU A C 1
ATOM 3092 O O . LEU A 1 378 ? -4.700 -19.273 -22.880 1.00 64.44 378 LEU A O 1
ATOM 3096 N N . ALA A 1 379 ? -2.865 -19.502 -21.611 1.00 64.25 379 ALA A N 1
ATOM 3097 C CA . ALA A 1 379 ? -2.389 -20.708 -22.286 1.00 64.25 379 ALA A CA 1
ATOM 3098 C C . ALA A 1 379 ? -3.238 -21.951 -21.944 1.00 64.25 379 ALA A C 1
ATOM 3100 O O . ALA A 1 379 ? -3.543 -22.727 -22.843 1.00 64.25 379 ALA A O 1
ATOM 3101 N N . GLU A 1 380 ? -3.671 -22.123 -20.690 1.00 57.88 380 GLU A N 1
ATOM 3102 C CA . GLU A 1 380 ? -4.570 -23.215 -20.264 1.00 57.88 380 GLU A CA 1
ATOM 3103 C C . GLU A 1 380 ? -5.942 -23.153 -20.930 1.00 57.88 380 GLU A C 1
ATOM 3105 O O . GLU A 1 380 ? -6.476 -24.184 -21.338 1.00 57.88 380 GLU A O 1
ATOM 3110 N N . GLU A 1 381 ? -6.472 -21.949 -21.115 1.00 56.12 381 GLU A N 1
ATOM 3111 C CA . GLU A 1 381 ? -7.758 -21.719 -21.773 1.00 56.12 381 GLU A CA 1
ATOM 3112 C C . GLU A 1 381 ? -7.678 -21.894 -23.298 1.00 56.12 381 GLU A C 1
ATOM 3114 O O . GLU A 1 381 ? -8.626 -22.379 -23.913 1.00 56.12 381 GLU A O 1
ATOM 3119 N N . SER A 1 382 ? -6.550 -21.533 -23.920 1.00 67.25 382 SER A N 1
ATOM 3120 C CA . SER A 1 382 ? -6.373 -21.642 -25.377 1.00 67.25 382 SER A CA 1
ATOM 3121 C C . SER A 1 382 ? -5.879 -23.013 -25.843 1.00 67.25 382 SER A C 1
ATOM 3123 O O . SER A 1 382 ? -6.209 -23.431 -26.954 1.00 67.25 382 SER A O 1
ATOM 3125 N N . ASN A 1 383 ? -5.097 -23.725 -25.026 1.00 69.12 383 ASN A N 1
ATOM 3126 C CA . ASN A 1 383 ? -4.580 -25.052 -25.344 1.00 69.12 383 ASN A CA 1
ATOM 3127 C C . ASN A 1 383 ? -4.224 -25.843 -24.062 1.00 69.12 383 ASN A C 1
ATOM 3129 O O . ASN A 1 383 ? -3.127 -25.686 -23.513 1.00 69.12 383 ASN A O 1
ATOM 3133 N N . PRO A 1 384 ? -5.091 -26.774 -23.623 1.00 66.69 384 PRO A N 1
ATOM 3134 C CA . PRO A 1 384 ? -4.872 -27.573 -22.414 1.00 66.69 384 PRO A CA 1
ATOM 3135 C C . PRO A 1 384 ? -3.549 -28.360 -22.398 1.00 66.69 384 PRO A C 1
ATOM 3137 O O . PRO A 1 384 ? -2.986 -28.586 -21.328 1.00 66.69 384 PRO A O 1
ATOM 3140 N N . LEU A 1 385 ? -3.022 -28.744 -23.570 1.00 67.12 385 LEU A N 1
ATOM 3141 C CA . LEU A 1 385 ? -1.753 -29.473 -23.689 1.00 67.12 385 LEU A CA 1
ATOM 3142 C C . LEU A 1 385 ? -0.541 -28.571 -23.408 1.00 67.12 385 LEU A C 1
ATOM 3144 O O . LEU A 1 385 ? 0.384 -28.993 -22.717 1.00 67.12 385 LEU A O 1
ATOM 3148 N N . LEU A 1 386 ? -0.567 -27.310 -23.862 1.00 57.94 386 LEU A N 1
ATOM 3149 C CA . LEU A 1 386 ? 0.471 -26.320 -23.532 1.00 57.94 386 LEU A CA 1
ATOM 3150 C C . LEU A 1 386 ? 0.491 -26.027 -22.027 1.00 57.94 386 LEU A C 1
ATOM 3152 O O . LEU A 1 386 ? 1.558 -25.885 -21.430 1.00 57.94 386 LEU A O 1
ATOM 3156 N N . ALA A 1 387 ? -0.672 -25.996 -21.375 1.00 57.44 387 ALA A N 1
ATOM 3157 C CA . ALA A 1 387 ? -0.728 -25.822 -19.927 1.00 57.44 387 ALA A CA 1
ATOM 3158 C C . ALA A 1 387 ? -0.119 -26.986 -19.140 1.00 57.44 387 ALA A C 1
ATOM 3160 O O . ALA A 1 387 ? 0.441 -26.745 -18.066 1.00 57.44 387 ALA A O 1
ATOM 3161 N N . GLU A 1 388 ? -0.168 -28.222 -19.648 1.00 63.78 388 GLU A N 1
ATOM 3162 C CA . GLU A 1 388 ? 0.568 -29.335 -19.040 1.00 63.78 388 GLU A CA 1
ATOM 3163 C C . GLU A 1 388 ? 2.088 -29.169 -19.157 1.00 63.78 388 GLU A C 1
ATOM 3165 O O . GLU A 1 388 ? 2.801 -29.463 -18.193 1.00 63.78 388 GLU A O 1
ATOM 3170 N N . GLU A 1 389 ? 2.600 -28.661 -20.280 1.00 66.25 389 GLU A N 1
ATOM 3171 C CA . GLU A 1 389 ? 4.031 -28.360 -20.442 1.00 66.25 389 GLU A CA 1
ATOM 3172 C C . GLU A 1 389 ? 4.485 -27.253 -19.481 1.00 66.25 389 GLU A C 1
ATOM 3174 O O . GLU A 1 389 ? 5.495 -27.406 -18.786 1.00 66.25 389 GLU A O 1
ATOM 3179 N N . PHE A 1 390 ? 3.689 -26.190 -19.329 1.00 60.91 390 PHE A N 1
ATOM 3180 C CA . PHE A 1 390 ? 3.951 -25.154 -18.328 1.00 60.91 390 PHE A CA 1
ATOM 3181 C C . PHE A 1 390 ? 3.871 -25.688 -16.889 1.00 60.91 390 PHE A C 1
ATOM 3183 O O . PHE A 1 390 ? 4.722 -25.336 -16.073 1.00 60.91 390 PHE A O 1
ATOM 3190 N N . LYS A 1 391 ? 2.900 -26.554 -16.554 1.00 63.53 391 LYS A N 1
ATOM 3191 C CA . LYS A 1 391 ? 2.811 -27.210 -15.228 1.00 63.53 391 LYS A CA 1
ATOM 3192 C C . LYS A 1 391 ? 4.043 -28.075 -14.935 1.00 63.53 391 LYS A C 1
ATOM 3194 O O . LYS A 1 391 ? 4.450 -28.166 -13.776 1.00 63.53 391 LYS A O 1
ATOM 3199 N N . LYS A 1 392 ? 4.636 -28.703 -15.956 1.00 65.31 392 LYS A N 1
ATOM 3200 C CA . LYS A 1 392 ? 5.872 -29.493 -15.827 1.00 65.31 392 LYS A CA 1
ATOM 3201 C C . LYS A 1 392 ? 7.095 -28.597 -15.602 1.00 65.31 392 LYS A C 1
ATOM 3203 O O . LYS A 1 392 ? 7.845 -28.857 -14.670 1.00 65.31 392 LYS A O 1
ATOM 3208 N N . GLY A 1 393 ? 7.244 -27.504 -16.356 1.00 56.69 393 GLY A N 1
ATOM 3209 C CA . GLY A 1 393 ? 8.364 -26.564 -16.183 1.00 56.69 393 GLY A CA 1
ATOM 3210 C C . GLY A 1 393 ? 8.278 -25.688 -14.923 1.00 56.69 393 GLY A C 1
ATOM 3211 O O . GLY A 1 393 ? 9.298 -25.274 -14.372 1.00 56.69 393 GLY A O 1
ATOM 3212 N N . SER A 1 394 ? 7.067 -25.410 -14.430 1.00 51.66 394 SER A N 1
ATOM 3213 C CA . SER A 1 394 ? 6.847 -24.526 -13.280 1.00 51.66 394 SER A CA 1
ATOM 3214 C C . SER A 1 394 ? 7.042 -25.213 -11.927 1.00 51.66 394 SER A C 1
ATOM 3216 O O . SER A 1 394 ? 7.493 -24.569 -10.980 1.00 51.66 394 SER A O 1
ATOM 3218 N N . LYS A 1 395 ? 6.791 -26.527 -11.836 1.00 48.22 395 LYS A N 1
ATOM 3219 C CA . LYS A 1 395 ? 7.054 -27.321 -10.622 1.00 48.22 395 LYS A CA 1
ATOM 3220 C C . LYS A 1 395 ? 8.536 -27.391 -10.253 1.00 48.22 395 LYS A C 1
ATOM 3222 O O . LYS A 1 395 ? 8.842 -27.580 -9.080 1.00 48.22 395 LYS A O 1
ATOM 3227 N N . GLU A 1 396 ? 9.435 -27.213 -11.218 1.00 45.50 396 GLU A N 1
ATOM 3228 C CA . GLU A 1 396 ? 10.880 -27.280 -10.980 1.00 45.50 396 GLU A CA 1
ATOM 3229 C C . GLU A 1 396 ? 11.519 -25.914 -10.673 1.00 45.50 396 GLU A C 1
ATOM 3231 O O . GLU A 1 396 ? 12.620 -25.887 -10.135 1.00 45.50 396 GLU A O 1
ATOM 3236 N N . ASN A 1 397 ? 10.846 -24.780 -10.937 1.00 42.41 397 ASN A N 1
ATOM 3237 C CA . ASN A 1 397 ? 11.464 -23.444 -10.816 1.00 42.41 397 ASN A CA 1
ATOM 3238 C C . ASN A 1 397 ? 10.578 -22.319 -10.243 1.00 42.41 397 ASN A C 1
ATOM 3240 O O . ASN A 1 397 ? 11.059 -21.192 -10.090 1.00 42.41 397 ASN A O 1
ATOM 3244 N N . LEU A 1 398 ? 9.308 -22.563 -9.901 1.00 38.69 398 LEU A N 1
ATOM 3245 C CA . LEU A 1 398 ? 8.538 -21.574 -9.144 1.00 38.69 398 LEU A CA 1
ATOM 3246 C C . LEU A 1 398 ? 8.869 -21.702 -7.654 1.00 38.69 398 LEU A C 1
ATOM 3248 O O . LEU A 1 398 ? 8.703 -22.785 -7.089 1.00 38.69 398 LEU A O 1
ATOM 3252 N N . PRO A 1 399 ? 9.268 -20.618 -6.966 1.00 36.38 399 PRO A N 1
ATOM 3253 C CA . PRO A 1 399 ? 9.226 -20.631 -5.518 1.00 36.38 399 PRO A CA 1
ATOM 3254 C C . PRO A 1 399 ? 7.765 -20.849 -5.118 1.00 36.38 399 PRO A C 1
ATOM 3256 O O . PRO A 1 399 ? 6.912 -20.002 -5.384 1.00 36.38 399 PRO A O 1
ATOM 3259 N N . ILE A 1 400 ? 7.475 -21.992 -4.488 1.00 37.34 400 ILE A N 1
ATOM 3260 C CA . ILE A 1 400 ? 6.268 -22.157 -3.680 1.00 37.34 400 ILE A CA 1
ATOM 3261 C C . ILE A 1 400 ? 6.307 -20.986 -2.704 1.00 37.34 400 ILE A C 1
ATOM 3263 O O . ILE A 1 400 ? 7.157 -20.961 -1.815 1.00 37.34 400 ILE A O 1
ATOM 3267 N N . LEU A 1 401 ? 5.475 -19.966 -2.929 1.00 37.81 401 LEU A N 1
ATOM 3268 C CA . LEU A 1 401 ? 5.427 -18.830 -2.026 1.00 37.81 401 LEU A CA 1
ATOM 3269 C C . LEU A 1 401 ? 4.941 -19.373 -0.681 1.00 37.81 401 LEU A C 1
ATOM 3271 O O . LEU A 1 401 ? 3.824 -19.895 -0.612 1.00 37.81 401 LEU A O 1
ATOM 3275 N N . PRO A 1 402 ? 5.769 -19.312 0.376 1.00 30.62 402 PRO A N 1
ATOM 3276 C CA . PRO A 1 402 ? 5.326 -19.737 1.685 1.00 30.62 402 PRO A CA 1
ATOM 3277 C C . PRO A 1 402 ? 4.148 -18.858 2.092 1.00 30.62 402 PRO A C 1
ATOM 3279 O O . PRO A 1 402 ? 4.114 -17.659 1.803 1.00 30.62 402 PRO A O 1
ATOM 3282 N N . ASN A 1 403 ? 3.183 -19.471 2.772 1.00 32.81 403 ASN A N 1
ATOM 3283 C CA . ASN A 1 403 ? 2.119 -18.763 3.466 1.00 32.81 403 ASN A CA 1
ATOM 3284 C C . ASN A 1 403 ? 2.762 -17.577 4.227 1.00 32.81 403 ASN A C 1
ATOM 3286 O O . ASN A 1 403 ? 3.707 -17.808 4.983 1.00 32.81 403 ASN A O 1
ATOM 3290 N N . PRO A 1 404 ? 2.350 -16.312 4.024 1.00 37.41 404 PRO A N 1
ATOM 3291 C CA . PRO A 1 404 ? 3.097 -15.146 4.521 1.00 37.41 404 PRO A CA 1
ATOM 3292 C C . PRO A 1 404 ? 3.266 -15.097 6.052 1.00 37.41 404 PRO A C 1
ATOM 3294 O O . PRO A 1 404 ? 4.093 -14.343 6.558 1.00 37.41 404 PRO A O 1
ATOM 3297 N N . LEU A 1 405 ? 2.546 -15.944 6.795 1.00 35.78 405 LEU A N 1
ATOM 3298 C CA . LEU A 1 405 ? 2.717 -16.144 8.236 1.00 35.78 405 LEU A CA 1
ATOM 3299 C C . LEU A 1 405 ? 3.955 -16.984 8.617 1.00 35.78 405 LEU A C 1
ATOM 3301 O O . LEU A 1 405 ? 4.386 -16.921 9.765 1.00 35.78 405 LEU A O 1
ATOM 3305 N N . THR A 1 406 ? 4.557 -17.742 7.693 1.00 38.62 406 THR A N 1
ATOM 3306 C CA . THR A 1 406 ? 5.700 -18.630 7.984 1.00 38.62 406 THR A CA 1
ATOM 3307 C C . THR A 1 406 ? 7.030 -18.172 7.384 1.00 38.62 406 THR A C 1
ATOM 3309 O O . THR A 1 406 ? 8.074 -18.699 7.756 1.00 38.62 406 THR A O 1
ATOM 3312 N N . SER A 1 407 ? 7.058 -17.180 6.487 1.00 42.84 407 SER A N 1
ATOM 3313 C CA . SER A 1 407 ? 8.276 -16.859 5.722 1.00 42.84 407 SER A CA 1
ATOM 3314 C C . SER A 1 407 ? 9.389 -16.215 6.554 1.00 42.84 407 SER A C 1
ATOM 3316 O O . SER A 1 407 ? 10.565 -16.480 6.319 1.00 42.84 407 SER A O 1
ATOM 3318 N N . THR A 1 408 ? 9.048 -15.387 7.542 1.00 37.03 408 THR A N 1
ATOM 3319 C CA . THR A 1 408 ? 10.051 -14.720 8.391 1.00 37.03 408 THR A CA 1
ATOM 3320 C C . THR A 1 408 ? 10.613 -15.677 9.444 1.00 37.03 408 THR A C 1
ATOM 3322 O O . THR A 1 408 ? 11.798 -15.618 9.759 1.00 37.03 408 THR A O 1
ATOM 3325 N N . SER A 1 409 ? 9.788 -16.595 9.953 1.00 39.91 409 SER A N 1
ATOM 3326 C CA . SER A 1 409 ? 10.184 -17.617 10.926 1.00 39.91 409 SER A CA 1
ATOM 3327 C C . SER A 1 409 ? 10.959 -18.768 10.281 1.00 39.91 409 SER A C 1
ATOM 3329 O O . SER A 1 409 ? 11.960 -19.192 10.842 1.00 39.91 409 SER A O 1
ATOM 3331 N N . GLN A 1 410 ? 10.580 -19.223 9.082 1.00 36.78 410 GLN A N 1
ATOM 3332 C CA . GLN A 1 410 ? 11.279 -20.304 8.368 1.00 36.78 410 GLN A CA 1
ATOM 3333 C C . GLN A 1 410 ? 12.619 -19.859 7.772 1.00 36.78 410 GLN A C 1
ATO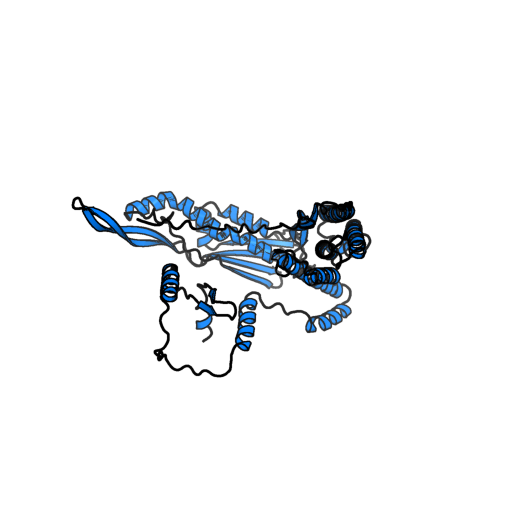M 3335 O O . GLN A 1 410 ? 13.578 -20.627 7.792 1.00 36.78 410 GLN A O 1
ATOM 3340 N N . TRP A 1 411 ? 12.720 -18.619 7.277 1.00 39.47 411 TRP A N 1
ATOM 3341 C CA . TRP A 1 411 ? 14.002 -18.071 6.820 1.00 39.47 411 TRP A CA 1
ATOM 3342 C C . TRP A 1 411 ? 14.981 -17.889 7.988 1.00 39.47 411 TRP A C 1
ATOM 3344 O O . TRP A 1 411 ? 16.141 -18.276 7.870 1.00 39.47 411 TRP A O 1
ATOM 3354 N N . MET A 1 412 ? 14.502 -17.402 9.143 1.00 32.59 412 MET A N 1
ATOM 3355 C CA . MET A 1 412 ? 15.326 -17.312 10.351 1.00 32.59 412 MET A CA 1
ATOM 3356 C C . MET A 1 412 ? 15.684 -18.687 10.917 1.00 32.59 412 MET A C 1
ATOM 3358 O O . MET A 1 412 ? 16.839 -18.877 11.260 1.00 32.59 412 MET A O 1
ATOM 3362 N N . ALA A 1 413 ? 14.762 -19.657 10.955 1.00 39.59 413 ALA A N 1
ATOM 3363 C CA . ALA A 1 413 ? 15.042 -21.016 11.429 1.00 39.59 413 ALA A CA 1
ATOM 3364 C C . ALA A 1 413 ? 16.106 -21.728 10.578 1.00 39.59 413 ALA A C 1
ATOM 3366 O O . ALA A 1 413 ? 16.994 -22.372 11.125 1.00 39.59 413 ALA A O 1
ATOM 3367 N N . LYS A 1 414 ? 16.071 -21.544 9.251 1.00 38.00 414 LYS A N 1
ATOM 3368 C CA . LYS A 1 414 ? 17.034 -22.150 8.320 1.00 38.00 414 LYS A CA 1
ATOM 3369 C C . LYS A 1 414 ? 18.431 -21.519 8.399 1.00 38.00 414 LYS A C 1
ATOM 3371 O O . LYS A 1 414 ? 19.423 -22.228 8.275 1.00 38.00 414 LYS A O 1
ATOM 3376 N N . GLU A 1 415 ? 18.523 -20.207 8.632 1.00 41.34 415 GLU A N 1
ATOM 3377 C CA . GLU A 1 415 ? 19.798 -19.548 8.972 1.00 41.34 415 GLU A CA 1
ATOM 3378 C C . GLU A 1 415 ? 20.292 -19.960 10.372 1.00 41.34 415 GLU A C 1
ATOM 3380 O O . GLU A 1 415 ? 21.493 -20.114 10.578 1.00 41.34 415 GLU A O 1
ATOM 3385 N N . TRP A 1 416 ? 19.381 -20.205 11.323 1.00 37.75 416 TRP A N 1
ATOM 3386 C CA . TRP A 1 416 ? 19.719 -20.640 12.681 1.00 37.75 416 TRP A CA 1
ATOM 3387 C C . TRP A 1 416 ? 20.264 -22.071 12.722 1.00 37.75 416 TRP A C 1
ATOM 3389 O O . TRP A 1 416 ? 21.289 -22.302 13.355 1.00 37.75 416 TRP A O 1
ATOM 3399 N N . GLU A 1 417 ? 19.656 -23.013 11.995 1.00 38.44 417 GLU A N 1
ATOM 3400 C CA . GLU A 1 417 ? 20.145 -24.396 11.857 1.00 38.44 417 GLU A CA 1
ATOM 3401 C C . GLU A 1 417 ? 21.558 -24.461 11.259 1.00 38.44 417 GLU A C 1
ATOM 3403 O O . GLU A 1 417 ? 22.355 -25.310 11.649 1.00 38.44 417 GLU A O 1
ATOM 3408 N N . GLN A 1 418 ? 21.908 -23.528 10.367 1.00 41.44 418 GLN A N 1
ATOM 3409 C CA . GLN A 1 418 ? 23.255 -23.429 9.791 1.00 41.44 418 GLN A CA 1
ATOM 3410 C C . GLN A 1 418 ? 24.281 -22.778 10.733 1.00 41.44 418 GLN A C 1
ATOM 3412 O O . GLN A 1 418 ? 25.484 -22.887 10.494 1.00 41.44 418 GLN A O 1
ATOM 3417 N N . MET A 1 419 ? 23.831 -22.122 11.807 1.00 32.59 419 MET A N 1
ATOM 3418 C CA . MET A 1 419 ? 24.687 -21.517 12.834 1.00 32.59 419 MET A CA 1
ATOM 3419 C C . MET A 1 419 ? 24.863 -22.399 14.082 1.00 32.59 419 MET A C 1
ATOM 3421 O O . MET A 1 419 ? 25.650 -22.043 14.963 1.00 32.59 419 MET A O 1
ATOM 3425 N N . ILE A 1 420 ? 24.191 -23.553 14.169 1.00 29.80 420 ILE A N 1
ATOM 3426 C CA . ILE A 1 420 ? 24.379 -24.501 15.275 1.00 29.80 420 ILE A CA 1
ATOM 3427 C C . ILE A 1 420 ? 25.672 -25.297 15.053 1.00 29.80 420 ILE A C 1
ATOM 3429 O O . ILE A 1 420 ? 25.751 -26.207 14.230 1.00 29.80 420 ILE A O 1
ATOM 3433 N N . ILE A 1 421 ? 26.693 -24.973 15.845 1.00 31.22 421 ILE A N 1
ATOM 3434 C CA . ILE A 1 421 ? 27.846 -25.846 16.087 1.00 31.22 421 ILE A CA 1
ATOM 3435 C C . ILE A 1 421 ? 27.361 -27.003 16.984 1.00 31.22 421 ILE A C 1
ATOM 3437 O O . ILE A 1 421 ? 26.818 -26.735 18.062 1.00 31.22 421 ILE A O 1
ATOM 3441 N N . PRO A 1 422 ? 27.535 -28.280 16.601 1.00 30.06 422 PRO A N 1
ATOM 3442 C CA . PRO A 1 422 ? 27.041 -29.398 17.392 1.00 30.06 422 PRO A CA 1
ATOM 3443 C C . PRO A 1 422 ? 27.998 -29.686 18.552 1.00 30.06 422 PRO A C 1
ATOM 3445 O O . PRO A 1 422 ? 28.948 -30.436 18.379 1.00 30.06 422 PRO A O 1
ATOM 3448 N N . SER A 1 423 ? 27.750 -29.070 19.712 1.00 34.53 423 SER A N 1
ATOM 3449 C CA . SER A 1 423 ? 27.940 -29.630 21.066 1.00 34.53 423 SER A CA 1
ATOM 3450 C C . SER A 1 423 ? 28.112 -28.508 22.094 1.00 34.53 423 SER A C 1
ATOM 3452 O O . SER A 1 423 ? 29.192 -27.939 22.221 1.00 34.53 423 SER A O 1
ATOM 3454 N N . CYS A 1 424 ? 27.074 -28.231 22.878 1.00 23.92 424 CYS A N 1
ATOM 3455 C CA . CYS A 1 424 ? 27.226 -27.664 24.216 1.00 23.92 424 CYS A CA 1
ATOM 3456 C C . CYS A 1 424 ? 26.038 -28.136 25.054 1.00 23.92 424 CYS A C 1
ATOM 3458 O O . CYS A 1 424 ? 24.927 -27.626 24.943 1.00 23.92 424 CYS A O 1
ATOM 3460 N N . SER A 1 425 ? 26.275 -29.167 25.859 1.00 28.48 425 SER A N 1
ATOM 3461 C CA . SER A 1 425 ? 25.387 -29.582 26.937 1.00 28.48 425 SER A CA 1
ATOM 3462 C C . SER A 1 425 ? 25.233 -28.438 27.939 1.00 28.48 425 SER A C 1
ATOM 3464 O O . SER A 1 425 ? 26.226 -27.920 28.449 1.00 28.48 425 SER A O 1
ATOM 3466 N N . ILE A 1 426 ? 23.990 -28.054 28.219 1.00 26.30 426 ILE A N 1
ATOM 3467 C CA . ILE A 1 426 ? 23.646 -27.050 29.223 1.00 26.30 426 ILE A CA 1
ATOM 3468 C C . ILE A 1 426 ? 23.818 -27.678 30.612 1.00 26.30 426 ILE A C 1
ATOM 3470 O O . ILE A 1 426 ? 23.057 -28.562 30.999 1.00 26.30 426 ILE A O 1
ATOM 3474 N N . THR A 1 427 ? 24.791 -27.190 31.376 1.00 28.05 427 THR A N 1
ATOM 3475 C CA . THR A 1 427 ? 24.815 -27.278 32.841 1.00 28.05 427 THR A CA 1
ATOM 3476 C C . THR A 1 427 ? 24.840 -25.859 33.423 1.00 28.05 427 THR A C 1
ATOM 3478 O O . THR A 1 427 ? 25.416 -24.943 32.839 1.00 28.05 427 THR A O 1
ATOM 3481 N N . SER A 1 428 ? 24.120 -25.677 34.535 1.00 28.73 428 SER A N 1
ATOM 3482 C CA . SER A 1 428 ? 23.851 -24.427 35.272 1.00 28.73 428 SER A CA 1
ATOM 3483 C C . SER A 1 428 ? 25.059 -23.498 35.511 1.00 28.73 428 SER A C 1
ATOM 3485 O O . SER A 1 428 ? 26.203 -23.951 35.503 1.00 28.73 428 SER A O 1
ATOM 3487 N N . PRO A 1 429 ? 24.833 -22.192 35.780 1.00 35.19 429 PRO A N 1
ATOM 3488 C CA . PRO A 1 429 ? 25.881 -21.188 35.687 1.00 35.19 429 PRO A CA 1
ATOM 3489 C C . PRO A 1 429 ? 26.774 -21.182 36.932 1.00 35.19 429 PRO A C 1
ATOM 3491 O O . PRO A 1 429 ? 26.345 -20.821 38.026 1.00 35.19 429 PRO A O 1
ATOM 3494 N N . LEU A 1 430 ? 28.053 -21.491 36.735 1.00 31.02 430 LEU A N 1
ATOM 3495 C CA . LEU A 1 430 ? 29.139 -20.983 37.567 1.00 31.02 430 LEU A CA 1
ATOM 3496 C C . LEU A 1 430 ? 29.861 -19.904 36.759 1.00 31.02 430 LEU A C 1
ATOM 3498 O O . LEU A 1 430 ? 30.430 -20.175 35.704 1.00 31.02 430 LEU A O 1
ATOM 3502 N N . VAL A 1 431 ? 29.794 -18.665 37.243 1.00 33.12 431 VAL A N 1
ATOM 3503 C CA . VAL A 1 431 ? 30.516 -17.515 36.685 1.00 33.12 431 VAL A CA 1
ATOM 3504 C C . VAL A 1 431 ? 32.013 -17.697 36.966 1.00 33.12 431 VAL A C 1
ATOM 3506 O O . VAL A 1 431 ? 32.384 -17.762 38.140 1.00 33.12 431 VAL A O 1
ATOM 3509 N N . PRO A 1 432 ? 32.903 -17.738 35.957 1.00 29.20 432 PRO A N 1
ATOM 3510 C CA . PRO A 1 432 ? 34.333 -17.685 36.212 1.00 29.20 432 PRO A CA 1
ATOM 3511 C C . PRO A 1 432 ? 34.743 -16.246 36.534 1.00 29.20 432 PRO A C 1
ATOM 3513 O O . PRO A 1 432 ? 34.486 -15.310 35.773 1.00 29.20 432 PRO A O 1
ATOM 3516 N N . ALA A 1 433 ? 35.424 -16.083 37.663 1.00 33.66 433 ALA A N 1
ATOM 3517 C CA . ALA A 1 433 ? 36.056 -14.844 38.084 1.00 33.66 433 ALA A CA 1
ATOM 3518 C C . ALA A 1 433 ? 37.257 -14.508 37.178 1.00 33.66 433 ALA A C 1
ATOM 3520 O O . ALA A 1 433 ? 38.390 -14.849 37.498 1.00 33.66 433 ALA A O 1
ATOM 3521 N N . SER A 1 434 ? 37.028 -13.884 36.020 1.00 37.72 434 SER A N 1
ATOM 3522 C CA . SER A 1 434 ? 38.055 -13.109 35.294 1.00 37.72 434 SER A CA 1
ATOM 3523 C C . SER A 1 434 ? 37.480 -12.362 34.084 1.00 37.72 434 SER A C 1
ATOM 3525 O O . SER A 1 434 ? 37.845 -12.602 32.939 1.00 37.72 434 SER A O 1
ATOM 3527 N N . VAL A 1 435 ? 36.621 -11.375 34.333 1.00 33.44 435 VAL A N 1
ATOM 3528 C CA . VAL A 1 435 ? 36.432 -10.262 33.391 1.00 33.44 435 VAL A CA 1
ATOM 3529 C C . VAL A 1 435 ? 36.593 -8.983 34.198 1.00 33.44 435 VAL A C 1
ATOM 3531 O O . VAL A 1 435 ? 35.780 -8.680 35.065 1.00 33.44 435 VAL A O 1
ATOM 3534 N N . ARG A 1 436 ? 37.704 -8.275 33.972 1.00 35.09 436 ARG A N 1
ATOM 3535 C CA . ARG A 1 436 ? 37.940 -6.950 34.555 1.00 35.09 436 ARG A CA 1
ATOM 3536 C C . ARG A 1 436 ? 36.855 -6.000 34.052 1.00 35.09 436 ARG A C 1
ATOM 3538 O O . ARG A 1 436 ? 36.642 -5.881 32.850 1.00 35.09 436 ARG A O 1
ATOM 3545 N N . GLU A 1 437 ? 36.182 -5.356 34.994 1.00 36.62 437 GLU A N 1
ATOM 3546 C CA . GLU A 1 437 ? 35.095 -4.411 34.769 1.00 36.62 437 GLU A CA 1
ATOM 3547 C C . GLU A 1 437 ? 35.578 -3.176 33.987 1.00 36.62 437 GLU A C 1
ATOM 3549 O O . GLU A 1 437 ? 36.430 -2.425 34.462 1.00 36.62 437 GLU A O 1
ATOM 3554 N N . GLU A 1 438 ? 35.005 -2.924 32.805 1.00 37.38 438 GLU A N 1
ATOM 3555 C CA . GLU A 1 438 ? 35.056 -1.600 32.177 1.00 37.38 438 GLU A CA 1
ATOM 3556 C C . GLU A 1 438 ? 33.866 -0.744 32.666 1.00 37.38 438 GLU A C 1
ATOM 3558 O O . GLU A 1 438 ? 32.709 -1.089 32.397 1.00 37.38 438 GLU A O 1
ATOM 3563 N N . PRO A 1 439 ? 34.095 0.423 33.305 1.00 41.56 439 PRO A N 1
ATOM 3564 C CA . PRO A 1 439 ? 33.031 1.275 33.859 1.00 41.56 439 PRO A CA 1
ATOM 3565 C C . PRO A 1 439 ? 32.021 1.803 32.826 1.00 41.56 439 PRO A C 1
ATOM 3567 O O . PRO A 1 439 ? 30.908 2.206 33.173 1.00 41.56 439 PRO A O 1
ATOM 3570 N N . LEU A 1 440 ? 32.396 1.832 31.543 1.00 42.09 440 LEU A N 1
ATOM 3571 C CA . LEU A 1 440 ? 31.533 2.297 30.455 1.00 42.09 440 LEU A CA 1
ATOM 3572 C C . LEU A 1 440 ? 30.448 1.275 30.096 1.00 42.09 440 LEU A C 1
ATOM 3574 O O . LEU A 1 440 ? 29.335 1.674 29.745 1.00 42.09 440 LEU A O 1
ATOM 3578 N N . PHE A 1 441 ? 30.735 -0.019 30.248 1.00 40.56 441 PHE A N 1
ATOM 3579 C CA . PHE A 1 441 ? 29.820 -1.106 29.907 1.00 40.56 441 PHE A CA 1
ATOM 3580 C C . PHE A 1 441 ? 28.621 -1.152 30.866 1.00 40.56 441 PHE A C 1
ATOM 3582 O O . PHE A 1 441 ? 27.465 -1.132 30.435 1.00 40.56 441 PHE A O 1
ATOM 3589 N N . THR A 1 442 ? 28.880 -1.055 32.173 1.00 42.50 442 THR A N 1
ATOM 3590 C CA . THR A 1 442 ? 27.846 -1.016 33.222 1.00 42.50 442 THR A CA 1
ATOM 3591 C C . THR A 1 442 ? 26.931 0.206 33.076 1.00 42.50 442 THR A C 1
ATOM 3593 O O . THR A 1 442 ? 25.712 0.107 33.230 1.00 42.50 442 THR A O 1
ATOM 3596 N N . LYS A 1 443 ? 27.490 1.358 32.680 1.00 41.25 443 LYS A N 1
ATOM 3597 C CA . LYS A 1 443 ? 26.738 2.610 32.477 1.00 41.25 443 LYS A CA 1
ATOM 3598 C C . LYS A 1 443 ? 25.845 2.570 31.227 1.00 41.25 443 LYS A C 1
ATOM 3600 O O . LYS A 1 443 ? 24.778 3.190 31.213 1.00 41.25 443 LYS A O 1
ATOM 3605 N N . TYR A 1 444 ? 26.257 1.836 30.190 1.00 44.94 444 TYR A N 1
ATOM 3606 C CA . TYR A 1 444 ? 25.463 1.615 28.977 1.00 44.94 444 TYR A CA 1
ATOM 3607 C C . TYR A 1 444 ? 24.296 0.651 29.219 1.00 44.94 444 TYR A C 1
ATOM 3609 O O . TYR A 1 444 ? 23.173 0.941 28.801 1.00 44.94 444 TYR A O 1
ATOM 3617 N N . ILE A 1 445 ? 24.530 -0.434 29.963 1.00 42.69 445 ILE A N 1
ATOM 3618 C CA . ILE A 1 445 ? 23.490 -1.404 30.334 1.00 42.69 445 ILE A CA 1
ATOM 3619 C C . ILE A 1 445 ? 22.442 -0.761 31.254 1.00 42.69 445 ILE A C 1
ATOM 3621 O O . ILE A 1 445 ? 21.246 -0.885 30.995 1.00 42.69 445 ILE A O 1
ATOM 3625 N N . GLN A 1 446 ? 22.858 0.015 32.261 1.00 42.09 446 GLN A N 1
ATOM 3626 C CA . GLN A 1 446 ? 21.922 0.720 33.149 1.00 42.09 446 GLN A CA 1
ATOM 3627 C C . GLN A 1 446 ? 21.032 1.724 32.397 1.00 42.09 446 GLN A C 1
ATOM 3629 O O . GLN A 1 446 ? 19.830 1.798 32.647 1.00 42.09 446 GLN A O 1
ATOM 3634 N N . ARG A 1 447 ? 21.578 2.462 31.418 1.00 44.03 447 ARG A N 1
ATOM 3635 C CA . ARG A 1 447 ? 20.779 3.370 30.571 1.00 44.03 447 ARG A CA 1
ATOM 3636 C C . ARG A 1 447 ? 19.796 2.635 29.657 1.00 44.03 447 ARG A C 1
ATOM 3638 O O . ARG A 1 447 ? 18.742 3.196 29.352 1.00 44.03 447 ARG A O 1
ATOM 3645 N N . ALA A 1 448 ? 20.130 1.424 29.213 1.00 45.25 448 ALA A N 1
ATOM 3646 C CA . ALA A 1 448 ? 19.242 0.595 28.404 1.00 45.25 448 ALA A CA 1
ATOM 3647 C C . ALA A 1 448 ? 18.077 0.037 29.240 1.00 45.25 448 ALA A C 1
ATOM 3649 O O . ALA A 1 448 ? 16.929 0.122 28.804 1.00 45.25 448 ALA A O 1
ATOM 3650 N N . PHE A 1 449 ? 18.347 -0.422 30.467 1.00 41.81 449 PHE A N 1
ATOM 3651 C CA . PHE A 1 449 ? 17.315 -0.904 31.393 1.00 41.81 449 PHE A CA 1
ATOM 3652 C C . PHE A 1 449 ? 16.323 0.192 31.804 1.00 41.81 449 PHE A C 1
ATOM 3654 O O . PHE A 1 449 ? 15.120 -0.053 31.805 1.00 41.81 449 PHE A O 1
ATOM 3661 N N . CYS A 1 450 ? 16.778 1.430 32.027 1.00 43.44 450 CYS A N 1
ATOM 3662 C CA . CYS A 1 450 ? 15.883 2.554 32.345 1.00 43.44 450 CYS A CA 1
ATOM 3663 C C . CYS A 1 450 ? 14.919 2.947 31.204 1.00 43.44 450 CYS A C 1
ATOM 3665 O O . CYS A 1 450 ? 14.003 3.737 31.429 1.00 43.44 450 CYS A O 1
ATOM 3667 N N . LYS A 1 451 ? 15.113 2.443 29.975 1.00 42.78 451 LYS A N 1
ATOM 3668 C CA . LYS A 1 451 ? 14.220 2.699 28.828 1.00 42.78 451 LYS A CA 1
ATOM 3669 C C . LYS A 1 451 ? 13.194 1.589 28.581 1.00 42.78 451 LYS A C 1
ATOM 3671 O O . LYS A 1 451 ? 12.293 1.799 27.765 1.00 42.78 451 LYS A O 1
ATOM 3676 N N . LEU A 1 452 ? 13.298 0.444 29.256 1.00 40.81 452 LEU A N 1
ATOM 3677 C CA . LEU A 1 452 ? 12.317 -0.637 29.146 1.00 40.81 452 LEU A CA 1
ATOM 3678 C C . LEU A 1 452 ? 11.052 -0.240 29.925 1.00 40.81 452 LEU A C 1
ATOM 3680 O O . LEU A 1 452 ? 11.103 0.046 31.117 1.00 40.81 452 LEU A O 1
ATOM 3684 N N . ARG A 1 453 ? 9.915 -0.149 29.223 1.00 46.09 453 ARG A N 1
ATOM 3685 C CA . ARG A 1 453 ? 8.640 0.361 29.767 1.00 46.09 453 ARG A CA 1
ATOM 3686 C C . ARG A 1 453 ? 7.745 -0.718 30.395 1.00 46.09 453 ARG A C 1
ATOM 3688 O O . ARG A 1 453 ? 6.694 -0.366 30.923 1.00 46.09 453 ARG A O 1
ATOM 3695 N N . SER A 1 454 ? 8.135 -1.993 30.364 1.00 43.91 454 SER A N 1
ATOM 3696 C CA . SER A 1 454 ? 7.445 -3.067 31.091 1.00 43.91 454 SER A CA 1
ATOM 3697 C C . SER A 1 454 ? 8.428 -4.164 31.537 1.00 43.91 454 SER A C 1
ATOM 3699 O O . SER A 1 454 ? 9.442 -4.370 30.863 1.00 43.91 454 SER A O 1
ATOM 3701 N N . PRO A 1 455 ? 8.131 -4.889 32.633 1.00 41.44 455 PRO A N 1
ATOM 3702 C CA . PRO A 1 455 ? 8.936 -6.019 33.112 1.00 41.44 455 PRO A CA 1
ATOM 3703 C C . PRO A 1 455 ? 8.922 -7.251 32.182 1.00 41.44 455 PRO A C 1
ATOM 3705 O O . PRO A 1 455 ? 9.652 -8.201 32.431 1.00 41.44 455 PRO A O 1
ATOM 3708 N N . GLU A 1 456 ? 8.140 -7.233 31.098 1.00 43.47 456 GLU A N 1
ATOM 3709 C CA . GLU A 1 456 ? 7.995 -8.348 30.142 1.00 43.47 456 GLU A CA 1
ATOM 3710 C C . GLU A 1 456 ? 8.815 -8.146 28.853 1.00 43.47 456 GLU A C 1
ATOM 3712 O O . GLU A 1 456 ? 8.764 -8.953 27.928 1.00 43.47 456 GLU A O 1
ATOM 3717 N N . SER A 1 457 ? 9.574 -7.051 28.760 1.00 41.69 457 SER A N 1
ATOM 3718 C CA . SER A 1 457 ? 10.371 -6.732 27.573 1.00 41.69 457 SER A CA 1
ATOM 3719 C C . SER A 1 457 ? 11.747 -7.405 27.640 1.00 41.69 457 SER A C 1
ATOM 3721 O O . SER A 1 457 ? 12.548 -7.076 28.514 1.00 41.69 457 SER A O 1
ATOM 3723 N N . ILE A 1 458 ? 12.060 -8.293 26.692 1.00 48.50 458 ILE A N 1
ATOM 3724 C CA . ILE A 1 458 ? 13.402 -8.882 26.559 1.00 48.50 458 ILE A CA 1
ATOM 3725 C C . ILE A 1 458 ? 14.249 -8.008 25.631 1.00 48.50 458 ILE A C 1
ATOM 3727 O O . ILE A 1 458 ? 13.859 -7.707 24.502 1.00 48.50 458 ILE A O 1
ATOM 3731 N N . LEU A 1 459 ? 15.430 -7.616 26.109 1.00 43.28 459 LEU A N 1
ATOM 3732 C CA . LEU A 1 459 ? 16.467 -6.976 25.307 1.00 43.28 459 LEU A CA 1
ATOM 3733 C C . LEU A 1 459 ? 17.460 -8.048 24.858 1.00 43.28 459 LEU A C 1
ATOM 3735 O O . LEU A 1 459 ? 18.215 -8.566 25.679 1.00 43.28 459 LEU A O 1
ATOM 3739 N N . MET A 1 460 ? 17.473 -8.372 23.567 1.00 44.97 460 MET A N 1
ATOM 3740 C CA . MET A 1 460 ? 18.481 -9.270 23.005 1.00 44.97 460 MET A CA 1
ATOM 3741 C C . MET A 1 460 ? 19.585 -8.440 22.346 1.00 44.97 460 MET A C 1
ATOM 3743 O O . MET A 1 460 ? 19.315 -7.583 21.499 1.00 44.97 460 MET A O 1
ATOM 3747 N N . VAL A 1 461 ? 20.831 -8.686 22.757 1.00 47.19 461 VAL A N 1
ATOM 3748 C CA . VAL A 1 461 ? 22.026 -8.065 22.175 1.00 47.19 461 VAL A CA 1
ATOM 3749 C C . VAL A 1 461 ? 22.733 -9.115 21.337 1.00 47.19 461 VAL A C 1
ATOM 3751 O O . VAL A 1 461 ? 23.241 -10.097 21.875 1.00 47.19 461 VAL A O 1
ATOM 3754 N N . VAL A 1 462 ? 22.753 -8.919 20.021 1.00 49.94 462 VAL A N 1
ATOM 3755 C CA . VAL A 1 462 ? 23.436 -9.830 19.097 1.00 49.94 462 VAL A CA 1
ATOM 3756 C C . VAL A 1 462 ? 24.796 -9.240 18.754 1.00 49.94 462 VAL A C 1
ATOM 3758 O O . VAL A 1 462 ? 24.887 -8.130 18.224 1.00 49.94 462 VAL A O 1
ATOM 3761 N N . PHE A 1 463 ? 25.856 -9.984 19.058 1.00 44.84 463 PHE A N 1
ATOM 3762 C CA . PHE A 1 463 ? 27.223 -9.606 18.719 1.00 44.84 463 PHE A CA 1
ATOM 3763 C C . PHE A 1 463 ? 27.620 -10.250 17.393 1.00 44.84 463 PHE A C 1
ATOM 3765 O O . PHE A 1 463 ? 27.610 -11.469 17.249 1.00 44.84 463 PHE A O 1
ATOM 3772 N N . THR A 1 464 ? 27.983 -9.419 16.422 1.00 63.59 464 THR A N 1
ATOM 3773 C CA . THR A 1 464 ? 28.548 -9.854 15.139 1.00 63.59 464 THR A CA 1
ATOM 3774 C C . THR A 1 464 ? 30.001 -9.400 15.035 1.00 63.59 464 THR A C 1
ATOM 3776 O O . THR A 1 464 ? 30.440 -8.526 15.785 1.00 63.59 464 THR A O 1
ATOM 3779 N N . LYS A 1 465 ? 30.745 -9.914 14.044 1.00 34.59 465 LYS A N 1
ATOM 3780 C CA . LYS A 1 465 ? 32.101 -9.420 13.727 1.00 34.59 465 LYS A CA 1
ATOM 3781 C C . LYS A 1 465 ? 32.144 -7.909 13.424 1.00 34.59 465 LYS A C 1
ATOM 3783 O O . LYS A 1 465 ? 33.212 -7.317 13.505 1.00 34.59 465 LYS A O 1
ATOM 3788 N N . SER A 1 466 ? 31.008 -7.289 13.092 1.00 41.06 466 SER A N 1
ATOM 3789 C CA . SER A 1 466 ? 30.871 -5.853 12.806 1.00 41.06 466 SER A CA 1
ATOM 3790 C C . SER A 1 466 ? 30.357 -5.003 13.978 1.00 41.06 466 SER A C 1
ATOM 3792 O O . SER A 1 466 ? 30.234 -3.790 13.821 1.00 41.06 466 SER A O 1
ATOM 3794 N N . GLY A 1 467 ? 30.067 -5.600 15.140 1.00 47.28 467 GLY A N 1
ATOM 3795 C CA . GLY A 1 467 ? 29.609 -4.888 16.338 1.00 47.28 467 GLY A CA 1
ATOM 3796 C C . GLY A 1 467 ? 28.330 -5.455 16.960 1.00 47.28 467 GLY A C 1
ATOM 3797 O O . GLY A 1 467 ? 27.787 -6.470 16.512 1.00 47.28 467 GLY A O 1
ATOM 3798 N N . ALA A 1 468 ? 27.873 -4.796 18.029 1.00 51.69 468 ALA A N 1
ATOM 3799 C CA . ALA A 1 468 ? 26.664 -5.153 18.766 1.00 51.69 468 ALA A CA 1
ATOM 3800 C C . ALA A 1 468 ? 25.419 -4.498 18.149 1.00 51.69 468 ALA A C 1
ATOM 3802 O O . ALA A 1 468 ? 25.392 -3.286 17.915 1.00 51.69 468 ALA A O 1
ATOM 3803 N N . HIS A 1 469 ? 24.374 -5.293 17.932 1.00 50.22 469 HIS A N 1
ATOM 3804 C CA . HIS A 1 469 ? 23.091 -4.845 17.399 1.00 50.22 469 HIS A CA 1
ATOM 3805 C C . HIS A 1 469 ? 21.966 -5.101 18.407 1.00 50.22 469 HIS A C 1
ATOM 3807 O O . HIS A 1 469 ? 21.930 -6.140 19.069 1.00 50.22 469 HIS A O 1
ATOM 3813 N N . TRP A 1 470 ? 21.045 -4.140 18.513 1.00 52.09 470 TRP A N 1
ATOM 3814 C CA . TRP A 1 470 ? 19.920 -4.170 19.448 1.00 52.09 470 TRP A CA 1
ATOM 3815 C C . TRP A 1 470 ? 18.645 -4.573 18.717 1.00 52.09 470 TRP A C 1
ATOM 3817 O O . TRP A 1 470 ? 18.293 -3.951 17.712 1.00 52.09 470 TRP A O 1
ATOM 3827 N N . ILE A 1 471 ? 17.935 -5.568 19.241 1.00 49.09 471 ILE A N 1
ATOM 3828 C CA . ILE A 1 471 ? 16.636 -5.988 18.710 1.00 49.09 471 ILE A CA 1
ATOM 3829 C C . ILE A 1 471 ? 15.611 -5.912 19.844 1.00 49.09 471 ILE A C 1
ATOM 3831 O O . ILE A 1 471 ? 15.826 -6.452 20.928 1.00 49.09 471 ILE A O 1
ATOM 3835 N N . TYR A 1 472 ? 14.500 -5.219 19.585 1.00 45.34 472 TYR A N 1
ATOM 3836 C CA . TYR A 1 472 ? 13.377 -5.072 20.510 1.00 45.34 472 TYR A CA 1
ATOM 3837 C C . TYR A 1 472 ? 12.186 -5.882 19.993 1.00 45.34 472 TYR A C 1
ATOM 3839 O O . TYR A 1 472 ? 11.767 -5.684 18.854 1.00 45.34 472 TYR A O 1
ATOM 3847 N N . SER A 1 473 ? 11.612 -6.761 20.819 1.00 47.19 473 SER A N 1
ATOM 3848 C CA . SER A 1 473 ? 10.353 -7.447 20.501 1.00 47.19 473 SER A CA 1
ATOM 3849 C C . SER A 1 473 ? 9.539 -7.718 21.764 1.00 47.19 473 SER A C 1
ATOM 3851 O O . SER A 1 473 ? 10.058 -8.273 22.728 1.00 47.19 473 SER A O 1
ATOM 3853 N N . SER A 1 474 ? 8.259 -7.340 21.751 1.00 38.12 474 SER A N 1
ATOM 3854 C CA . SER A 1 474 ? 7.296 -7.628 22.824 1.00 38.12 474 SER A CA 1
ATOM 3855 C C . SER A 1 474 ? 6.596 -8.985 22.669 1.00 38.12 474 SER A C 1
ATOM 3857 O O . SER A 1 474 ? 5.894 -9.404 23.578 1.00 38.12 474 SER A O 1
ATOM 3859 N N . ASN A 1 475 ? 6.766 -9.678 21.534 1.00 38.69 475 ASN A N 1
ATOM 3860 C CA . ASN A 1 475 ? 5.924 -10.826 21.159 1.00 38.69 475 ASN A CA 1
ATOM 3861 C C . ASN A 1 475 ? 6.676 -12.166 21.073 1.00 38.69 475 ASN A C 1
ATOM 3863 O O . ASN A 1 475 ? 6.094 -13.171 20.677 1.00 38.69 475 ASN A O 1
ATOM 3867 N N . PHE A 1 476 ? 7.963 -12.208 21.426 1.00 38.25 476 PHE A N 1
ATOM 3868 C CA . PHE A 1 476 ? 8.806 -13.376 21.142 1.00 38.25 476 PHE A CA 1
ATOM 3869 C C . PHE A 1 476 ? 8.493 -14.606 22.021 1.00 38.25 476 PHE A C 1
ATOM 3871 O O . PHE A 1 476 ? 8.743 -15.732 21.611 1.00 38.25 476 PHE A O 1
ATOM 3878 N N . LEU A 1 477 ? 7.900 -14.419 23.207 1.00 34.91 477 LEU A N 1
ATOM 3879 C CA . LEU A 1 477 ? 7.732 -15.499 24.191 1.00 34.91 477 LEU A CA 1
ATOM 3880 C C . LEU A 1 477 ? 6.492 -16.385 23.990 1.00 34.91 477 LEU A C 1
ATOM 3882 O O . LEU A 1 477 ? 6.487 -17.516 24.465 1.00 34.91 477 LEU A O 1
ATOM 3886 N N . ARG A 1 478 ? 5.459 -15.931 23.268 1.00 31.27 478 ARG A N 1
ATOM 3887 C CA . ARG A 1 478 ? 4.240 -16.744 23.094 1.00 31.27 478 ARG A CA 1
ATOM 3888 C C . ARG A 1 478 ? 4.442 -17.913 22.125 1.00 31.27 478 ARG A C 1
ATOM 3890 O O . ARG A 1 478 ? 3.865 -18.972 22.320 1.00 31.27 478 ARG A O 1
ATOM 3897 N N . ILE A 1 479 ? 5.316 -17.743 21.134 1.00 32.41 479 ILE A N 1
ATOM 3898 C CA . ILE A 1 479 ? 5.580 -18.758 20.101 1.00 32.41 479 ILE A CA 1
ATOM 3899 C C . ILE A 1 479 ? 6.473 -19.890 20.640 1.00 32.41 479 ILE A C 1
ATOM 3901 O O . ILE A 1 479 ? 6.316 -21.040 20.239 1.00 32.41 479 ILE A O 1
ATOM 3905 N N . CYS A 1 480 ? 7.362 -19.597 21.596 1.00 29.36 480 CYS A N 1
ATOM 3906 C CA . CYS A 1 480 ? 8.262 -20.606 22.160 1.00 29.36 480 CYS A CA 1
ATOM 3907 C C . CYS A 1 480 ? 7.619 -21.484 23.246 1.00 29.36 480 CYS A C 1
ATOM 3909 O O . CYS A 1 480 ? 8.123 -22.573 23.484 1.00 29.36 480 CYS A O 1
ATOM 3911 N N . TRP A 1 481 ? 6.525 -21.056 23.890 1.00 29.25 481 TRP A N 1
ATOM 3912 C CA . TRP A 1 481 ? 5.813 -21.918 24.849 1.00 29.25 481 TRP A CA 1
ATOM 3913 C C . TRP A 1 481 ? 4.850 -22.880 24.139 1.00 29.25 481 TRP A C 1
ATOM 3915 O O . TRP A 1 481 ? 4.675 -24.003 24.574 1.00 29.25 481 TRP A O 1
ATOM 3925 N N . GLU A 1 482 ? 4.268 -22.502 23.000 1.00 30.55 482 GLU A N 1
ATOM 3926 C CA . GLU A 1 482 ? 3.382 -23.411 22.248 1.00 30.55 482 GLU A CA 1
ATOM 3927 C C . GLU A 1 482 ? 4.151 -24.457 21.409 1.00 30.55 482 GLU A C 1
ATOM 3929 O O . GLU A 1 482 ? 3.532 -25.332 20.810 1.00 30.55 482 GLU A O 1
ATOM 3934 N N . SER A 1 483 ? 5.490 -24.388 21.382 1.00 32.03 483 SER A N 1
ATOM 3935 C CA . SER A 1 483 ? 6.364 -25.283 20.598 1.00 32.03 483 SER A CA 1
ATOM 3936 C C . SER A 1 483 ? 7.373 -26.089 21.440 1.00 32.03 483 SER A C 1
ATOM 3938 O O . SER A 1 483 ? 8.244 -26.742 20.866 1.00 32.03 483 SER A O 1
ATOM 3940 N N . CYS A 1 484 ? 7.255 -26.051 22.770 1.00 28.66 484 CYS A N 1
ATOM 3941 C CA . CYS A 1 484 ? 7.938 -26.932 23.727 1.00 28.66 484 CYS A CA 1
ATOM 3942 C C . CYS A 1 484 ? 6.872 -27.666 24.540 1.00 28.66 484 CYS A C 1
ATOM 3944 O O . CYS A 1 484 ? 7.086 -28.862 24.834 1.00 28.66 484 CYS A O 1
#

Sequence (484 aa):
MKIQRVCFLLIGLPLFLASPGFGQDIGQRNYLIEYVRLPYFQLSESIRTYQQKISMNKYVSQLLKETGLENAIKSELKDYMVLDGYEISETDPDLYILVNLATSKPLTPKLKVFSNSYSVRNEDGTVQSVPYSSFCYEIDYGVATLQLQIKTRQGVFLERTIEAPMLQTVFGSRGYETRYRSQESLQKGWESGKGPFLKRLANRLFTAMPNEVSDILSEYCLRQLQHRLSLEYIVRPEKNTTHTYEDFDKASLLLVEALKELKKDSIVLTNRLLKTDRSPIRTKIQEAIQIWEGLLAQADPKDNKARINKKIARILYFNLAKAYLWIEDYPKAQEYLQLRRDNKGGIAGIGDKSPKLNAFEKFLRTQELRARQNEWRLAEESNPLLAEEFKKGSKENLPILPNPLTSTSQWMAKEWEQMIIPSCSITSPLVPASVREEPLFTKYIQRAFCKLRSPESILMVVFTKSGAHWIYSSNFLRICWESC

Secondary structure (DSSP, 8-state):
-----------------------PEEEEEEEEEEEEEPPSSPPPTT--EEEEEEEE-HHHHHHHHHHT-HHHHHHHHHHHT--BT-EE-SSS-SEEEEEEEEESS--EEEEEEEEEEEEEEPTTS-EEEEEEEEEEEEEE---EEEEEEEEETTEEEEEEEEEPP---EEET-SSTT--BSSHHHHHHHHHHHHHHHHHHHHHHHHTTHHHHHHHHHTTTSBEEEEEEEEEEEEEEPPTT-----HHHHHHHHHHHHHHHHTTTS-TTTHHHHTTSTT-HHHHHHHHHHHHHHHHHTT-BSS-TTSTTBHHHHHHHHHHHHHHHHHTT-HHHHHHHHHHHHH-----TT--TT-HHHHHHHHHHHHHHHHHHHHHHHHHHHH-HHHHHHHHHHHTTTS-----TTTHHHHHHHHHHHHH--S----------S--PPPHHHHHHHHHHHTT--STT-EEEEEEETTEEEEEEESSHHHHHHTT-

Foldseek 3Di:
DDDDDDDDDPPPDPPPPVPPPLDFDKDKDKDKFKAKAFALAADDPVAAEEEEEEAEPPQLVVLCVLQVNPVVLVVLLVVLPDFPRHHYDPPQGQKYKYKYKYFPAHWDWDKDKDWDWDWDQDPVRDTDTHIAIFIWTWTDRHWIKIWIWMAGPVGTPDIDIDTQPDDGDIGQCPDVPRTHRDPVVRVVSCVVCVNVRSNVVSCSRRVVVSVVSSVVVSNHHIDIDIDTDMAMDGPDNGVPDPDDDVLVVQLVVLLSVLSNCSVVPDPVCLLVQLPDPPRVSLVSLVSSLVSLVVLLVQEDQPDPNGPRHLVNNLSSLQVNLVSCLSSVVLVSSVVSLVVSQVSPDPPPQPHNPNPVSVVVVVVSVSSNSSSVSVVLVVCCVVPVVVNVVVVVVCVVDPPPPPDVVCPVVVVVVVVVVVVDDPDDDDDDDDDDPDDPDDPVVVVVVVVVVVPDPDPQWDWDWDQDPVGIDTDTDNPPPVVVVVVD

Radius of gyration: 31.75 Å; chains: 1; bounding box: 95×68×89 Å